Protein AF-0000000078806434 (afdb_homodimer)

Secondary structure (DSSP, 8-state):
-----------EEEEEEEEEEET----EEEEEPPTTB-HHHHHHHHHHHHS---------------------------------S---PPEEEEEEPSEE-TTT--EESS-TT--HHHHHHHHHHHHHHHHHHHTSGGGTTS-EEEEEETHHHHHHHHHHHHSTTT-SEEEEES---TT-TT-------EEEEEEETT--SS-HHHHHHHHHHHHHHS-EEEEEETT--SS--HHHHHHHHHHHHH-/-----------EEEEEEEEEEET----EEEEEPPTTB-HHHHHHHHHHHHS---------------------------------S---PPEEEEEEPSEE-TTT--EESS-TT--HHHHHHHHHHHHHHHHHHHTSGGGTTS-EEEEEETHHHHHHHHHHHHSTTT-SEEEEES---TT-TT-------EEEEEEETT--SS-HHHHHHHHHHHHHHS-EEEEEETT--SS--HHHHHHHHHHHHT-

Nearest PDB structures (foldseek):
  4fhz-assembly1_A-2  TM=7.971E-01  e=2.687E-11  Cereibacter sphaeroides
  3b5e-assembly1_A  TM=8.437E-01  e=1.821E-10  Mesorhizobium japonicum MAFF 303099
  5dwd-assembly1_A  TM=8.038E-01  e=3.375E-10  Pelagibacterium halotolerans B2
  2r8b-assembly2_B  TM=7.851E-01  e=9.822E-11  Agrobacterium fabrum str. C58
  8x6v-assembly1_B  TM=5.759E-01  e=2.711E-05  Pseudomonas

Solvent-accessible surface area (backbone atoms only — not comparable to full-atom values): 27188 Å² total; per-residue (Å²): 135,82,76,78,75,72,72,74,66,74,62,43,63,42,39,35,42,35,35,38,50,30,78,51,59,61,46,32,35,45,31,28,32,30,72,54,36,36,31,63,56,43,52,54,52,52,48,59,43,67,42,72,77,71,73,77,72,81,74,78,72,77,78,72,80,75,72,86,70,80,80,67,80,70,70,73,65,70,65,68,72,65,80,66,71,87,75,80,65,72,23,34,40,22,34,30,48,71,37,72,42,92,81,79,49,38,12,28,68,50,69,86,88,55,55,59,70,56,44,52,50,38,39,49,54,51,39,54,45,53,54,30,53,54,66,6,66,64,43,70,75,33,52,29,31,33,39,13,32,28,60,13,10,34,39,45,51,52,38,38,64,77,38,32,86,69,40,52,30,37,38,27,36,50,36,56,31,67,84,39,80,83,53,79,52,84,41,82,36,35,34,38,41,37,40,28,66,56,30,75,81,48,54,65,69,20,44,51,31,43,53,50,41,43,52,71,41,60,43,59,46,79,49,74,36,81,89,29,36,85,73,84,51,71,68,56,40,52,49,49,39,52,53,58,69,73,100,135,82,77,79,75,70,71,73,65,72,65,43,62,41,38,36,41,34,35,38,49,31,80,51,59,60,46,34,34,42,29,29,33,31,71,55,35,37,29,62,56,42,52,53,52,52,49,60,43,69,41,75,75,70,73,77,72,81,72,76,72,75,77,70,82,77,72,85,70,82,80,67,79,71,72,73,64,69,65,69,70,67,78,68,70,87,76,82,66,73,22,33,41,21,34,30,47,71,36,73,41,92,82,79,47,36,12,27,69,49,69,85,89,56,54,58,69,55,43,52,51,39,39,50,53,50,38,56,46,52,54,30,53,54,65,6,66,65,42,71,76,33,52,30,32,34,37,15,30,28,59,13,10,35,40,45,52,50,36,38,65,77,37,32,86,69,38,51,30,36,38,28,37,50,36,58,32,67,85,39,79,83,54,79,51,84,40,82,36,35,34,38,40,36,40,27,66,55,31,73,81,48,52,65,68,21,44,52,33,42,52,50,40,43,52,70,41,60,42,59,46,79,49,73,36,81,91,30,36,86,73,85,51,72,67,56,40,52,50,51,40,52,54,56,68,71,99

InterPro domains:
  IPR003140 Phospholipase/carboxylesterase/thioesterase [PF02230] (128-246)
  IPR029058 Alpha/Beta hydrolase fold [G3DSA:3.40.50.1820] (4-246)
  IPR029058 Alpha/Beta hydrolase fold [SSF53474] (19-245)
  IPR050565 Acyl-protein thioesterase 1-2/Carboxylesterase-like [PTHR10655] (30-245)

pLDDT: mean 84.59, std 24.88, range [22.86, 98.94]

Radius of gyration: 25.86 Å; Cα contacts (8 Å, |Δi|>4): 921; chains: 2; bounding box: 69×76×73 Å

Organism: NCBI:txid518634

Foldseek 3Di:
DPPPPPVPLPDFDKDKDKDAPFPDAEAEEEEAEAFQAFLVVVVVLQCLLPPDDPPPDPPPPDCDPPDDDDPPPPPVPVPPVPPPDPPDRGIYIGIAARAFDPPRTGHHQFDPPDDPVRLLVSLVSVLVVVVVVCVDPRNVNYAYEYEYAASSLVSQVSSCQVVQERHAEYEHHNYFQPPCQPPAGQHNYAYEYEFEPAAPVHDPVRSVSVVVRVVRNPRYDYYYHDPDYRDDDSVNSNVVSVVVVVD/DDPPPPVPLPDFDKDKDKDAPFPDAEAEEEEAEAFQAFLVVVVVLQCLLPPDDPPPDPPPPDPDPPPPDDPPCPPCPVCPVPPPDPPDRGIYIGIAARAFDDPRTGHHQFDPPDDPVRLLVSLVSVLVVVVVVCPDPRNVNYAYEYEYAASSLVSQVSNCQVPQERHQEYEHHNYFQPPCQPPAGQHNYAYEYEFEPAAPVHDPVRSVSVCVRNVRNPRYDYYYHDPDYRDDDSVNSNVVSVVVVVD

Structure (mmCIF, N/CA/C/O backbone):
data_AF-0000000078806434-model_v1
#
loop_
_entity.id
_entity.type
_entity.pdbx_description
1 polymer Phospholipase/carboxylesterase
#
loop_
_atom_site.group_PDB
_atom_site.id
_atom_site.type_symbol
_atom_site.label_atom_id
_atom_site.label_alt_id
_atom_site.label_comp_id
_atom_site.label_asym_id
_atom_site.label_entity_id
_atom_site.label_seq_id
_atom_site.pdbx_PDB_ins_code
_atom_site.Cartn_x
_atom_site.Cartn_y
_atom_site.Cartn_z
_atom_site.occupancy
_atom_site.B_iso_or_equiv
_atom_site.auth_seq_id
_atom_site.auth_comp_id
_atom_site.auth_asym_id
_atom_site.auth_atom_id
_atom_site.pdbx_PDB_model_num
ATOM 1 N N . MET A 1 1 ? -35.719 -10.766 24.125 1 26.52 1 MET A N 1
ATOM 2 C CA . MET A 1 1 ? -34.906 -11.406 23.094 1 26.52 1 MET A CA 1
ATOM 3 C C . MET A 1 1 ? -34.156 -10.367 22.266 1 26.52 1 MET A C 1
ATOM 5 O O . MET A 1 1 ? -34.781 -9.664 21.453 1 26.52 1 MET A O 1
ATOM 9 N N . HIS A 1 2 ? -33.156 -9.562 22.75 1 30.78 2 HIS A N 1
ATOM 10 C CA . HIS A 1 2 ? -32.438 -8.391 22.25 1 30.78 2 HIS A CA 1
ATOM 11 C C . HIS A 1 2 ? -31.672 -8.719 20.984 1 30.78 2 HIS A C 1
ATOM 13 O O . HIS A 1 2 ? -30.812 -9.586 20.984 1 30.78 2 HIS A O 1
ATOM 19 N N . VAL A 1 3 ? -32.312 -8.594 19.766 1 32.38 3 VAL A N 1
ATOM 20 C CA . VAL A 1 3 ? -31.703 -8.695 18.438 1 32.38 3 VAL A CA 1
ATOM 21 C C . VAL A 1 3 ? -30.359 -7.961 18.406 1 32.38 3 VAL A C 1
ATOM 23 O O . VAL A 1 3 ? -30.25 -6.848 18.938 1 32.38 3 VAL A O 1
ATOM 26 N N . SER A 1 4 ? -29.188 -8.648 18.469 1 33.88 4 SER A N 1
ATOM 27 C CA . SER A 1 4 ? -27.812 -8.203 18.219 1 33.88 4 SER A CA 1
ATOM 28 C C . SER A 1 4 ? -27.75 -7.234 17.047 1 33.88 4 SER A C 1
ATOM 30 O O . SER A 1 4 ? -28.203 -7.555 15.945 1 33.88 4 SER A O 1
ATOM 32 N N . SER A 1 5 ? -28.062 -5.992 17.203 1 35.06 5 SER A N 1
ATOM 33 C CA . SER A 1 5 ? -27.719 -4.953 16.234 1 35.06 5 SER A CA 1
ATOM 34 C C . SER A 1 5 ? -26.406 -5.254 15.531 1 35.06 5 SER A C 1
ATOM 36 O O . SER A 1 5 ? -25.344 -5.254 16.156 1 35.06 5 SER A O 1
ATOM 38 N N . LEU A 1 6 ? -26.328 -6.238 14.695 1 36.44 6 LEU A N 1
ATOM 39 C CA . LEU A 1 6 ? -25.219 -6.379 13.766 1 36.44 6 LEU A CA 1
ATOM 40 C C . LEU A 1 6 ? -24.703 -5.012 13.32 1 36.44 6 LEU A C 1
ATOM 42 O O . LEU A 1 6 ? -25.406 -4.285 12.609 1 36.44 6 LEU A O 1
ATOM 46 N N . SER A 1 7 ? -24.109 -4.215 14.094 1 39.81 7 SER A N 1
ATOM 47 C CA . SER A 1 7 ? -23.391 -3.016 13.672 1 39.81 7 SER A CA 1
ATOM 48 C C . SER A 1 7 ? -22.875 -3.16 12.25 1 39.81 7 SER A C 1
ATOM 50 O O . SER A 1 7 ? -22.125 -4.098 11.945 1 39.81 7 SER A O 1
ATOM 52 N N . GLU A 1 8 ? -23.641 -2.977 11.25 1 44.59 8 GLU A N 1
ATOM 53 C CA . GLU A 1 8 ? -23.234 -2.883 9.852 1 44.59 8 GLU A CA 1
ATOM 54 C C . GLU A 1 8 ? -21.828 -2.318 9.719 1 44.59 8 GLU A C 1
ATOM 56 O O . GLU A 1 8 ? -21.578 -1.151 10.031 1 44.59 8 GLU A O 1
ATOM 61 N N . VAL A 1 9 ? -20.875 -3.041 10.133 1 49.66 9 VAL A N 1
ATOM 62 C CA . VAL A 1 9 ? -19.5 -2.586 9.922 1 49.66 9 VAL A CA 1
ATOM 63 C C . VAL A 1 9 ? -19.375 -1.941 8.547 1 49.66 9 VAL A C 1
ATOM 65 O O . VAL A 1 9 ? -19.656 -2.578 7.527 1 49.66 9 VAL A O 1
ATOM 68 N N . MET A 1 10 ? -19.578 -0.663 8.438 1 62.75 10 MET A N 1
ATOM 69 C CA . MET A 1 10 ? -19.406 0.097 7.199 1 62.75 10 MET A CA 1
ATOM 70 C C . MET A 1 10 ? -18.031 -0.166 6.586 1 62.75 10 MET A C 1
ATOM 72 O O . MET A 1 10 ? -17.016 -0.056 7.266 1 62.75 10 MET A O 1
ATOM 76 N N . THR A 1 11 ? -17.969 -1.043 5.547 1 80.25 11 THR A N 1
ATOM 77 C CA . THR A 1 11 ? -16.75 -1.304 4.777 1 80.25 11 THR A CA 1
ATOM 78 C C . THR A 1 11 ? -16.328 -0.065 3.994 1 80.25 11 THR A C 1
ATOM 80 O O . THR A 1 11 ? -17.172 0.636 3.432 1 80.25 11 THR A O 1
ATOM 83 N N . MET A 1 12 ? -15.094 0.346 4.266 1 88.38 12 MET A N 1
ATOM 84 C CA . MET A 1 12 ? -14.508 1.472 3.537 1 88.38 12 MET A CA 1
ATOM 85 C C . MET A 1 12 ? -13.398 1.001 2.605 1 88.38 12 MET A C 1
ATOM 87 O O . MET A 1 12 ? -12.508 0.25 3.02 1 88.38 12 MET A O 1
ATOM 91 N N . ARG A 1 13 ? -13.516 1.393 1.396 1 90.94 13 ARG A N 1
ATOM 92 C CA . ARG A 1 13 ? -12.445 1.065 0.457 1 90.94 13 ARG A CA 1
ATOM 93 C C . ARG A 1 13 ? -11.289 2.051 0.58 1 90.94 13 ARG A C 1
ATOM 95 O O . ARG A 1 13 ? -11.477 3.256 0.398 1 90.94 13 ARG A O 1
ATOM 102 N N . LEU A 1 14 ? -10.141 1.554 0.884 1 94.62 14 LEU A N 1
ATOM 103 C CA . LEU A 1 14 ? -8.922 2.348 0.998 1 94.62 14 LEU A CA 1
ATOM 104 C C . LEU A 1 14 ? -7.973 2.051 -0.156 1 94.62 14 LEU A C 1
ATOM 106 O O . LEU A 1 14 ? -7.582 0.899 -0.361 1 94.62 14 LEU A O 1
ATOM 110 N N . GLN A 1 15 ? -7.773 3.043 -0.905 1 96.06 15 GLN A N 1
ATOM 111 C CA . GLN A 1 15 ? -6.742 2.975 -1.934 1 96.06 15 GLN A CA 1
ATOM 112 C C . GLN A 1 15 ? -5.492 3.746 -1.513 1 96.06 15 GLN A C 1
ATOM 114 O O . GLN A 1 15 ? -5.594 4.84 -0.952 1 96.06 15 GLN A O 1
ATOM 119 N N . MET A 1 16 ? -4.262 3.16 -1.803 1 98.06 16 MET A N 1
ATOM 120 C CA . MET A 1 16 ? -3.045 3.842 -1.367 1 98.06 16 MET A CA 1
ATOM 121 C C . MET A 1 16 ? -1.845 3.398 -2.197 1 98.06 16 MET A C 1
ATOM 123 O O . MET A 1 16 ? -1.879 2.344 -2.832 1 98.06 16 MET A O 1
ATOM 127 N N . THR A 1 17 ? -0.864 4.207 -2.225 1 97.88 17 THR A N 1
ATOM 128 C CA . THR A 1 17 ? 0.49 3.861 -2.643 1 97.88 17 THR A CA 1
ATOM 129 C C . THR A 1 17 ? 1.468 4.004 -1.479 1 97.88 17 THR A C 1
ATOM 131 O O . THR A 1 17 ? 1.298 4.871 -0.621 1 97.88 17 THR A O 1
ATOM 134 N N . SER A 1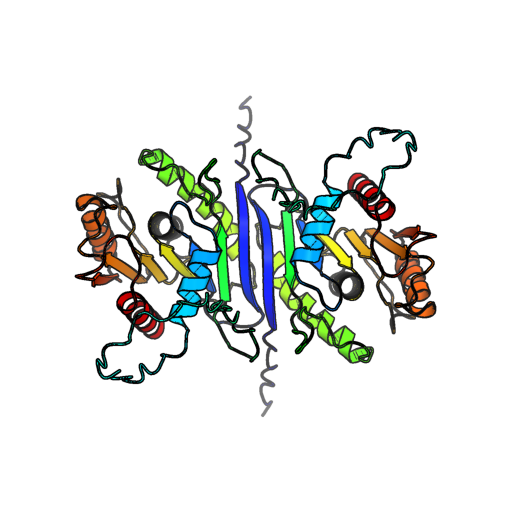 18 ? 2.441 3.096 -1.439 1 97.81 18 SER A N 1
ATOM 135 C CA . SER A 1 18 ? 3.336 3.115 -0.286 1 97.81 18 SER A CA 1
ATOM 136 C C . SER A 1 18 ? 4.758 2.738 -0.684 1 97.81 18 SER A C 1
ATOM 138 O O . SER A 1 18 ? 4.965 2.025 -1.668 1 97.81 18 SER A O 1
ATOM 140 N N . ARG A 1 19 ? 5.586 3.27 -0.007 1 96.25 19 ARG A N 1
ATOM 141 C CA . ARG A 1 19 ? 6.996 2.895 0.035 1 96.25 19 ARG A CA 1
ATOM 142 C C . ARG A 1 19 ? 7.445 2.604 1.464 1 96.25 19 ARG A C 1
ATOM 144 O O . ARG A 1 19 ? 7.289 3.445 2.352 1 96.25 19 ARG A O 1
ATOM 151 N N . ILE A 1 20 ? 7.973 1.429 1.7 1 95.94 20 ILE A N 1
ATOM 152 C CA . ILE A 1 20 ? 8.359 1.03 3.049 1 95.94 20 ILE A CA 1
ATOM 153 C C . ILE A 1 20 ? 9.797 0.514 3.037 1 95.94 20 ILE A C 1
ATOM 155 O O . ILE A 1 20 ? 10.133 -0.384 2.262 1 95.94 20 ILE A O 1
ATOM 159 N N . ASN A 1 21 ? 10.617 1.12 3.83 1 93.94 21 ASN A N 1
ATOM 160 C CA . ASN A 1 21 ? 11.93 0.546 4.098 1 93.94 21 ASN A CA 1
ATOM 161 C C . ASN A 1 21 ? 11.852 -0.583 5.121 1 93.94 21 ASN A C 1
ATOM 163 O O . ASN A 1 21 ? 12.094 -0.365 6.312 1 93.94 21 ASN A O 1
ATOM 167 N N . ALA A 1 22 ? 11.594 -1.73 4.625 1 91.62 22 ALA A N 1
ATOM 168 C CA . ALA A 1 22 ? 11.367 -2.877 5.5 1 91.62 22 ALA A CA 1
ATOM 169 C C . ALA A 1 22 ? 12.617 -3.215 6.301 1 91.62 22 ALA A C 1
ATOM 171 O O . ALA A 1 22 ? 13.727 -3.227 5.758 1 91.62 22 ALA A O 1
ATOM 172 N N . GLY A 1 23 ? 12.43 -3.51 7.523 1 88.56 23 GLY A N 1
ATOM 173 C CA . GLY A 1 23 ? 13.555 -3.814 8.398 1 88.56 23 GLY A CA 1
ATOM 174 C C . GLY A 1 23 ? 14.172 -2.58 9.023 1 88.56 23 GLY A C 1
ATOM 175 O O . GLY A 1 23 ? 15.016 -2.688 9.922 1 88.56 23 GLY A O 1
ATOM 176 N N . GLY A 1 24 ? 13.758 -1.376 8.523 1 89 24 GLY A N 1
ATOM 177 C CA . GLY A 1 24 ? 14.281 -0.129 9.055 1 89 24 GLY A CA 1
ATOM 178 C C . GLY A 1 24 ? 13.445 0.423 10.195 1 89 24 GLY A C 1
ATOM 179 O O . GLY A 1 24 ? 12.438 -0.175 10.586 1 89 24 GLY A O 1
ATOM 180 N N . ASP A 1 25 ? 14.008 1.557 10.68 1 91.31 25 ASP A N 1
ATOM 181 C CA . ASP A 1 25 ? 13.297 2.225 11.773 1 91.31 25 ASP A CA 1
ATOM 182 C C . ASP A 1 25 ? 13.078 3.701 11.453 1 91.31 25 ASP A C 1
ATOM 184 O O . ASP A 1 25 ? 12.812 4.5 12.359 1 91.31 25 ASP A O 1
ATOM 188 N N . ASP A 1 26 ? 13.172 4.031 10.18 1 93.19 26 ASP A N 1
ATOM 189 C CA . ASP A 1 26 ? 12.867 5.398 9.758 1 93.19 26 ASP A CA 1
ATOM 190 C C . ASP A 1 26 ? 11.406 5.75 10.055 1 93.19 26 ASP A C 1
ATOM 192 O O . ASP A 1 26 ? 10.57 4.859 10.203 1 93.19 26 ASP A O 1
ATOM 196 N N . PRO A 1 27 ? 11.133 7.051 10.133 1 96.06 27 PRO A N 1
ATOM 197 C CA . PRO A 1 27 ? 9.727 7.418 10.305 1 96.06 27 PRO A CA 1
ATOM 198 C C . PRO A 1 27 ? 8.859 6.992 9.125 1 96.06 27 PRO A C 1
ATOM 200 O O . PRO A 1 27 ? 9.352 6.859 8.008 1 96.06 27 PRO A O 1
ATOM 203 N N . ILE A 1 28 ? 7.652 6.703 9.414 1 97.75 28 ILE A N 1
ATOM 204 C CA . ILE A 1 28 ? 6.672 6.457 8.367 1 97.75 28 ILE A CA 1
ATOM 205 C C . ILE A 1 28 ? 5.699 7.629 8.281 1 97.75 28 ILE A C 1
ATOM 207 O O . ILE A 1 28 ? 5.133 8.047 9.289 1 97.75 28 ILE A O 1
ATOM 211 N N . PHE A 1 29 ? 5.594 8.148 7.094 1 98.69 29 PHE A N 1
ATOM 212 C CA . PHE A 1 29 ? 4.648 9.234 6.84 1 98.69 29 PHE A CA 1
ATOM 213 C C . PHE A 1 29 ? 3.293 8.68 6.418 1 98.69 29 PHE A C 1
ATOM 215 O O . PHE A 1 29 ? 3.219 7.789 5.562 1 98.69 29 PHE A O 1
ATOM 222 N N . LEU A 1 30 ? 2.254 9.062 7.07 1 98.94 30 LEU A N 1
ATOM 223 C CA . LEU A 1 30 ? 0.878 8.852 6.641 1 98.94 30 LEU A CA 1
ATOM 224 C C . LEU A 1 30 ? 0.302 10.109 6.008 1 98.94 30 LEU A C 1
ATOM 226 O O . LEU A 1 30 ? 0.205 11.148 6.66 1 98.94 30 LEU A O 1
ATOM 230 N N . MET A 1 31 ? -0.121 10 4.746 1 98.94 31 MET A N 1
ATOM 231 C CA . MET A 1 31 ? -0.261 11.227 3.967 1 98.94 31 MET A CA 1
ATOM 232 C C . MET A 1 31 ? -1.659 11.336 3.367 1 98.94 31 MET A C 1
ATOM 234 O O . MET A 1 31 ? -2.172 10.367 2.799 1 98.94 31 MET A O 1
ATOM 238 N N . PHE A 1 32 ? -2.271 12.531 3.488 1 98.94 32 PHE A N 1
ATOM 239 C CA . PHE A 1 32 ? -3.654 12.75 3.086 1 98.94 32 PHE A CA 1
ATOM 240 C C . PHE A 1 32 ? -3.773 14 2.223 1 98.94 32 PHE A C 1
ATOM 242 O O . PHE A 1 32 ? -3.475 15.109 2.678 1 98.94 32 PHE A O 1
ATOM 249 N N . HIS A 1 33 ? -4.332 13.828 1.068 1 98.81 33 HIS A N 1
ATOM 250 C CA . HIS A 1 33 ? -4.387 14.898 0.078 1 98.81 33 HIS A CA 1
ATOM 251 C C . HIS A 1 33 ? -5.566 15.828 0.332 1 98.81 33 HIS A C 1
ATOM 253 O O . HIS A 1 33 ? -6.398 15.562 1.205 1 98.81 33 HIS A O 1
ATOM 259 N N . GLY A 1 34 ? -5.57 16.953 -0.434 1 98.62 34 GLY A N 1
ATOM 260 C CA . GLY A 1 34 ? -6.664 17.906 -0.373 1 98.62 34 GLY A CA 1
ATOM 261 C C . GLY A 1 34 ? -7.809 17.562 -1.308 1 98.62 34 GLY A C 1
ATOM 262 O O . GLY A 1 34 ? -7.684 16.672 -2.15 1 98.62 34 GLY A O 1
ATOM 263 N N . TYR A 1 35 ? -8.852 18.312 -1.168 1 97.69 35 TYR A N 1
ATOM 264 C CA . TYR A 1 35 ? -10.031 18.141 -2.002 1 97.69 35 TYR A CA 1
ATOM 265 C C . TYR A 1 35 ? -9.672 18.188 -3.482 1 97.69 35 TYR A C 1
ATOM 267 O O . TYR A 1 35 ? -8.953 19.094 -3.92 1 97.69 35 TYR A O 1
ATOM 275 N N . GLY A 1 36 ? -10.164 17.203 -4.223 1 97.31 36 GLY A N 1
ATOM 276 C CA . GLY A 1 36 ? -10.055 17.234 -5.672 1 97.31 36 GLY A CA 1
ATOM 277 C C . GLY A 1 36 ? -8.75 16.641 -6.184 1 97.31 36 GLY A C 1
ATOM 278 O O . GLY A 1 36 ? -8.445 16.734 -7.375 1 97.31 36 GLY A O 1
ATOM 279 N N . ASN A 1 37 ? -7.926 16.078 -5.32 1 97.56 37 ASN A N 1
ATOM 280 C CA . ASN A 1 37 ? -6.645 15.492 -5.707 1 97.56 37 ASN A CA 1
ATOM 281 C C . ASN A 1 37 ? -6.609 13.992 -5.441 1 97.56 37 ASN A C 1
ATOM 283 O O . ASN A 1 37 ? -7.652 13.336 -5.402 1 97.56 37 ASN A O 1
ATOM 287 N N . ASP A 1 38 ? -5.422 13.391 -5.402 1 97.38 38 ASP A N 1
ATOM 288 C CA . ASP A 1 38 ? -5.23 11.961 -5.133 1 97.38 38 ASP A CA 1
ATOM 289 C C . ASP A 1 38 ? -3.938 11.719 -4.359 1 97.38 38 ASP A C 1
ATOM 291 O O . ASP A 1 38 ? -3.289 12.664 -3.91 1 97.38 38 ASP A O 1
ATOM 295 N N . GLU A 1 39 ? -3.613 10.453 -4.188 1 97.75 39 GLU A N 1
ATOM 296 C CA . GLU A 1 39 ? -2.504 10.062 -3.326 1 97.75 39 GLU A CA 1
ATOM 297 C C . GLU A 1 39 ? -1.174 10.586 -3.865 1 97.75 39 GLU A C 1
ATOM 299 O O . GLU A 1 39 ? -0.198 10.703 -3.121 1 97.75 39 GLU A O 1
ATOM 304 N N . SER A 1 40 ? -1.072 10.953 -5.125 1 96.69 40 SER A N 1
ATOM 305 C CA . SER A 1 40 ? 0.188 11.406 -5.707 1 96.69 40 SER A CA 1
ATOM 306 C C . SER A 1 40 ? 0.538 12.812 -5.25 1 96.69 40 SER A C 1
ATOM 308 O O . SER A 1 40 ? 1.702 13.219 -5.293 1 96.69 40 SER A O 1
ATOM 310 N N . GLU A 1 41 ? -0.498 13.578 -4.848 1 97.25 41 GLU A N 1
ATOM 311 C CA . GLU A 1 41 ? -0.25 14.938 -4.379 1 97.25 41 GLU A CA 1
ATOM 312 C C . GLU A 1 41 ? 0.738 14.953 -3.217 1 97.25 41 GLU A C 1
ATOM 314 O O . GLU A 1 41 ? 1.715 15.703 -3.236 1 97.25 41 GLU A O 1
ATOM 319 N N . MET A 1 42 ? 0.543 14.094 -2.318 1 97.62 42 MET A N 1
ATOM 320 C CA . MET A 1 42 ? 1.366 14.125 -1.113 1 97.62 42 MET A CA 1
ATOM 321 C C . MET A 1 42 ? 2.74 13.523 -1.376 1 97.62 42 MET A C 1
ATOM 323 O O . MET A 1 42 ? 3.719 13.883 -0.721 1 97.62 42 MET A O 1
ATOM 327 N N . VAL A 1 43 ? 2.789 12.602 -2.277 1 97 43 VAL A N 1
ATOM 328 C CA . VAL A 1 43 ? 4.082 12.055 -2.672 1 97 43 VAL A CA 1
ATOM 329 C C . VAL A 1 43 ? 4.957 13.164 -3.252 1 97 43 VAL A C 1
ATOM 331 O O . VAL A 1 43 ? 6.141 13.273 -2.916 1 97 43 VAL A O 1
ATOM 334 N N . ARG A 1 44 ? 4.359 14.016 -4.074 1 96.38 44 ARG A N 1
ATOM 335 C CA . ARG A 1 44 ? 5.094 15.133 -4.648 1 96.38 44 ARG A CA 1
ATOM 336 C C . ARG A 1 44 ? 5.578 16.094 -3.562 1 96.38 44 ARG A C 1
ATOM 338 O O . ARG A 1 44 ? 6.695 16.594 -3.633 1 96.38 44 ARG A O 1
ATOM 345 N N . ILE A 1 45 ? 4.746 16.312 -2.6 1 96.62 45 ILE A N 1
ATOM 346 C CA . ILE A 1 45 ? 5.109 17.203 -1.502 1 96.62 45 ILE A CA 1
ATOM 347 C C . ILE A 1 45 ? 6.262 16.594 -0.705 1 96.62 45 ILE A C 1
ATOM 349 O O . ILE A 1 45 ? 7.234 17.297 -0.391 1 96.62 45 ILE A O 1
ATOM 353 N N . LEU A 1 46 ? 6.18 15.328 -0.366 1 97.31 46 LEU A N 1
ATOM 354 C CA . LEU A 1 46 ? 7.242 14.672 0.391 1 97.31 46 LEU A CA 1
ATOM 355 C C . LEU A 1 46 ? 8.547 14.672 -0.395 1 97.31 46 LEU A C 1
ATOM 357 O O . LEU A 1 46 ? 9.617 14.883 0.176 1 97.31 46 LEU A O 1
ATOM 361 N N . ASP A 1 47 ? 8.445 14.438 -1.677 1 94.06 47 ASP A N 1
ATOM 362 C CA . ASP A 1 47 ? 9.633 14.469 -2.529 1 94.06 47 ASP A CA 1
ATOM 363 C C . ASP A 1 47 ? 10.297 15.844 -2.496 1 94.06 47 ASP A C 1
ATOM 365 O O . ASP A 1 47 ? 11.523 15.945 -2.467 1 94.06 47 ASP A O 1
ATOM 369 N N . ALA A 1 48 ? 9.469 16.875 -2.535 1 94.75 48 ALA A N 1
ATOM 370 C CA . ALA A 1 48 ? 10 18.234 -2.467 1 94.75 48 ALA A CA 1
ATOM 371 C C . ALA A 1 48 ? 10.695 18.484 -1.132 1 94.75 48 ALA A C 1
ATOM 373 O O . ALA A 1 48 ? 11.734 19.156 -1.082 1 94.75 48 ALA A O 1
ATOM 374 N N . VAL A 1 49 ? 10.188 17.953 -0.07 1 95.81 49 VAL A N 1
ATOM 375 C CA . VAL A 1 49 ? 10.734 18.141 1.269 1 95.81 49 VAL A CA 1
ATOM 376 C C . VAL A 1 49 ? 12.109 17.469 1.359 1 95.81 49 VAL A C 1
ATOM 378 O O . VAL A 1 49 ? 13.016 17.984 2.012 1 95.81 49 VAL A O 1
ATOM 381 N N . TYR A 1 50 ? 12.242 16.391 0.718 1 92.31 50 TYR A N 1
ATOM 382 C CA . TYR A 1 50 ? 13.469 15.617 0.849 1 92.31 50 TYR A CA 1
ATOM 383 C C . TYR A 1 50 ? 14.383 15.844 -0.346 1 92.31 50 TYR A C 1
ATOM 385 O O . TYR A 1 50 ? 15.445 15.227 -0.445 1 92.31 50 TYR A O 1
ATOM 393 N N . ALA A 1 51 ? 14 16.641 -1.276 1 87.19 51 ALA A N 1
ATOM 394 C CA . ALA A 1 51 ? 14.883 17 -2.381 1 87.19 51 ALA A CA 1
ATOM 395 C C . ALA A 1 51 ? 16.109 17.766 -1.878 1 87.19 51 ALA A C 1
ATOM 397 O O . ALA A 1 51 ? 16 18.562 -0.934 1 87.19 51 ALA A O 1
ATOM 398 N N . PRO A 1 52 ? 17.25 17.172 -2.529 1 72.69 52 PRO A N 1
ATOM 399 C CA . PRO A 1 52 ? 18.422 17.953 -2.139 1 72.69 52 PRO A CA 1
ATOM 400 C C . PRO A 1 52 ? 18.25 19.453 -2.373 1 72.69 52 PRO A C 1
ATOM 402 O O . PRO A 1 52 ? 17.516 19.859 -3.271 1 72.69 52 PRO A O 1
ATOM 405 N N . ALA A 1 53 ? 18.484 20.156 -1.438 1 57.16 53 ALA A N 1
ATOM 406 C CA . ALA A 1 53 ? 18.406 21.609 -1.566 1 57.16 53 ALA A CA 1
ATOM 407 C C . ALA A 1 53 ? 18.953 22.062 -2.914 1 57.16 53 ALA A C 1
ATOM 409 O O . ALA A 1 53 ? 20 21.609 -3.355 1 57.16 53 ALA A O 1
ATOM 410 N N . ARG A 1 54 ? 18.078 22.312 -3.9 1 47.16 54 ARG A N 1
ATOM 411 C CA . ARG A 1 54 ? 18.609 22.922 -5.109 1 47.16 54 ARG A CA 1
ATOM 412 C C . ARG A 1 54 ? 19.516 24.109 -4.766 1 47.16 54 ARG A C 1
ATOM 414 O O . ARG A 1 54 ? 19.172 24.953 -3.936 1 47.16 54 ARG A O 1
ATOM 421 N N . PHE A 1 55 ? 20.641 23.906 -4.922 1 39.66 55 PHE A N 1
ATOM 422 C CA . PHE A 1 55 ? 21.453 25.125 -4.973 1 39.66 55 PHE A CA 1
ATOM 423 C C . PHE A 1 55 ? 20.828 26.125 -5.93 1 39.66 55 PHE A C 1
ATOM 425 O O . PHE A 1 55 ? 20.609 25.828 -7.105 1 39.66 55 PHE A O 1
ATOM 432 N N . HIS A 1 56 ? 19.938 26.969 -5.594 1 36.69 56 HIS A N 1
ATOM 433 C CA . HIS A 1 56 ? 19.609 28.156 -6.375 1 36.69 56 HIS A CA 1
ATOM 434 C C . HIS A 1 56 ? 20.859 28.719 -7.055 1 36.69 56 HIS A C 1
ATOM 436 O O . HIS A 1 56 ? 21.703 29.328 -6.398 1 36.69 56 HIS A O 1
ATOM 442 N N . THR A 1 57 ? 21.422 28.156 -8.047 1 32.97 57 THR A N 1
ATOM 443 C CA . THR A 1 57 ? 22.344 28.984 -8.836 1 32.97 57 THR A CA 1
ATOM 444 C C . THR A 1 57 ? 21.641 30.266 -9.273 1 32.97 57 THR A C 1
ATOM 446 O O . THR A 1 57 ? 20.484 30.25 -9.672 1 32.97 57 THR A O 1
ATOM 449 N N . ASP A 1 58 ? 22.125 31.375 -8.844 1 32.75 58 ASP A N 1
ATOM 450 C CA . ASP A 1 58 ? 21.953 32.75 -9.289 1 32.75 58 ASP A CA 1
ATOM 451 C C . ASP A 1 58 ? 21.938 32.844 -10.812 1 32.75 58 ASP A C 1
ATOM 453 O O . ASP A 1 58 ? 23 32.906 -11.445 1 32.75 58 ASP A O 1
ATOM 457 N N . LEU A 1 59 ? 21.312 32.188 -11.602 1 31.67 59 LEU A N 1
ATOM 458 C CA . LEU A 1 59 ? 21.281 32.594 -13 1 31.67 59 LEU A CA 1
ATOM 459 C C . LEU A 1 59 ? 20.641 34 -13.141 1 31.67 59 LEU A C 1
ATOM 461 O O . LEU A 1 59 ? 19.422 34.125 -13.016 1 31.67 59 LEU A O 1
ATOM 465 N N . SER A 1 60 ? 21.375 35.062 -12.734 1 30.55 60 SER A N 1
ATOM 466 C CA . SER A 1 60 ? 21.203 36.406 -13.289 1 30.55 60 SER A CA 1
ATOM 467 C C . SER A 1 60 ? 21.062 36.344 -14.812 1 30.55 60 SER A C 1
ATOM 469 O O . SER A 1 60 ? 22.031 36.094 -15.523 1 30.55 60 SER A O 1
ATOM 471 N N . VAL A 1 61 ? 20.078 35.875 -15.367 1 30.69 61 VAL A N 1
ATOM 472 C CA . VAL A 1 61 ? 19.766 36.125 -16.766 1 30.69 61 VAL A CA 1
ATOM 473 C C . VAL A 1 61 ? 19.688 37.625 -17 1 30.69 61 VAL A C 1
ATOM 475 O O . VAL A 1 61 ? 18.906 38.344 -16.328 1 30.69 61 VAL A O 1
ATOM 478 N N . SER A 1 62 ? 20.75 38.312 -17.391 1 29.41 62 SER A N 1
ATOM 479 C CA . SER A 1 62 ? 20.672 39.594 -18.094 1 29.41 62 SER A CA 1
ATOM 480 C C . SER A 1 62 ? 19.5 39.625 -19.062 1 29.41 62 SER A C 1
ATOM 482 O O . SER A 1 62 ? 19.203 38.625 -19.719 1 29.41 62 SER A O 1
ATOM 484 N N . SER A 1 63 ? 18.656 40.656 -19.047 1 28.52 63 SER A N 1
ATOM 485 C CA . SER A 1 63 ? 17.438 41.125 -19.703 1 28.52 63 SER A CA 1
ATOM 486 C C . SER A 1 63 ? 17.594 41.125 -21.219 1 28.52 63 SER A C 1
ATOM 488 O O . SER A 1 63 ? 17.109 42.031 -21.891 1 28.52 63 SER A O 1
ATOM 490 N N . ALA A 1 64 ? 18.656 40.562 -21.891 1 31.62 64 ALA A N 1
ATOM 491 C CA . ALA A 1 64 ? 18.5 40.969 -23.281 1 31.62 64 ALA A CA 1
ATOM 492 C C . ALA A 1 64 ? 17.109 40.625 -23.812 1 31.62 64 ALA A C 1
ATOM 494 O O . ALA A 1 64 ? 16.562 39.594 -23.484 1 31.62 64 ALA A O 1
ATOM 495 N N . PRO A 1 65 ? 16.469 41.562 -24.5 1 28.81 65 PRO A N 1
ATOM 496 C CA . PRO A 1 65 ? 15.117 41.531 -25.078 1 28.81 65 PRO A CA 1
ATOM 497 C C . PRO A 1 65 ? 14.852 40.281 -25.906 1 28.81 65 PRO A C 1
ATOM 499 O O . PRO A 1 65 ? 15.586 40 -26.859 1 28.81 65 PRO A O 1
ATOM 502 N N . VAL A 1 66 ? 14.625 39.094 -25.328 1 28.41 66 VAL A N 1
ATOM 503 C CA . VAL A 1 66 ? 14.516 37.906 -26.156 1 28.41 66 VAL A CA 1
ATOM 504 C C . VAL A 1 66 ? 13.391 38.062 -27.172 1 28.41 66 VAL A C 1
ATOM 506 O O . VAL A 1 66 ? 12.258 38.375 -26.797 1 28.41 66 VAL A O 1
ATOM 509 N N . GLY A 1 67 ? 13.688 38.469 -28.375 1 28.23 67 GLY A N 1
ATOM 510 C CA . GLY A 1 67 ? 12.805 38.438 -29.531 1 28.23 67 GLY A CA 1
ATOM 511 C C . GLY A 1 67 ? 11.883 37.25 -29.562 1 28.23 67 GLY A C 1
ATOM 512 O O . GLY A 1 67 ? 12.094 36.25 -28.828 1 28.23 67 GLY A O 1
ATOM 513 N N . SER A 1 68 ? 10.719 37.25 -30.375 1 26.7 68 SER A N 1
ATOM 514 C CA . SER A 1 68 ? 9.453 36.531 -30.562 1 26.7 68 SER A CA 1
ATOM 515 C C . SER A 1 68 ? 9.688 35.031 -30.766 1 26.7 68 SER A C 1
ATOM 517 O O . SER A 1 68 ? 8.766 34.312 -31.141 1 26.7 68 SER A O 1
ATOM 519 N N . SER A 1 69 ? 10.891 34.562 -30.797 1 26.03 69 SER A N 1
ATOM 520 C CA . SER A 1 69 ? 10.922 33.312 -31.531 1 26.03 69 SER A CA 1
ATOM 521 C C . SER A 1 69 ? 9.969 32.281 -30.922 1 26.03 69 SER A C 1
ATOM 523 O O . SER A 1 69 ? 9.547 32.438 -29.766 1 26.03 69 SER A O 1
ATOM 525 N N . ASP A 1 70 ? 9.664 31.172 -31.766 1 26.92 70 ASP A N 1
ATOM 526 C CA . ASP A 1 70 ? 8.773 30.016 -31.828 1 26.92 70 ASP A CA 1
ATOM 527 C C . ASP A 1 70 ? 8.906 29.156 -30.562 1 26.92 70 ASP A C 1
ATOM 529 O O . ASP A 1 70 ? 10.016 28.781 -30.188 1 26.92 70 ASP A O 1
ATOM 533 N N . PHE A 1 71 ? 8.117 29.359 -29.562 1 22.86 71 PHE A N 1
ATOM 534 C CA . PHE A 1 71 ? 7.949 28.531 -28.375 1 22.86 71 PHE A CA 1
ATOM 535 C C . PHE A 1 71 ? 7.801 27.062 -28.75 1 22.86 71 PHE A C 1
ATOM 537 O O . PHE A 1 71 ? 6.723 26.625 -29.172 1 22.86 71 PHE A O 1
ATOM 544 N N . ALA A 1 72 ? 8.742 26.516 -29.562 1 25.52 72 ALA A N 1
ATOM 545 C CA . ALA A 1 72 ? 8.727 25.062 -29.688 1 25.52 72 ALA A CA 1
ATOM 546 C C . ALA A 1 72 ? 8.5 24.406 -28.328 1 25.52 72 ALA A C 1
ATOM 548 O O . ALA A 1 72 ? 9.078 24.828 -27.328 1 25.52 72 ALA A O 1
ATOM 549 N N . ASP A 1 73 ? 7.367 23.672 -28.078 1 25.02 73 ASP A N 1
ATOM 550 C CA . ASP A 1 73 ? 6.836 22.797 -27.031 1 25.02 73 ASP A CA 1
ATOM 551 C C . ASP A 1 73 ? 7.953 22 -26.359 1 25.02 73 ASP A C 1
ATOM 553 O O . ASP A 1 73 ? 8.484 21.062 -26.938 1 25.02 73 ASP A O 1
ATOM 557 N N . SER A 1 74 ? 8.977 22.625 -25.984 1 26.03 74 SER A N 1
ATOM 558 C CA . SER A 1 74 ? 9.945 21.812 -25.25 1 26.03 74 SER A CA 1
ATOM 559 C C . SER A 1 74 ? 9.258 20.938 -24.219 1 26.03 74 SER A C 1
ATOM 561 O O . SER A 1 74 ? 8.586 21.453 -23.312 1 26.03 74 SER A O 1
ATOM 563 N N . ASP A 1 75 ? 8.82 19.812 -24.672 1 26.73 75 ASP A N 1
ATOM 564 C CA . ASP A 1 75 ? 8.359 18.672 -23.891 1 26.73 75 ASP A CA 1
ATOM 565 C C . ASP A 1 75 ? 9.172 18.5 -22.609 1 26.73 75 ASP A C 1
ATOM 567 O O . ASP A 1 75 ? 10.375 18.234 -22.656 1 26.73 75 ASP A O 1
ATOM 571 N N . TYR A 1 76 ? 9.047 19.438 -21.75 1 25.56 76 TYR A N 1
ATOM 572 C CA . TYR A 1 76 ? 9.477 19.156 -20.375 1 25.56 76 TYR A CA 1
ATOM 573 C C . TYR A 1 76 ? 9.266 17.688 -20.031 1 25.56 76 TYR A C 1
ATOM 575 O O . TYR A 1 76 ? 8.125 17.25 -19.828 1 25.56 76 TYR A O 1
ATOM 583 N N . SER A 1 77 ? 9.883 16.828 -20.797 1 26.59 77 SER A N 1
ATOM 584 C CA . SER A 1 77 ? 10.039 15.477 -20.281 1 26.59 77 SER A CA 1
ATOM 585 C C . SER A 1 77 ? 10.359 15.484 -18.797 1 26.59 77 SER A C 1
ATOM 587 O O . SER A 1 77 ? 11.398 16.016 -18.375 1 26.59 77 SER A O 1
ATOM 589 N N . VAL A 1 78 ? 9.43 15.828 -18.016 1 27.31 78 VAL A N 1
ATOM 590 C CA . VAL A 1 78 ? 9.562 15.438 -16.609 1 27.31 78 VAL A CA 1
ATOM 591 C C . VAL A 1 78 ? 10.469 14.211 -16.5 1 27.31 78 VAL A C 1
ATOM 593 O O . VAL A 1 78 ? 10.156 13.156 -17.062 1 27.31 78 VAL A O 1
ATOM 596 N N . ASN A 1 79 ? 11.703 14.422 -16.797 1 27.16 79 ASN A N 1
ATOM 597 C CA . ASN A 1 79 ? 12.578 13.359 -16.312 1 27.16 79 ASN A CA 1
ATOM 598 C C . ASN A 1 79 ? 12.008 12.703 -15.055 1 27.16 79 ASN A C 1
ATOM 600 O O . ASN A 1 79 ? 11.977 13.32 -13.984 1 27.16 79 ASN A O 1
ATOM 604 N N . HIS A 1 80 ? 10.953 12.055 -15.18 1 30.38 80 HIS A N 1
ATOM 605 C CA . HIS A 1 80 ? 10.742 11.125 -14.07 1 30.38 80 HIS A CA 1
ATOM 606 C C . HIS A 1 80 ? 12.07 10.672 -13.469 1 30.38 80 HIS A C 1
ATOM 608 O O . HIS A 1 80 ? 12.852 9.992 -14.133 1 30.38 80 HIS A O 1
ATOM 614 N N . ALA A 1 81 ? 12.781 11.641 -12.945 1 27.86 81 ALA A N 1
ATOM 615 C CA . ALA A 1 81 ? 13.922 11.227 -12.117 1 27.86 81 ALA A CA 1
ATOM 616 C C . ALA A 1 81 ? 13.812 9.758 -11.727 1 27.86 81 ALA A C 1
ATOM 618 O O . ALA A 1 81 ? 12.875 9.367 -11.023 1 27.86 81 ALA A O 1
ATOM 619 N N . GLU A 1 82 ? 13.977 8.867 -12.586 1 32.47 82 GLU A N 1
ATOM 620 C CA . GLU A 1 82 ? 14.344 7.48 -12.297 1 32.47 82 GLU A CA 1
ATOM 621 C C . GLU A 1 82 ? 14.992 7.355 -10.922 1 32.47 82 GLU A C 1
ATOM 623 O O . GLU A 1 82 ? 15.883 8.133 -10.578 1 32.47 82 GLU A O 1
ATOM 628 N N . SER A 1 83 ? 14.258 6.828 -10.016 1 34.59 83 SER A N 1
ATOM 629 C CA . SER A 1 83 ? 14.797 6.312 -8.766 1 34.59 83 SER A CA 1
ATOM 630 C C . SER A 1 83 ? 16.188 5.727 -8.961 1 34.59 83 SER A C 1
ATOM 632 O O . SER A 1 83 ? 16.344 4.531 -9.234 1 34.59 83 SER A O 1
ATOM 634 N N . ALA A 1 84 ? 16.891 6.121 -9.953 1 30.3 84 ALA A N 1
ATOM 635 C CA . ALA A 1 84 ? 18.203 5.492 -10.023 1 30.3 84 ALA A CA 1
ATOM 636 C C . ALA A 1 84 ? 18.656 5.039 -8.641 1 30.3 84 ALA A C 1
ATOM 638 O O . ALA A 1 84 ? 19.172 3.924 -8.484 1 30.3 84 ALA A O 1
ATOM 639 N N . HIS A 1 85 ? 19.578 5.977 -8.102 1 31.94 85 HIS A N 1
ATOM 640 C CA . HIS A 1 85 ? 20.391 5.582 -6.953 1 31.94 85 HIS A CA 1
ATOM 641 C C . HIS A 1 85 ? 19.516 5.098 -5.801 1 31.94 85 HIS A C 1
ATOM 643 O O . HIS A 1 85 ? 18.312 5.344 -5.777 1 31.94 85 HIS A O 1
ATOM 649 N N . GLY A 1 86 ? 20.094 4.473 -4.742 1 38.97 86 GLY A N 1
ATOM 650 C CA . GLY A 1 86 ? 19.953 4.094 -3.346 1 38.97 86 GLY A CA 1
ATOM 651 C C . GLY A 1 86 ? 19.047 5.039 -2.564 1 38.97 86 GLY A C 1
ATOM 652 O O . GLY A 1 86 ? 19.234 5.227 -1.36 1 38.97 86 GLY A O 1
ATOM 653 N N . GLU A 1 87 ? 18.531 6.047 -3.141 1 48.16 87 GLU A N 1
ATOM 654 C CA . GLU A 1 87 ? 18.141 7.254 -2.418 1 48.16 87 GLU A CA 1
ATOM 655 C C . GLU A 1 87 ? 17.062 6.953 -1.391 1 48.16 87 GLU A C 1
ATOM 657 O O . GLU A 1 87 ? 16.078 6.281 -1.7 1 48.16 87 GLU A O 1
ATOM 662 N N . THR A 1 88 ? 17.438 6.914 -0.154 1 61.78 88 THR A N 1
ATOM 663 C CA . THR A 1 88 ? 17.062 6.73 1.246 1 61.78 88 THR A CA 1
ATOM 664 C C . THR A 1 88 ? 15.883 7.617 1.614 1 61.78 88 THR A C 1
ATOM 666 O O . THR A 1 88 ? 16.062 8.727 2.111 1 61.78 88 THR A O 1
ATOM 669 N N . GLY A 1 89 ? 14.812 7.668 0.724 1 79.19 89 GLY A N 1
ATOM 670 C CA . GLY A 1 89 ? 13.695 8.445 1.249 1 79.19 89 GLY A CA 1
ATOM 671 C C . GLY A 1 89 ? 12.953 7.738 2.367 1 79.19 89 GLY A C 1
ATOM 672 O O . GLY A 1 89 ? 13.18 6.555 2.619 1 79.19 89 GLY A O 1
ATOM 673 N N . PRO A 1 90 ? 12.156 8.602 3.01 1 90.88 90 PRO A N 1
ATOM 674 C CA . PRO A 1 90 ? 11.43 8.016 4.141 1 90.88 90 PRO A CA 1
ATOM 675 C C . PRO A 1 90 ? 10.32 7.066 3.701 1 90.88 90 PRO A C 1
ATOM 677 O O . PRO A 1 90 ? 9.938 7.059 2.527 1 90.88 90 PRO A O 1
ATOM 680 N N . SER A 1 91 ? 9.938 6.195 4.551 1 96.88 91 SER A N 1
ATOM 681 C CA . SER A 1 91 ? 8.75 5.371 4.34 1 96.88 91 SER A CA 1
ATOM 682 C C . SER A 1 91 ? 7.48 6.219 4.344 1 96.88 91 SER A C 1
ATOM 684 O O . SER A 1 91 ? 7.398 7.219 5.059 1 96.88 91 SER A O 1
ATOM 686 N N . TYR A 1 92 ? 6.527 5.809 3.5 1 98.38 92 TYR A N 1
ATOM 687 C CA . TYR A 1 92 ? 5.254 6.523 3.527 1 98.38 92 TYR A CA 1
ATOM 688 C C . TYR A 1 92 ? 4.113 5.621 3.074 1 98.38 92 TYR A C 1
ATOM 690 O O . TYR A 1 92 ? 4.34 4.613 2.4 1 98.38 92 TYR A O 1
ATOM 698 N N . ILE A 1 93 ? 2.967 5.906 3.498 1 98.75 93 ILE A N 1
ATOM 699 C CA . ILE A 1 93 ? 1.69 5.488 2.928 1 98.75 93 ILE A CA 1
ATOM 700 C C . ILE A 1 93 ? 0.886 6.719 2.508 1 98.75 93 ILE A C 1
ATOM 702 O O . ILE A 1 93 ? 0.573 7.574 3.338 1 98.75 93 ILE A O 1
ATOM 706 N N . SER A 1 94 ? 0.643 6.848 1.26 1 98.81 94 SER A N 1
ATOM 707 C CA . SER A 1 94 ? -0.173 7.941 0.745 1 98.81 94 SER A CA 1
ATOM 708 C C . SER A 1 94 ? -1.551 7.449 0.315 1 98.81 94 SER A C 1
ATOM 710 O O . SER A 1 94 ? -1.665 6.613 -0.585 1 98.81 94 SER A O 1
ATOM 712 N N . PHE A 1 95 ? -2.555 8.008 0.96 1 98.75 95 PHE A N 1
ATOM 713 C CA . PHE A 1 95 ? -3.908 7.488 0.79 1 98.75 95 PHE A CA 1
ATOM 714 C C . PHE A 1 95 ? -4.68 8.32 -0.232 1 98.75 95 PHE A C 1
ATOM 716 O O . PHE A 1 95 ? -4.512 9.539 -0.305 1 98.75 95 PHE A O 1
ATOM 723 N N . ARG A 1 96 ? -5.527 7.641 -0.932 1 98 96 ARG A N 1
ATOM 724 C CA . ARG A 1 96 ? -6.523 8.297 -1.773 1 98 96 ARG A CA 1
ATOM 725 C C . ARG A 1 96 ? -7.863 8.406 -1.052 1 98 96 ARG A C 1
ATOM 727 O O . ARG A 1 96 ? -8.344 7.434 -0.476 1 98 96 ARG A O 1
ATOM 734 N N . ALA A 1 97 ? -8.43 9.516 -1.178 1 97.75 97 ALA A N 1
ATOM 735 C CA . ALA A 1 97 ? -9.711 9.742 -0.513 1 97.75 97 ALA A CA 1
ATOM 736 C C . ALA A 1 97 ? -10.773 8.773 -1.027 1 97.75 97 ALA A C 1
ATOM 738 O O . ALA A 1 97 ? -10.664 8.266 -2.146 1 97.75 97 ALA A O 1
ATOM 739 N N . THR A 1 98 ? -11.812 8.547 -0.27 1 92.12 98 THR A N 1
ATOM 740 C CA . THR A 1 98 ? -12.766 7.457 -0.448 1 92.12 98 THR A CA 1
ATOM 741 C C . THR A 1 98 ? -13.836 7.832 -1.466 1 92.12 98 THR A C 1
ATOM 743 O O . THR A 1 98 ? -14.539 6.961 -1.982 1 92.12 98 THR A O 1
ATOM 746 N N . TYR A 1 99 ? -14.008 9.156 -1.725 1 93.69 99 TYR A N 1
ATOM 747 C CA . TYR A 1 99 ? -15.055 9.586 -2.646 1 93.69 99 TYR A CA 1
ATOM 748 C C . TYR A 1 99 ? -14.453 10.203 -3.904 1 93.69 99 TYR A C 1
ATOM 750 O O . TYR A 1 99 ? -13.633 11.125 -3.824 1 93.69 99 TYR A O 1
ATOM 758 N N . PRO A 1 100 ? -14.898 9.695 -5.074 1 93 100 PRO A N 1
ATOM 759 C CA . PRO A 1 100 ? -14.484 10.352 -6.312 1 93 100 PRO A CA 1
ATOM 760 C C . PRO A 1 100 ? -15.344 11.562 -6.66 1 93 100 PRO A C 1
ATOM 762 O O . PRO A 1 100 ? -16.547 11.562 -6.387 1 93 100 PRO A O 1
ATOM 765 N N . ARG A 1 101 ? -14.695 12.492 -7.238 1 92.81 101 ARG A N 1
ATOM 766 C CA . ARG A 1 101 ? -15.477 13.57 -7.84 1 92.81 101 ARG A CA 1
ATOM 767 C C . ARG A 1 101 ? -16.047 13.141 -9.188 1 92.81 101 ARG A C 1
ATOM 769 O O . ARG A 1 101 ? -15.297 12.711 -10.07 1 92.81 101 ARG A O 1
ATOM 776 N N . PRO A 1 102 ? -17.328 13.227 -9.477 1 85.69 102 PRO A N 1
ATOM 777 C CA . PRO A 1 102 ? -17.969 12.656 -10.656 1 85.69 102 PRO A CA 1
ATOM 778 C C . PRO A 1 102 ? -17.5 13.297 -11.961 1 85.69 102 PRO A C 1
ATOM 780 O O . PRO A 1 102 ? -17.438 12.633 -12.992 1 85.69 102 PRO A O 1
ATOM 783 N N . TYR A 1 103 ? -17.125 14.578 -12.055 1 83.31 103 TYR A N 1
ATOM 784 C CA . TYR A 1 103 ? -16.906 15.211 -13.352 1 83.31 103 TYR A CA 1
ATOM 785 C C . TYR A 1 103 ? -15.531 15.859 -13.422 1 83.31 103 TYR A C 1
ATOM 787 O O . TYR A 1 103 ? -14.898 15.867 -14.484 1 83.31 103 TYR A O 1
ATOM 795 N N . MET A 1 104 ? -15.023 16.219 -12.5 1 86.38 104 MET A N 1
ATOM 796 C CA . MET A 1 104 ? -13.836 17.062 -12.539 1 86.38 104 MET A CA 1
ATOM 797 C C . MET A 1 104 ? -12.594 16.266 -12.148 1 86.38 104 MET A C 1
ATOM 799 O O . MET A 1 104 ? -11.477 16.797 -12.164 1 86.38 104 MET A O 1
ATOM 803 N N . GLY A 1 105 ? -12.758 15.023 -11.875 1 89 105 GLY A N 1
ATOM 804 C CA . GLY A 1 105 ? -11.617 14.242 -11.438 1 89 105 GLY A CA 1
ATOM 805 C C . GLY A 1 105 ? -11.195 14.555 -10.016 1 89 105 GLY A C 1
ATOM 806 O O . GLY A 1 105 ? -11.625 15.555 -9.438 1 89 105 GLY A O 1
ATOM 807 N N . GLY A 1 106 ? -10.398 13.617 -9.406 1 95.12 106 GLY A N 1
ATOM 808 C CA . GLY A 1 106 ? -9.93 13.773 -8.039 1 95.12 106 GLY A CA 1
ATOM 809 C C . GLY A 1 106 ? -10.859 13.164 -7.012 1 95.12 106 GLY A C 1
ATOM 810 O O . GLY A 1 106 ? -11.836 12.492 -7.371 1 95.12 106 GLY A O 1
ATOM 811 N N . ASN A 1 107 ? -10.492 13.305 -5.793 1 97.56 107 ASN A N 1
ATOM 812 C CA . ASN A 1 107 ? -11.195 12.648 -4.695 1 97.56 107 ASN A CA 1
ATOM 813 C C . ASN A 1 107 ? -11.367 13.578 -3.5 1 97.56 107 ASN A C 1
ATOM 815 O O . ASN A 1 107 ? -10.742 14.633 -3.436 1 97.56 107 ASN A O 1
ATOM 819 N N . TYR A 1 108 ? -12.273 13.234 -2.631 1 97.69 108 TYR A N 1
ATOM 820 C CA . TYR A 1 108 ? -12.469 14.016 -1.417 1 97.69 108 TYR A CA 1
ATOM 821 C C . TYR A 1 108 ? -12.75 13.109 -0.224 1 97.69 108 TYR A C 1
ATOM 823 O O . TYR A 1 108 ? -13.242 11.992 -0.388 1 97.69 108 TYR A O 1
ATOM 831 N N . TRP A 1 109 ? -12.398 13.555 0.956 1 98.19 109 TRP A N 1
ATOM 832 C CA . TRP A 1 109 ? -12.516 12.781 2.186 1 98.19 109 TRP A CA 1
ATOM 833 C C . TRP A 1 109 ? -13.906 12.914 2.789 1 98.19 109 TRP A C 1
ATOM 835 O O . TRP A 1 109 ? -14.391 12 3.465 1 98.19 109 TRP A O 1
ATOM 845 N N . TYR A 1 110 ? -14.453 14 2.648 1 97.69 110 TYR A N 1
ATOM 846 C CA . TYR A 1 110 ? -15.812 14.336 3.041 1 97.69 110 TYR A CA 1
ATOM 847 C C . TYR A 1 110 ? -16.406 15.391 2.113 1 97.69 110 TYR A C 1
ATOM 849 O O . TYR A 1 110 ? -15.672 16.172 1.512 1 97.69 110 TYR A O 1
ATOM 857 N N . PRO A 1 111 ? -17.672 15.391 1.979 1 95.75 111 PRO A N 1
ATOM 858 C CA . PRO A 1 111 ? -18.281 16.312 1.018 1 95.75 111 PRO A CA 1
ATOM 859 C C . PRO A 1 111 ? -17.969 17.781 1.335 1 95.75 111 PRO A C 1
ATOM 861 O O . PRO A 1 111 ? -17.969 18.172 2.504 1 95.75 111 PRO A O 1
ATOM 864 N N . ASP A 1 112 ? -17.703 18.453 0.266 1 92.25 112 ASP A N 1
ATOM 865 C CA . ASP A 1 112 ? -17.469 19.891 0.429 1 92.25 112 ASP A CA 1
ATOM 866 C C . ASP A 1 112 ? -18.719 20.594 0.966 1 92.25 112 ASP A C 1
ATOM 868 O O . ASP A 1 112 ? -19.828 20.344 0.491 1 92.25 112 ASP A O 1
ATOM 872 N N . GLY A 1 113 ? -18.531 21.406 1.97 1 93.06 113 GLY A N 1
ATOM 873 C CA . GLY A 1 113 ? -19.641 22.172 2.52 1 93.06 113 GLY A CA 1
ATOM 874 C C . GLY A 1 113 ? -20.5 21.375 3.477 1 93.06 113 GLY A C 1
ATOM 875 O O . GLY A 1 113 ? -21.516 21.859 3.969 1 93.06 113 GLY A O 1
ATOM 876 N N . CYS A 1 114 ? -20.094 20.172 3.725 1 95.5 114 CYS A N 1
ATOM 877 C CA . CYS A 1 114 ? -20.906 19.359 4.625 1 95.5 114 CYS A CA 1
ATOM 878 C C . CYS A 1 114 ? -20.844 19.906 6.051 1 95.5 114 CYS A C 1
ATOM 880 O O . CYS A 1 114 ? -20.016 20.766 6.359 1 95.5 114 CYS A O 1
ATOM 882 N N . GLY A 1 115 ? -21.766 19.406 6.938 1 97.38 115 GLY A N 1
ATOM 883 C CA . GLY A 1 115 ? -21.812 19.844 8.328 1 97.38 115 GLY A CA 1
ATOM 884 C C . GLY A 1 115 ? -20.719 19.234 9.18 1 97.38 115 GLY A C 1
ATOM 885 O O . GLY A 1 115 ? -19.984 18.359 8.727 1 97.38 115 GLY A O 1
ATOM 886 N N . VAL A 1 116 ? -20.625 19.719 10.367 1 98 116 VAL A N 1
ATOM 887 C CA . VAL A 1 116 ? -19.578 19.328 11.32 1 98 116 VAL A CA 1
ATOM 888 C C . VAL A 1 116 ? -19.703 17.844 11.633 1 98 116 VAL A C 1
ATOM 890 O O . VAL A 1 116 ? -18.703 17.109 11.57 1 98 116 VAL A O 1
ATOM 893 N N . GLU A 1 117 ? -20.906 17.375 11.898 1 97.69 117 GLU A N 1
ATOM 894 C CA . GLU A 1 117 ? -21.109 15.984 12.266 1 97.69 117 GLU A CA 1
ATOM 895 C C . GLU A 1 117 ? -20.703 15.047 11.133 1 97.69 117 GLU A C 1
ATOM 897 O O . GLU A 1 117 ? -20.078 14.008 11.375 1 97.69 117 GLU A O 1
ATOM 902 N N . GLU A 1 118 ? -21.047 15.422 9.969 1 97.31 118 GLU A N 1
ATOM 903 C CA . GLU A 1 118 ? -20.75 14.578 8.82 1 97.31 118 GLU A CA 1
ATOM 904 C C . GLU A 1 118 ? -19.234 14.492 8.57 1 97.31 118 GLU A C 1
ATOM 906 O O . GLU A 1 118 ? -18.703 13.398 8.375 1 97.31 118 GLU A O 1
ATOM 911 N N . ARG A 1 119 ? -18.547 15.586 8.523 1 97.56 119 ARG A N 1
ATOM 912 C CA . ARG A 1 119 ? -17.109 15.539 8.266 1 97.56 119 ARG A CA 1
ATOM 913 C C . ARG A 1 119 ? -16.375 14.789 9.367 1 97.56 119 ARG A C 1
ATOM 915 O O . ARG A 1 119 ? -15.406 14.078 9.102 1 97.56 119 ARG A O 1
ATOM 922 N N . GLN A 1 120 ? -16.844 14.938 10.609 1 97.94 120 GLN A N 1
ATOM 923 C CA . GLN A 1 120 ? -16.219 14.219 11.711 1 97.94 120 GLN A CA 1
ATOM 924 C C . GLN A 1 120 ? -16.453 12.719 11.594 1 97.94 120 GLN A C 1
ATOM 926 O O . GLN A 1 120 ? -15.562 11.914 11.883 1 97.94 120 GLN A O 1
ATOM 931 N N . ARG A 1 121 ? -17.625 12.328 11.156 1 97 121 ARG A N 1
ATOM 932 C CA . ARG A 1 121 ? -17.953 10.914 10.945 1 97 121 ARG A CA 1
ATOM 933 C C . ARG A 1 121 ? -17.062 10.312 9.859 1 97 121 ARG A C 1
ATOM 935 O O . ARG A 1 121 ? -16.547 9.211 10.016 1 97 121 ARG A O 1
ATOM 942 N N . GLU A 1 122 ? -16.906 11.062 8.766 1 97 122 GLU A N 1
ATOM 943 C CA . GLU A 1 122 ? -16.062 10.586 7.664 1 97 122 GLU A CA 1
ATOM 944 C C . GLU A 1 122 ? -14.609 10.445 8.102 1 97 122 GLU A C 1
ATOM 946 O O . GLU A 1 122 ? -13.953 9.453 7.773 1 97 122 GLU A O 1
ATOM 951 N N . CYS A 1 123 ? -14.141 11.375 8.852 1 98.06 123 CYS A N 1
ATOM 952 C CA . CYS A 1 123 ? -12.766 11.312 9.352 1 98.06 123 CYS A CA 1
ATOM 953 C C . CYS A 1 123 ? -12.586 10.125 10.289 1 98.06 123 CYS A C 1
ATOM 955 O O . CYS A 1 123 ? -11.555 9.453 10.258 1 98.06 123 CYS A O 1
ATOM 957 N N . ALA A 1 124 ? -13.594 9.891 11.102 1 97.62 124 ALA A N 1
ATOM 958 C CA . ALA A 1 124 ? -13.523 8.781 12.047 1 97.62 124 ALA A CA 1
ATOM 959 C C . ALA A 1 124 ? -13.43 7.445 11.312 1 97.62 124 ALA A C 1
ATOM 961 O O . ALA A 1 124 ? -12.664 6.562 11.719 1 97.62 124 ALA A O 1
ATOM 962 N N . ALA A 1 125 ? -14.172 7.312 10.25 1 96.19 125 ALA A N 1
ATOM 963 C CA . ALA A 1 125 ? -14.148 6.082 9.469 1 96.19 125 ALA A CA 1
ATOM 964 C C . ALA A 1 125 ? -12.773 5.852 8.852 1 96.19 125 ALA A C 1
ATOM 966 O O . ALA A 1 125 ? -12.242 4.734 8.898 1 96.19 125 ALA A O 1
ATOM 967 N N . VAL A 1 126 ? -12.211 6.902 8.328 1 97.19 126 VAL A N 1
ATOM 968 C CA . VAL A 1 126 ? -10.867 6.809 7.758 1 97.19 126 VAL A CA 1
ATOM 969 C C . VAL A 1 126 ? -9.867 6.445 8.852 1 97.19 126 VAL A C 1
ATOM 971 O O . VAL A 1 126 ? -8.992 5.602 8.641 1 97.19 126 VAL A O 1
ATOM 974 N N . GLY A 1 127 ? -9.984 7.09 9.984 1 97.56 127 GLY A N 1
ATOM 975 C CA . GLY A 1 127 ? -9.086 6.824 11.094 1 97.56 127 GLY A CA 1
ATOM 976 C C . GLY A 1 127 ? -9.086 5.375 11.539 1 97.56 127 GLY A C 1
ATOM 977 O O . GLY A 1 127 ? -8.031 4.797 11.797 1 97.56 127 GLY A O 1
ATOM 978 N N . GLU A 1 128 ? -10.242 4.805 11.602 1 96 128 GLU A N 1
ATOM 979 C CA . GLU A 1 128 ? -10.367 3.402 11.984 1 96 128 GLU A CA 1
ATOM 980 C C . GLU A 1 128 ? -9.656 2.494 10.984 1 96 128 GLU A C 1
ATOM 982 O O . GLU A 1 128 ? -8.93 1.581 11.375 1 96 128 GLU A O 1
ATOM 987 N N . ALA A 1 129 ? -9.898 2.779 9.781 1 95.5 129 ALA A N 1
ATOM 988 C CA . ALA A 1 129 ? -9.289 1.977 8.727 1 95.5 129 ALA A CA 1
ATOM 989 C C . ALA A 1 129 ? -7.77 2.109 8.742 1 95.5 129 ALA A C 1
ATOM 991 O O . ALA A 1 129 ? -7.051 1.106 8.695 1 95.5 129 ALA A O 1
ATOM 992 N N . VAL A 1 130 ? -7.312 3.281 8.836 1 97.31 130 VAL A N 1
ATOM 993 C CA . VAL A 1 130 ? -5.883 3.574 8.773 1 97.31 130 VAL A CA 1
ATOM 994 C C . VAL A 1 130 ? -5.176 2.955 9.977 1 97.31 130 VAL A C 1
ATOM 996 O O . VAL A 1 130 ? -4.125 2.328 9.836 1 97.31 130 VAL A O 1
ATOM 999 N N . THR A 1 131 ? -5.727 3.078 11.156 1 96.62 131 THR A N 1
ATOM 1000 C CA . THR A 1 131 ? -5.051 2.613 12.367 1 96.62 131 THR A CA 1
ATOM 1001 C C . THR A 1 131 ? -5 1.089 12.398 1 96.62 131 THR A C 1
ATOM 1003 O O . THR A 1 131 ? -4.078 0.508 12.977 1 96.62 131 THR A O 1
ATOM 1006 N N . SER A 1 132 ? -5.938 0.4 11.727 1 95.5 132 SER A N 1
ATOM 1007 C CA . SER A 1 132 ? -5.926 -1.059 11.672 1 95.5 132 SER A CA 1
ATOM 1008 C C . SER A 1 132 ? -4.789 -1.565 10.789 1 95.5 132 SER A C 1
ATOM 1010 O O . SER A 1 132 ? -4.41 -2.736 10.867 1 95.5 132 SER A O 1
ATOM 1012 N N . LEU A 1 133 ? -4.266 -0.72 9.938 1 96.62 133 LEU A N 1
ATOM 1013 C CA . LEU A 1 133 ? -3.111 -1.059 9.117 1 96.62 133 LEU A CA 1
ATOM 1014 C C . LEU A 1 133 ? -1.811 -0.809 9.875 1 96.62 133 LEU A C 1
ATOM 1016 O O . LEU A 1 133 ? -0.815 -1.501 9.648 1 96.62 133 LEU A O 1
ATOM 1020 N N . LEU A 1 134 ? -1.811 0.099 10.812 1 97.12 134 LEU A N 1
ATOM 1021 C CA . LEU A 1 134 ? -0.591 0.64 11.406 1 97.12 134 LEU A CA 1
ATOM 1022 C C . LEU A 1 134 ? -0.105 -0.243 12.547 1 97.12 134 LEU A C 1
ATOM 1024 O O . LEU A 1 134 ? 1.024 -0.089 13.016 1 97.12 134 LEU A O 1
ATOM 1028 N N . ASP A 1 135 ? -0.87 -1.184 13 1 96.25 135 ASP A N 1
ATOM 1029 C CA . ASP A 1 135 ? -0.439 -2.014 14.125 1 96.25 135 ASP A CA 1
ATOM 1030 C C . ASP A 1 135 ? 0.365 -3.219 13.633 1 96.25 135 ASP A C 1
ATOM 1032 O O . ASP A 1 135 ? 0.656 -4.133 14.406 1 96.25 135 ASP A O 1
ATOM 1036 N N . ALA A 1 136 ? 0.691 -3.273 12.367 1 96.5 136 ALA A N 1
ATOM 1037 C CA . ALA A 1 136 ? 1.605 -4.273 11.828 1 96.5 136 ALA A CA 1
ATOM 1038 C C . ALA A 1 136 ? 2.971 -4.195 12.5 1 96.5 136 ALA A C 1
ATOM 1040 O O . ALA A 1 136 ? 3.424 -3.109 12.875 1 96.5 136 ALA A O 1
ATOM 1041 N N . SER A 1 137 ? 3.697 -5.297 12.562 1 96.06 137 SER A N 1
ATOM 1042 C CA . SER A 1 137 ? 5.031 -5.32 13.156 1 96.06 137 SER A CA 1
ATOM 1043 C C . SER A 1 137 ? 6.012 -4.477 12.344 1 96.06 137 SER A C 1
ATOM 1045 O O . SER A 1 137 ? 6.973 -3.936 12.891 1 96.06 137 SER A O 1
ATOM 1047 N N . ALA A 1 138 ? 5.695 -4.289 11.094 1 95.12 138 ALA A N 1
ATOM 1048 C CA . ALA A 1 138 ? 6.547 -3.494 10.211 1 95.12 138 ALA A CA 1
ATOM 1049 C C . ALA A 1 138 ? 6.652 -2.053 10.703 1 95.12 138 ALA A C 1
ATOM 1051 O O . ALA A 1 138 ? 7.602 -1.343 10.367 1 95.12 138 ALA A O 1
ATOM 1052 N N . PHE A 1 139 ? 5.656 -1.648 11.555 1 96.69 139 PHE A N 1
ATOM 1053 C CA . PHE A 1 139 ? 5.598 -0.239 11.922 1 96.69 139 PHE A CA 1
ATOM 1054 C C . PHE A 1 139 ? 5.797 -0.064 13.422 1 96.69 139 PHE A C 1
ATOM 1056 O O . PHE A 1 139 ? 5.75 1.057 13.93 1 96.69 139 PHE A O 1
ATOM 1063 N N . ALA A 1 140 ? 6.062 -1.102 14.195 1 93.88 140 ALA A N 1
ATOM 1064 C CA . ALA A 1 140 ? 6.059 -1.104 15.656 1 93.88 140 ALA A CA 1
ATOM 1065 C C . ALA A 1 140 ? 7.137 -0.172 16.203 1 93.88 140 ALA A C 1
ATOM 1067 O O . ALA A 1 140 ? 6.922 0.505 17.219 1 93.88 140 ALA A O 1
ATOM 1068 N N . ASN A 1 141 ? 8.234 -0.021 15.531 1 92.38 141 ASN A N 1
ATOM 1069 C CA . ASN A 1 141 ? 9.336 0.76 16.078 1 92.38 141 ASN A CA 1
ATOM 1070 C C . ASN A 1 141 ? 9.594 2.023 15.266 1 92.38 141 ASN A C 1
ATOM 1072 O O . ASN A 1 141 ? 10.688 2.582 15.305 1 92.38 141 ASN A O 1
ATOM 1076 N N . ARG A 1 142 ? 8.555 2.492 14.617 1 96.12 142 ARG A N 1
ATOM 1077 C CA . ARG A 1 142 ? 8.711 3.674 13.773 1 96.12 142 ARG A CA 1
ATOM 1078 C C . ARG A 1 142 ? 7.93 4.855 14.344 1 96.12 142 ARG A C 1
ATOM 1080 O O . ARG A 1 142 ? 6.812 4.688 14.836 1 96.12 142 ARG A O 1
ATOM 1087 N N . LYS A 1 143 ? 8.586 6.031 14.273 1 97.31 143 LYS A N 1
ATOM 1088 C CA . LYS A 1 143 ? 7.785 7.234 14.461 1 97.31 143 LYS A CA 1
ATOM 1089 C C . LYS A 1 143 ? 6.73 7.367 13.367 1 97.31 143 LYS A C 1
ATOM 1091 O O . LYS A 1 143 ? 6.996 7.078 12.203 1 97.31 143 LYS A O 1
ATOM 1096 N N . LYS A 1 144 ? 5.586 7.773 13.727 1 98.5 144 LYS A N 1
ATOM 1097 C CA . LYS A 1 144 ? 4.484 7.969 12.781 1 98.5 144 LYS A CA 1
ATOM 1098 C C . LYS A 1 144 ? 4.168 9.453 12.609 1 98.5 144 LYS A C 1
ATOM 1100 O O . LYS A 1 144 ? 3.816 10.133 13.57 1 98.5 144 LYS A O 1
ATOM 1105 N N . ILE A 1 145 ? 4.344 9.922 11.422 1 98.81 145 ILE A N 1
ATOM 1106 C CA . ILE A 1 145 ? 4.18 11.344 11.117 1 98.81 145 ILE A CA 1
ATOM 1107 C C . ILE A 1 145 ? 3.021 11.523 10.141 1 98.81 145 ILE A C 1
ATOM 1109 O O . ILE A 1 145 ? 3.012 10.93 9.062 1 98.81 145 ILE A O 1
ATOM 1113 N N . LEU A 1 146 ? 2.027 12.336 10.547 1 98.88 146 LEU A N 1
ATOM 1114 C CA . LEU A 1 146 ? 0.932 12.703 9.656 1 98.88 146 LEU A CA 1
ATOM 1115 C C . LEU A 1 146 ? 1.28 13.945 8.844 1 98.88 146 LEU A C 1
ATOM 1117 O O . LEU A 1 146 ? 1.901 14.875 9.367 1 98.88 146 LEU A O 1
ATOM 1121 N N . ILE A 1 147 ? 0.894 13.961 7.598 1 98.88 147 ILE A N 1
ATOM 1122 C CA . ILE A 1 147 ? 0.948 15.18 6.797 1 98.88 147 ILE A CA 1
ATOM 1123 C C . ILE A 1 147 ? -0.282 15.258 5.898 1 98.88 147 ILE A C 1
ATOM 1125 O O . ILE A 1 147 ? -0.658 14.273 5.258 1 98.88 147 ILE A O 1
ATOM 1129 N N . GLY A 1 148 ? -0.932 16.375 5.895 1 98.94 148 GLY A N 1
ATOM 1130 C CA . GLY A 1 148 ? -2.127 16.562 5.086 1 98.94 148 GLY A CA 1
ATOM 1131 C C . GLY A 1 148 ? -2.342 17.984 4.637 1 98.94 148 GLY A C 1
ATOM 1132 O O . GLY A 1 148 ? -1.942 18.922 5.328 1 98.94 148 GLY A O 1
ATOM 1133 N N . PHE A 1 149 ? -2.957 18.125 3.49 1 98.88 149 PHE A N 1
ATOM 1134 C CA . PHE A 1 149 ? -3.316 19.438 2.938 1 98.88 149 PHE A CA 1
ATOM 1135 C C . PHE A 1 149 ? -4.828 19.625 2.955 1 98.88 149 PHE A C 1
ATOM 1137 O O . PHE A 1 149 ? -5.578 18.766 2.502 1 98.88 149 PHE A O 1
ATOM 1144 N N . SER A 1 150 ? -5.281 20.812 3.395 1 98.69 150 SER A N 1
ATOM 1145 C CA . SER A 1 150 ? -6.688 21.188 3.332 1 98.69 150 SER A CA 1
ATOM 1146 C C . SER A 1 150 ? -7.574 20.141 3.996 1 98.69 150 SER A C 1
ATOM 1148 O O . SER A 1 150 ? -7.402 19.828 5.176 1 98.69 150 SER A O 1
ATOM 1150 N N . GLN A 1 151 ? -8.43 19.375 3.328 1 98.75 151 GLN A N 1
ATOM 1151 C CA . GLN A 1 151 ? -9.211 18.312 3.947 1 98.75 151 GLN A CA 1
ATOM 1152 C C . GLN A 1 151 ? -8.312 17.297 4.633 1 98.75 151 GLN A C 1
ATOM 1154 O O . GLN A 1 151 ? -8.633 16.797 5.711 1 98.75 151 GLN A O 1
ATOM 1159 N N . GLY A 1 152 ? -7.168 17.078 3.975 1 98.88 152 GLY A N 1
ATOM 1160 C CA . GLY A 1 152 ? -6.227 16.125 4.543 1 98.88 152 GLY A CA 1
ATOM 1161 C C . GLY A 1 152 ? -5.586 16.625 5.828 1 98.88 152 GLY A C 1
ATOM 1162 O O . GLY A 1 152 ? -5.219 15.812 6.688 1 98.88 152 GLY A O 1
ATOM 1163 N N . GLY A 1 153 ? -5.402 17.906 5.941 1 98.88 153 GLY A N 1
ATOM 1164 C CA . GLY A 1 153 ? -4.914 18.484 7.184 1 98.88 153 GLY A CA 1
ATOM 1165 C C . GLY A 1 153 ? -5.891 18.312 8.336 1 98.88 153 GLY A C 1
ATOM 1166 O O . GLY A 1 153 ? -5.5 17.938 9.445 1 98.88 153 GLY A O 1
ATOM 1167 N N . TYR A 1 154 ? -7.141 18.609 8.07 1 98.88 154 TYR A N 1
ATOM 1168 C CA . TYR A 1 154 ? -8.172 18.422 9.086 1 98.88 154 TYR A CA 1
ATOM 1169 C C . TYR A 1 154 ? -8.297 16.969 9.492 1 98.88 154 TYR A C 1
ATOM 1171 O O . TYR A 1 154 ? -8.391 16.641 10.68 1 98.88 154 TYR A O 1
ATOM 1179 N N . LEU A 1 155 ? -8.281 16.109 8.492 1 98.81 155 LEU A N 1
ATOM 1180 C CA . LEU A 1 155 ? -8.32 14.68 8.75 1 98.81 155 LEU A CA 1
ATOM 1181 C C . LEU A 1 155 ? -7.156 14.258 9.641 1 98.81 155 LEU A C 1
ATOM 1183 O O . LEU A 1 155 ? -7.336 13.484 10.578 1 98.81 155 LEU A O 1
ATOM 1187 N N . SER A 1 156 ? -6.016 14.758 9.398 1 98.88 156 SER A N 1
ATOM 1188 C CA . SER A 1 156 ? -4.832 14.453 10.195 1 98.88 156 SER A CA 1
ATOM 1189 C C . SER A 1 156 ? -5.023 14.875 11.648 1 98.88 156 SER A C 1
ATOM 1191 O O . SER A 1 156 ? -4.695 14.117 12.57 1 98.88 156 SER A O 1
ATOM 1193 N N . TYR A 1 157 ? -5.586 16.016 11.828 1 98.69 157 TYR A N 1
ATOM 1194 C CA . TYR A 1 157 ? -5.914 16.484 13.172 1 98.69 157 TYR A CA 1
ATOM 1195 C C . TYR A 1 157 ? -6.902 15.547 13.852 1 98.69 157 TYR A C 1
ATOM 1197 O O . TYR A 1 157 ? -6.711 15.172 15.008 1 98.69 157 TYR A O 1
ATOM 1205 N N . ARG A 1 158 ? -7.867 15.172 13.109 1 98.69 158 ARG A N 1
ATOM 1206 C CA . ARG A 1 158 ? -8.906 14.305 13.664 1 98.69 158 ARG A CA 1
ATOM 1207 C C . ARG A 1 158 ? -8.32 12.945 14.062 1 98.69 158 ARG A C 1
ATOM 1209 O O . ARG A 1 158 ? -8.773 12.336 15.031 1 98.69 158 ARG A O 1
ATOM 1216 N N . LEU A 1 159 ? -7.375 12.477 13.297 1 98.62 159 LEU A N 1
ATOM 1217 C CA . LEU A 1 159 ? -6.711 11.227 13.641 1 98.62 159 LEU A CA 1
ATOM 1218 C C . LEU A 1 159 ? -5.98 11.344 14.977 1 98.62 159 LEU A C 1
ATOM 1220 O O . LEU A 1 159 ? -6.082 10.453 15.828 1 98.62 159 LEU A O 1
ATOM 1224 N N . VAL A 1 160 ? -5.285 12.422 15.242 1 98.62 160 VAL A N 1
ATOM 1225 C CA . VAL A 1 160 ? -4.578 12.609 16.5 1 98.62 160 VAL A CA 1
ATOM 1226 C C . VAL A 1 160 ? -5.578 12.68 17.656 1 98.62 160 VAL A C 1
ATOM 1228 O O . VAL A 1 160 ? -5.344 12.102 18.719 1 98.62 160 VAL A O 1
ATOM 1231 N N . LYS A 1 161 ? -6.621 13.406 17.406 1 98.06 161 LYS A N 1
ATOM 1232 C CA . LYS A 1 161 ? -7.629 13.539 18.453 1 98.06 161 LYS A CA 1
ATOM 1233 C C . LYS A 1 161 ? -8.219 12.188 18.828 1 98.06 161 LYS A C 1
ATOM 1235 O O . LYS A 1 161 ? -8.422 11.898 20.016 1 98.06 161 LYS A O 1
ATOM 1240 N N . ALA A 1 162 ? -8.469 11.336 17.891 1 97.75 162 ALA A N 1
ATOM 1241 C CA . ALA A 1 162 ? -9.086 10.031 18.109 1 97.75 162 ALA A CA 1
ATOM 1242 C C . ALA A 1 162 ? -8.062 9.031 18.656 1 97.75 162 ALA A C 1
ATOM 1244 O O . ALA A 1 162 ? -8.414 8.141 19.438 1 97.75 162 ALA A O 1
ATOM 1245 N N . TYR A 1 163 ? -6.867 9.18 18.266 1 97.75 163 TYR A N 1
ATOM 1246 C CA . TYR A 1 163 ? -5.789 8.273 18.625 1 97.75 163 TYR A CA 1
ATOM 1247 C C . TYR A 1 163 ? -4.586 9.047 19.156 1 97.75 163 TYR A C 1
ATOM 1249 O O . TYR A 1 163 ? -3.518 9.047 18.547 1 97.75 163 TYR A O 1
ATOM 1257 N N . PRO A 1 164 ? -4.664 9.547 20.312 1 97.31 164 PRO A N 1
ATOM 1258 C CA . PRO A 1 164 ? -3.734 10.57 20.812 1 97.31 164 PRO A CA 1
ATOM 1259 C C . PRO A 1 164 ? -2.34 10.008 21.094 1 97.31 164 PRO A C 1
ATOM 1261 O O . PRO A 1 164 ? -1.389 10.773 21.266 1 97.31 164 PRO A O 1
ATOM 1264 N N . THR A 1 165 ? -2.135 8.656 21.141 1 97 165 THR A N 1
ATOM 1265 C CA . THR A 1 165 ? -0.838 8.086 21.484 1 97 165 THR A CA 1
ATOM 1266 C C . THR A 1 165 ? -0.191 7.418 20.281 1 97 165 THR A C 1
ATOM 1268 O O . THR A 1 165 ? 0.882 6.824 20.391 1 97 165 THR A O 1
ATOM 1271 N N . VAL A 1 166 ? -0.831 7.516 19.125 1 97.56 166 VAL A N 1
ATOM 1272 C CA . VAL A 1 166 ? -0.385 6.734 17.984 1 97.56 166 VAL A CA 1
ATOM 1273 C C . VAL A 1 166 ? 0.575 7.57 17.125 1 97.56 166 VAL A C 1
ATOM 1275 O O . VAL A 1 166 ? 1.528 7.035 16.562 1 97.56 166 VAL A O 1
ATOM 1278 N N . PHE A 1 167 ? 0.368 8.883 17.094 1 98.38 167 PHE A N 1
ATOM 1279 C CA . PHE A 1 167 ? 1.089 9.703 16.141 1 98.38 167 PHE A CA 1
ATOM 1280 C C . PHE A 1 167 ? 2.057 10.641 16.844 1 98.38 167 PHE A C 1
ATOM 1282 O O . PHE A 1 167 ? 1.673 11.344 17.797 1 98.38 167 PHE A O 1
ATOM 1289 N N . ASP A 1 168 ? 3.277 10.68 16.344 1 98.31 168 ASP A N 1
ATOM 1290 C CA . ASP A 1 168 ? 4.336 11.461 16.969 1 98.31 168 ASP A CA 1
ATOM 1291 C C . ASP A 1 168 ? 4.285 12.922 16.531 1 98.31 168 ASP A C 1
ATOM 1293 O O . ASP A 1 168 ? 4.559 13.82 17.328 1 98.31 168 ASP A O 1
ATOM 1297 N N . SER A 1 169 ? 3.963 13.141 15.32 1 98.69 169 SER A N 1
ATOM 1298 C CA . SER A 1 169 ? 3.893 14.492 14.766 1 98.69 169 SER A CA 1
ATOM 1299 C C . SER A 1 169 ? 2.818 14.594 13.688 1 98.69 169 SER A C 1
ATOM 1301 O O . SER A 1 169 ? 2.408 13.578 13.117 1 98.69 169 SER A O 1
ATOM 1303 N N . ALA A 1 170 ? 2.34 15.836 13.461 1 98.81 170 ALA A N 1
ATOM 1304 C CA . ALA A 1 170 ? 1.344 16.094 12.422 1 98.81 170 ALA A CA 1
ATOM 1305 C C . ALA A 1 170 ? 1.607 17.438 11.742 1 98.81 170 ALA A C 1
ATOM 1307 O O . ALA A 1 170 ? 1.721 18.469 12.406 1 98.81 170 ALA A O 1
ATOM 1308 N N . ILE A 1 171 ? 1.771 17.375 10.461 1 98.94 171 ILE A N 1
ATOM 1309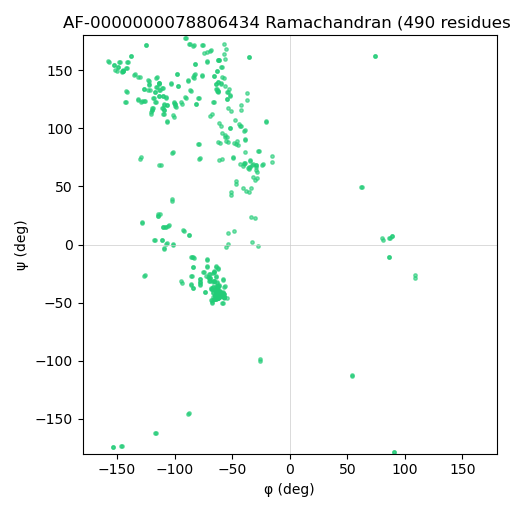 C CA . ILE A 1 171 ? 1.952 18.547 9.625 1 98.94 171 ILE A CA 1
ATOM 1310 C C . ILE A 1 171 ? 0.64 18.891 8.93 1 98.94 171 ILE A C 1
ATOM 1312 O O . ILE A 1 171 ? 0.196 18.172 8.031 1 98.94 171 ILE A O 1
ATOM 1316 N N . LEU A 1 172 ? 0.042 19.953 9.312 1 98.94 172 LEU A N 1
ATOM 1317 C CA . LEU A 1 172 ? -1.275 20.375 8.844 1 98.94 172 LEU A CA 1
ATOM 1318 C C . LEU A 1 172 ? -1.171 21.594 7.941 1 98.94 172 LEU A C 1
ATOM 1320 O O . LEU A 1 172 ? -0.894 22.703 8.422 1 98.94 172 LEU A O 1
ATOM 1324 N N . LEU A 1 173 ? -1.469 21.422 6.652 1 98.94 173 LEU A N 1
ATOM 1325 C CA . LEU A 1 173 ? -1.343 22.5 5.676 1 98.94 173 LEU A CA 1
ATOM 1326 C C . LEU A 1 173 ? -2.715 23.016 5.262 1 98.94 173 LEU A C 1
ATOM 1328 O O . LEU A 1 173 ? -3.471 22.312 4.586 1 98.94 173 LEU A O 1
ATOM 1332 N N . SER A 1 174 ? -3.074 24.188 5.73 1 98.81 174 SER A N 1
ATOM 1333 C CA . SER A 1 174 ? -4.27 24.938 5.367 1 98.81 174 SER A CA 1
ATOM 1334 C C . SER A 1 174 ? -5.535 24.172 5.723 1 98.81 174 SER A C 1
ATOM 1336 O O . SER A 1 174 ? -6.441 24.031 4.898 1 98.81 174 SER A O 1
ATOM 1338 N N . PRO A 1 175 ? -5.672 23.656 6.941 1 98.81 175 PRO A N 1
ATOM 1339 C CA . PRO A 1 175 ? -6.891 22.938 7.332 1 98.81 175 PRO A CA 1
ATOM 1340 C C . PRO A 1 175 ? -8.016 23.875 7.766 1 98.81 175 PRO A C 1
ATOM 1342 O O . PRO A 1 175 ? -7.75 25.016 8.172 1 98.81 175 PRO A O 1
ATOM 1345 N N . SER A 1 176 ? -9.219 23.422 7.66 1 98.75 176 SER A N 1
ATOM 1346 C CA . SER A 1 176 ? -10.375 24.078 8.266 1 98.75 176 SER A CA 1
ATOM 1347 C C . SER A 1 176 ? -10.789 23.391 9.562 1 98.75 176 SER A C 1
ATOM 1349 O O . SER A 1 176 ? -11.094 22.188 9.562 1 98.75 176 SER A O 1
ATOM 1351 N N . PHE A 1 177 ? -10.82 24.125 10.68 1 98.56 177 PHE A N 1
ATOM 1352 C CA . PHE A 1 177 ? -11.227 23.578 11.969 1 98.56 177 PHE A CA 1
ATOM 1353 C C . PHE A 1 177 ? -12.648 24 12.312 1 98.56 177 PHE A C 1
ATOM 1355 O O . PHE A 1 177 ? -12.961 24.281 13.469 1 98.56 177 PHE A O 1
ATOM 1362 N N . MET A 1 178 ? -13.469 24.047 11.305 1 97.88 178 MET A N 1
ATOM 1363 C CA . MET A 1 178 ? -14.883 24.312 11.547 1 97.88 178 MET A CA 1
ATOM 1364 C C . MET A 1 178 ? -15.461 23.328 12.562 1 97.88 178 MET A C 1
ATOM 1366 O O . MET A 1 178 ? -15.312 22.125 12.422 1 97.88 178 MET A O 1
ATOM 1370 N N . GLY A 1 179 ? -16.094 23.859 13.672 1 97.62 179 GLY A N 1
ATOM 1371 C CA . GLY A 1 179 ? -16.781 23.031 14.633 1 97.62 179 GLY A CA 1
ATOM 1372 C C . GLY A 1 179 ? -15.875 22.531 15.742 1 97.62 179 GLY A C 1
ATOM 1373 O O . GLY A 1 179 ? -16.297 21.734 16.594 1 97.62 179 GLY A O 1
ATOM 1374 N N . GLU A 1 180 ? -14.641 23.031 15.781 1 98.19 180 GLU A N 1
ATOM 1375 C CA . GLU A 1 180 ? -13.688 22.531 16.766 1 98.19 180 GLU A CA 1
ATOM 1376 C C . GLU A 1 180 ? -13.438 23.562 17.859 1 98.19 180 GLU A C 1
ATOM 1378 O O . GLU A 1 180 ? -12.469 23.453 18.625 1 98.19 180 GLU A O 1
ATOM 1383 N N . GLU A 1 181 ? -14.219 24.562 18 1 96.69 181 GLU A N 1
ATOM 1384 C CA . GLU A 1 181 ? -13.977 25.719 18.875 1 96.69 181 GLU A CA 1
ATOM 1385 C C . GLU A 1 181 ? -13.789 25.281 20.328 1 96.69 181 GLU A C 1
ATOM 1387 O O . GLU A 1 181 ? -13.016 25.906 21.062 1 96.69 181 GLU A O 1
ATOM 1392 N N . GLN A 1 182 ? -14.414 24.203 20.719 1 94.5 182 GLN A N 1
ATOM 1393 C CA . GLN A 1 182 ? -14.352 23.781 22.109 1 94.5 182 GLN A CA 1
ATOM 1394 C C . GLN A 1 182 ? -13.516 22.516 22.25 1 94.5 182 GLN A C 1
ATOM 1396 O O . GLN A 1 182 ? -13.547 21.859 23.297 1 94.5 182 GLN A O 1
ATOM 1401 N N . ALA A 1 183 ? -12.812 22.25 21.266 1 95 183 ALA A N 1
ATOM 1402 C CA . ALA A 1 183 ? -12.07 20.984 21.266 1 95 183 ALA A CA 1
ATOM 1403 C C . ALA A 1 183 ? -10.844 21.078 22.172 1 95 183 ALA A C 1
ATOM 1405 O O . ALA A 1 183 ? -10.242 22.156 22.297 1 95 183 ALA A O 1
ATOM 1406 N N . ALA A 1 184 ? -10.523 19.953 22.812 1 93.25 184 ALA A N 1
ATOM 1407 C CA . ALA A 1 184 ? -9.297 19.781 23.578 1 93.25 184 ALA A CA 1
ATOM 1408 C C . ALA A 1 184 ? -8.5 18.578 23.062 1 93.25 184 ALA A C 1
ATOM 1410 O O . ALA A 1 184 ? -9.078 17.562 22.672 1 93.25 184 ALA A O 1
ATOM 1411 N N . LEU A 1 185 ? -7.281 18.766 23.062 1 94.06 185 LEU A N 1
ATOM 1412 C CA . LEU A 1 185 ? -6.383 17.719 22.594 1 94.06 185 LEU A CA 1
ATOM 1413 C C . LEU A 1 185 ? -5.406 17.297 23.688 1 94.06 185 LEU A C 1
ATOM 1415 O O . LEU A 1 185 ? -4.629 18.125 24.172 1 94.06 185 LEU A O 1
ATOM 1419 N N . ASP A 1 186 ? -5.523 16.078 24.188 1 92.25 186 ASP A N 1
ATOM 1420 C CA . ASP A 1 186 ? -4.582 15.5 25.125 1 92.25 186 ASP A CA 1
ATOM 1421 C C . ASP A 1 186 ? -3.615 14.539 24.438 1 92.25 186 ASP A C 1
ATOM 1423 O O . ASP A 1 186 ? -3.832 13.328 24.422 1 92.25 186 ASP A O 1
ATOM 1427 N N . SER A 1 187 ? -2.648 15.078 23.812 1 95.88 187 SER A N 1
ATOM 1428 C CA . SER A 1 187 ? -1.679 14.32 23.031 1 95.88 187 SER A CA 1
ATOM 1429 C C . SER A 1 187 ? -0.293 14.953 23.094 1 95.88 187 SER A C 1
ATOM 1431 O O . SER A 1 187 ? -0.169 16.172 23.266 1 95.88 187 SER A O 1
ATOM 1433 N N . LEU A 1 188 ? 0.728 14.164 23.016 1 95.94 188 LEU A N 1
ATOM 1434 C CA . LEU A 1 188 ? 2.1 14.656 22.953 1 95.94 188 LEU A CA 1
ATOM 1435 C C . LEU A 1 188 ? 2.545 14.836 21.5 1 95.94 188 LEU A C 1
ATOM 1437 O O . LEU A 1 188 ? 3.729 15.062 21.234 1 95.94 188 LEU A O 1
ATOM 1441 N N . THR A 1 189 ? 1.597 14.766 20.594 1 98.12 189 THR A N 1
ATOM 1442 C CA . THR A 1 189 ? 1.899 14.969 19.188 1 98.12 189 THR A CA 1
ATOM 1443 C C . THR A 1 189 ? 2.43 16.375 18.938 1 98.12 189 THR A C 1
ATOM 1445 O O . THR A 1 189 ? 1.873 17.344 19.453 1 98.12 189 THR A O 1
ATOM 1448 N N . ARG A 1 190 ? 3.547 16.5 18.203 1 98.5 190 ARG A N 1
ATOM 1449 C CA . ARG A 1 190 ? 4.062 17.797 17.781 1 98.5 190 ARG A CA 1
ATOM 1450 C C . ARG A 1 190 ? 3.4 18.25 16.484 1 98.5 190 ARG A C 1
ATOM 1452 O O . ARG A 1 190 ? 3.336 17.5 15.516 1 98.5 190 ARG A O 1
ATOM 1459 N N . PHE A 1 191 ? 2.938 19.5 16.453 1 98.69 191 PHE A N 1
ATOM 1460 C CA . PHE A 1 191 ? 2.17 19.953 15.312 1 98.69 191 PHE A CA 1
ATOM 1461 C C . PHE A 1 191 ? 2.938 21.031 14.547 1 98.69 191 PHE A C 1
ATOM 1463 O O . PHE A 1 191 ? 3.596 21.875 15.148 1 98.69 191 PHE A O 1
ATOM 1470 N N . PHE A 1 192 ? 2.906 20.984 13.289 1 98.88 192 PHE A N 1
ATOM 1471 C CA . PHE A 1 192 ? 3.193 22.062 12.359 1 98.88 192 PHE A CA 1
ATOM 1472 C C . PHE A 1 192 ? 1.918 22.547 11.664 1 98.88 192 PHE A C 1
ATOM 1474 O O . PHE A 1 192 ? 1.198 21.75 11.062 1 98.88 192 PHE A O 1
ATOM 1481 N N . LEU A 1 193 ? 1.604 23.75 11.828 1 98.88 193 LEU A N 1
ATOM 1482 C CA . LEU A 1 193 ? 0.425 24.359 11.211 1 98.88 193 LEU A CA 1
ATOM 1483 C C . LEU A 1 193 ? 0.813 25.547 10.328 1 98.88 193 LEU A C 1
ATOM 1485 O O . LEU A 1 193 ? 1.579 26.406 10.758 1 98.88 193 LEU A O 1
ATOM 1489 N N . ALA A 1 194 ? 0.28 25.594 9.125 1 98.88 194 ALA A N 1
ATOM 1490 C CA . ALA A 1 194 ? 0.657 26.688 8.242 1 98.88 194 ALA A CA 1
ATOM 1491 C C . ALA A 1 194 ? -0.52 27.125 7.371 1 98.88 194 ALA A C 1
ATOM 1493 O O . ALA A 1 194 ? -1.366 26.312 7.012 1 98.88 194 ALA A O 1
ATOM 1494 N N . TYR A 1 195 ? -0.519 28.391 7.055 1 98.81 195 TYR A N 1
ATOM 1495 C CA . TYR A 1 195 ? -1.49 28.984 6.148 1 98.81 195 TYR A CA 1
ATOM 1496 C C . TYR A 1 195 ? -0.827 30.016 5.246 1 98.81 195 TYR A C 1
ATOM 1498 O O . TYR A 1 195 ? 0.255 30.516 5.559 1 98.81 195 TYR A O 1
ATOM 1506 N N . GLY A 1 196 ? -1.495 30.25 4.102 1 98.62 196 GLY A N 1
ATOM 1507 C CA . GLY A 1 196 ? -1.221 31.484 3.369 1 98.62 196 GLY A CA 1
ATOM 1508 C C . GLY A 1 196 ? -1.999 32.656 3.887 1 98.62 196 GLY A C 1
ATOM 1509 O O . GLY A 1 196 ? -3.18 32.562 4.219 1 98.62 196 GLY A O 1
ATOM 1510 N N . ALA A 1 197 ? -1.327 33.812 3.844 1 97.88 197 ALA A N 1
ATOM 1511 C CA . ALA A 1 197 ? -1.985 35.031 4.336 1 97.88 197 ALA A CA 1
ATOM 1512 C C . ALA A 1 197 ? -3.162 35.406 3.441 1 97.88 197 ALA A C 1
ATOM 1514 O O . ALA A 1 197 ? -4.105 36.062 3.895 1 97.88 197 ALA A O 1
ATOM 1515 N N . TYR A 1 198 ? -3.115 34.969 2.221 1 97.44 198 TYR A N 1
ATOM 1516 C CA . TYR A 1 198 ? -4.168 35.312 1.269 1 97.44 198 TYR A CA 1
ATOM 1517 C C . TYR A 1 198 ? -5.102 34.125 1.036 1 97.44 198 TYR A C 1
ATOM 1519 O O . TYR A 1 198 ? -5.789 34.062 0.016 1 97.44 198 TYR A O 1
ATOM 1527 N N . ASP A 1 199 ? -5.027 33.156 1.953 1 98.31 199 ASP A N 1
ATOM 1528 C CA . ASP A 1 199 ? -5.945 32.031 1.837 1 98.31 199 ASP A CA 1
ATOM 1529 C C . ASP A 1 199 ? -7.383 32.438 2.121 1 98.31 199 ASP A C 1
ATOM 1531 O O . ASP A 1 199 ? -7.746 32.688 3.273 1 98.31 199 ASP A O 1
ATOM 1535 N N . ARG A 1 200 ? -8.211 32.438 1.098 1 96.75 200 ARG A N 1
ATOM 1536 C CA . ARG A 1 200 ? -9.609 32.844 1.238 1 96.75 200 ARG A CA 1
ATOM 1537 C C . ARG A 1 200 ? -10.523 31.609 1.106 1 96.75 200 ARG A C 1
ATOM 1539 O O . ARG A 1 200 ? -11.742 31.719 1.266 1 96.75 200 ARG A O 1
ATOM 1546 N N . THR A 1 201 ? -9.945 30.562 0.842 1 97.81 201 THR A N 1
ATOM 1547 C CA . THR A 1 201 ? -10.703 29.328 0.757 1 97.81 201 THR A CA 1
ATOM 1548 C C . THR A 1 201 ? -11.125 28.844 2.146 1 97.81 201 THR A C 1
ATOM 1550 O O . THR A 1 201 ? -12.227 28.344 2.326 1 97.81 201 THR A O 1
ATOM 1553 N N . ILE A 1 202 ? -10.242 28.953 3.107 1 98.5 202 ILE A N 1
ATOM 1554 C CA . ILE A 1 202 ? -10.539 28.625 4.492 1 98.5 202 ILE A CA 1
ATOM 1555 C C . ILE A 1 202 ? -10.977 29.875 5.25 1 98.5 202 ILE A C 1
ATOM 1557 O O . ILE A 1 202 ? -10.211 30.844 5.352 1 98.5 202 ILE A O 1
ATOM 1561 N N . PRO A 1 203 ? -12.164 29.844 5.797 1 97.94 203 PRO A N 1
ATOM 1562 C CA . PRO A 1 203 ? -12.617 31 6.559 1 97.94 203 PRO A CA 1
ATOM 1563 C C . PRO A 1 203 ? -11.68 31.359 7.707 1 97.94 203 PRO A C 1
ATOM 1565 O O . PRO A 1 203 ? -11.164 30.469 8.391 1 97.94 203 PRO A O 1
ATOM 1568 N N . ALA A 1 204 ? -11.508 32.625 7.961 1 97.94 204 ALA A N 1
ATOM 1569 C CA . ALA A 1 204 ? -10.586 33.125 8.977 1 97.94 204 ALA A CA 1
ATOM 1570 C C . ALA A 1 204 ? -10.922 32.562 10.352 1 97.94 204 ALA A C 1
ATOM 1572 O O . ALA A 1 204 ? -10.023 32.156 11.086 1 97.94 204 ALA A O 1
ATOM 1573 N N . PRO A 1 205 ? -12.211 32.469 10.727 1 98.19 205 PRO A N 1
ATOM 1574 C CA . PRO A 1 205 ? -12.516 31.906 12.039 1 98.19 205 PRO A CA 1
ATOM 1575 C C . PRO A 1 205 ? -12.039 30.453 12.18 1 98.19 205 PRO A C 1
ATOM 1577 O O . PRO A 1 205 ? -11.625 30.031 13.258 1 98.19 205 PRO A O 1
ATOM 1580 N N . ASP A 1 206 ? -12.117 29.719 11.102 1 98.56 206 ASP A N 1
ATOM 1581 C CA . ASP A 1 206 ? -11.672 28.328 11.133 1 98.56 206 ASP A CA 1
ATOM 1582 C C . ASP A 1 206 ? -10.156 28.25 11.336 1 98.56 206 ASP A C 1
ATOM 1584 O O . ASP A 1 206 ? -9.664 27.375 12.031 1 98.56 206 ASP A O 1
ATOM 1588 N N . GLN A 1 207 ? -9.406 29.125 10.656 1 98.69 207 GLN A N 1
ATOM 1589 C CA . GLN A 1 207 ? -7.961 29.203 10.812 1 98.69 207 GLN A CA 1
ATOM 1590 C C . GLN A 1 207 ? -7.578 29.547 12.242 1 98.69 207 GLN A C 1
ATOM 1592 O O . GLN A 1 207 ? -6.68 28.938 12.828 1 98.69 207 GLN A O 1
ATOM 1597 N N . GLN A 1 208 ? -8.297 30.516 12.789 1 98.19 208 GLN A N 1
ATOM 1598 C CA . GLN A 1 208 ? -8.047 30.938 14.156 1 98.19 208 GLN A CA 1
ATOM 1599 C C . GLN A 1 208 ? -8.328 29.812 15.141 1 98.19 208 GLN A C 1
ATOM 1601 O O . GLN A 1 208 ? -7.559 29.594 16.078 1 98.19 208 GLN A O 1
ATOM 1606 N N . THR A 1 209 ? -9.398 29.109 14.922 1 98.56 209 THR A N 1
ATOM 1607 C CA . THR A 1 209 ? -9.742 27.969 15.773 1 98.56 209 THR A CA 1
ATOM 1608 C C . THR A 1 209 ? -8.641 26.922 15.734 1 98.56 209 THR A C 1
ATOM 1610 O O . THR A 1 209 ? -8.258 26.375 16.781 1 98.56 209 THR A O 1
ATOM 1613 N N . ALA A 1 210 ? -8.086 26.641 14.562 1 98.62 210 ALA A N 1
ATOM 1614 C CA . ALA A 1 210 ? -6.996 25.688 14.438 1 98.62 210 ALA A CA 1
ATOM 1615 C C . ALA A 1 210 ? -5.801 26.094 15.289 1 98.62 210 ALA A C 1
ATOM 1617 O O . ALA A 1 210 ? -5.266 25.297 16.047 1 98.62 210 ALA A O 1
ATOM 1618 N N . HIS A 1 211 ? -5.453 27.344 15.078 1 98.25 211 HIS A N 1
ATOM 1619 C CA . HIS A 1 211 ? -4.324 27.875 15.836 1 98.25 211 HIS A CA 1
ATOM 1620 C C . HIS A 1 211 ? -4.559 27.75 17.344 1 98.25 211 HIS A C 1
ATOM 1622 O O . HIS A 1 211 ? -3.693 27.25 18.062 1 98.25 211 HIS A O 1
ATOM 1628 N N . GLN A 1 212 ? -5.707 28.078 17.828 1 97.62 212 GLN A N 1
ATOM 1629 C CA . GLN A 1 212 ? -6.027 28.109 19.25 1 97.62 212 GLN A CA 1
ATOM 1630 C C . GLN A 1 212 ? -6.043 26.688 19.828 1 97.62 212 GLN A C 1
ATOM 1632 O O . GLN A 1 212 ? -5.465 26.453 20.891 1 97.62 212 GLN A O 1
ATOM 1637 N N . VAL A 1 213 ? -6.699 25.812 19.156 1 97.94 213 VAL A N 1
ATOM 1638 C CA . VAL A 1 213 ? -6.816 24.438 19.625 1 97.94 213 VAL A CA 1
ATOM 1639 C C . VAL A 1 213 ? -5.43 23.812 19.734 1 97.94 213 VAL A C 1
ATOM 1641 O O . VAL A 1 213 ? -5.109 23.172 20.75 1 97.94 213 VAL A O 1
ATOM 1644 N N . LEU A 1 214 ? -4.57 24.031 18.75 1 98.19 214 LEU A N 1
ATOM 1645 C CA . LEU A 1 214 ? -3.262 23.391 18.703 1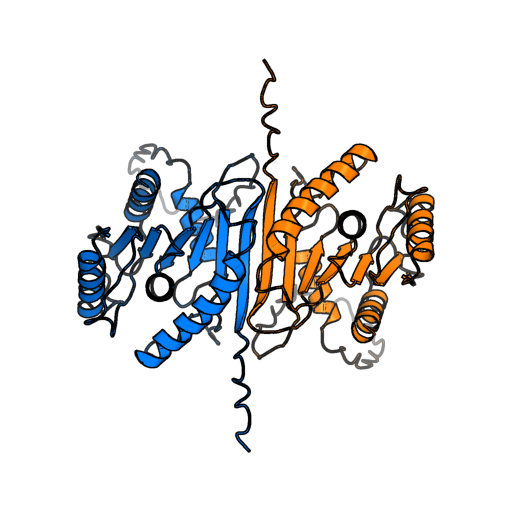 98.19 214 LEU A CA 1
ATOM 1646 C C . LEU A 1 214 ? -2.291 24.078 19.656 1 98.19 214 LEU A C 1
A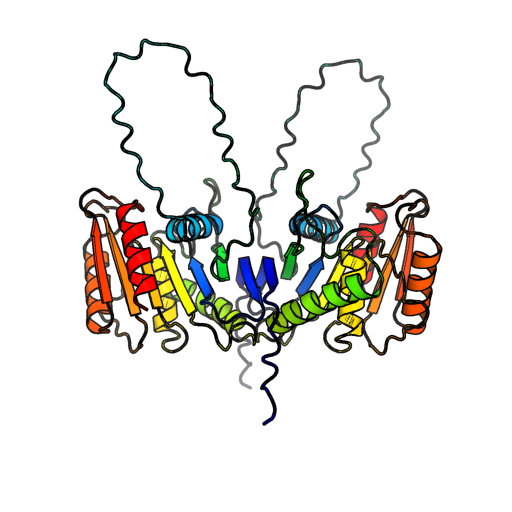TOM 1648 O O . LEU A 1 214 ? -1.41 23.438 20.234 1 98.19 214 LEU A O 1
ATOM 1652 N N . GLU A 1 215 ? -2.453 25.406 19.766 1 96.56 215 GLU A N 1
ATOM 1653 C CA . GLU A 1 215 ? -1.641 26.141 20.75 1 96.56 215 GLU A CA 1
ATOM 1654 C C . GLU A 1 215 ? -1.896 25.641 22.156 1 96.56 215 GLU A C 1
ATOM 1656 O O . GLU A 1 215 ? -0.957 25.453 22.938 1 96.56 215 GLU A O 1
ATOM 1661 N N . ARG A 1 216 ? -3.102 25.375 22.484 1 94.75 216 ARG A N 1
ATOM 1662 C CA . ARG A 1 216 ? -3.475 24.891 23.797 1 94.75 216 ARG A CA 1
ATOM 1663 C C . ARG A 1 216 ? -2.902 23.5 24.047 1 94.75 216 ARG A C 1
ATOM 1665 O O . ARG A 1 216 ? -2.58 23.141 25.188 1 94.75 216 ARG A O 1
ATOM 1672 N N . ALA A 1 217 ? -2.771 22.75 23.062 1 90.75 217 ALA A N 1
ATOM 1673 C CA . ALA A 1 217 ? -2.234 21.406 23.188 1 90.75 217 ALA A CA 1
ATOM 1674 C C . ALA A 1 217 ? -0.745 21.438 23.531 1 90.75 217 ALA A C 1
ATOM 1676 O O . ALA A 1 217 ? -0.214 20.484 24.109 1 90.75 217 ALA A O 1
ATOM 1677 N N . GLY A 1 218 ? 0 22.578 23.062 1 85.44 218 GLY A N 1
ATOM 1678 C CA . GLY A 1 218 ? 1.293 22.906 23.625 1 85.44 218 GLY A CA 1
ATOM 1679 C C . GLY A 1 218 ? 2.453 22.641 22.688 1 85.44 218 GLY A C 1
ATOM 1680 O O . GLY A 1 218 ? 3.564 23.125 22.922 1 85.44 218 GLY A O 1
ATOM 1681 N N . LEU A 1 219 ? 2.492 21.75 21.766 1 94.06 219 LEU A N 1
ATOM 1682 C CA . LEU A 1 219 ? 3.637 21.453 20.906 1 94.06 219 LEU A CA 1
ATOM 1683 C C . LEU A 1 219 ? 3.352 21.859 19.453 1 94.06 219 LEU A C 1
ATOM 1685 O O . LEU A 1 219 ? 3.275 20.984 18.578 1 94.06 219 LEU A O 1
ATOM 1689 N N . LEU A 1 220 ? 3.277 23.281 19.297 1 98.06 220 LEU A N 1
ATOM 1690 C CA . LEU A 1 220 ? 2.871 23.812 18 1 98.06 220 LEU A CA 1
ATOM 1691 C C . LEU A 1 220 ? 3.977 24.656 17.391 1 98.06 220 LEU A C 1
ATOM 1693 O O . LEU A 1 220 ? 4.543 25.531 18.062 1 98.06 220 LEU A O 1
ATOM 1697 N N . THR A 1 221 ? 4.363 24.375 16.234 1 98.56 221 THR A N 1
ATOM 1698 C CA . THR A 1 221 ? 5.047 25.281 15.32 1 98.56 221 THR A CA 1
ATOM 1699 C C . THR A 1 221 ? 4.066 25.875 14.312 1 98.56 221 THR A C 1
ATOM 1701 O O . THR A 1 221 ? 3.436 25.141 13.547 1 98.56 221 THR A O 1
ATOM 1704 N N . TYR A 1 222 ? 3.918 27.188 14.32 1 98.56 222 TYR A N 1
ATOM 1705 C CA . TYR A 1 222 ? 2.967 27.844 13.445 1 98.56 222 TYR A CA 1
ATOM 1706 C C . TYR A 1 222 ? 3.688 28.75 12.445 1 98.56 222 TYR A C 1
ATOM 1708 O O . TYR A 1 222 ? 4.633 29.453 12.805 1 98.56 222 TYR A O 1
ATOM 1716 N N . ARG A 1 223 ? 3.23 28.656 11.156 1 98.62 223 ARG A N 1
ATOM 1717 C CA . ARG A 1 223 ? 3.777 29.516 10.102 1 98.62 223 ARG A CA 1
ATOM 1718 C C . ARG A 1 223 ? 2.666 30.094 9.242 1 98.62 223 ARG A C 1
ATOM 1720 O O . ARG A 1 223 ? 1.645 29.453 9.008 1 98.62 223 ARG A O 1
ATOM 1727 N N . GLU A 1 224 ? 2.918 31.312 8.797 1 98.5 224 GLU A N 1
ATOM 1728 C CA . GLU A 1 224 ? 2.084 31.984 7.809 1 98.5 224 GLU A CA 1
ATOM 1729 C C . GLU A 1 224 ? 2.93 32.562 6.676 1 98.5 224 GLU A C 1
ATOM 1731 O O . GLU A 1 224 ? 3.996 33.125 6.918 1 98.5 224 GLU A O 1
ATOM 1736 N N . TYR A 1 225 ? 2.422 32.531 5.492 1 98.38 225 TYR A N 1
ATOM 1737 C CA . TYR A 1 225 ? 3.182 32.969 4.332 1 98.38 225 TYR A CA 1
ATOM 1738 C C . TYR A 1 225 ? 2.486 34.125 3.641 1 98.38 225 TYR A C 1
ATOM 1740 O O . TYR A 1 225 ? 1.394 33.969 3.092 1 98.38 225 TYR A O 1
ATOM 1748 N N . PRO A 1 226 ? 3.141 35.312 3.588 1 97.06 226 PRO A N 1
ATOM 1749 C CA . PRO A 1 226 ? 2.482 36.562 3.209 1 97.06 226 PRO A CA 1
ATOM 1750 C C . PRO A 1 226 ? 1.979 36.562 1.768 1 97.06 226 PRO A C 1
ATOM 1752 O O . PRO A 1 226 ? 1.006 37.25 1.444 1 97.06 226 PRO A O 1
ATOM 1755 N N . ASP A 1 227 ? 2.535 35.844 0.845 1 95.75 227 ASP A N 1
ATOM 1756 C CA . ASP A 1 227 ? 2.156 35.938 -0.562 1 95.75 227 ASP A CA 1
ATOM 1757 C C . ASP A 1 227 ? 1.526 34.625 -1.042 1 95.75 227 ASP A C 1
ATOM 1759 O O . ASP A 1 227 ? 1.499 34.344 -2.242 1 95.75 227 ASP A O 1
ATOM 1763 N N . MET A 1 228 ? 0.988 33.906 -0.087 1 96.88 228 MET A N 1
ATOM 1764 C CA . MET A 1 228 ? 0.454 32.625 -0.465 1 96.88 228 MET A CA 1
ATOM 1765 C C . MET A 1 228 ? -1.05 32.562 -0.223 1 96.88 228 MET A C 1
ATOM 1767 O O . MET A 1 228 ? -1.536 33 0.813 1 96.88 228 MET A O 1
ATOM 1771 N N . ALA A 1 229 ? -1.76 32.125 -1.2 1 97.81 229 ALA A N 1
ATOM 1772 C CA . ALA A 1 229 ? -3.184 31.828 -1.056 1 97.81 229 ALA A CA 1
ATOM 1773 C C . ALA A 1 229 ? -3.398 30.391 -0.589 1 97.81 229 ALA A C 1
ATOM 1775 O O . ALA A 1 229 ? -2.734 29.922 0.34 1 97.81 229 ALA A O 1
ATOM 1776 N N . HIS A 1 230 ? -4.441 29.703 -1.011 1 98.06 230 HIS A N 1
ATOM 1777 C CA . HIS A 1 230 ? -4.691 28.297 -0.666 1 98.06 230 HIS A CA 1
ATOM 1778 C C . HIS A 1 230 ? -3.824 27.359 -1.501 1 98.06 230 HIS A C 1
ATOM 1780 O O . HIS A 1 230 ? -4.312 26.734 -2.445 1 98.06 230 HIS A O 1
ATOM 1786 N N . ALA A 1 231 ? -2.582 27.328 -1.161 1 97.38 231 ALA A N 1
ATOM 1787 C CA . ALA A 1 231 ? -1.548 26.641 -1.929 1 97.38 231 ALA A CA 1
ATOM 1788 C C . ALA A 1 231 ? -0.384 26.219 -1.032 1 97.38 231 ALA A C 1
ATOM 1790 O O . ALA A 1 231 ? -0.514 26.203 0.194 1 97.38 231 ALA A O 1
ATOM 1791 N N . ILE A 1 232 ? 0.633 25.703 -1.641 1 97.56 232 ILE A N 1
ATOM 1792 C CA . ILE A 1 232 ? 1.907 25.375 -1.01 1 97.56 232 ILE A CA 1
ATOM 1793 C C . ILE A 1 232 ? 3.039 26.125 -1.713 1 97.56 232 ILE A C 1
ATOM 1795 O O . ILE A 1 232 ? 3.066 26.203 -2.943 1 97.56 232 ILE A O 1
ATOM 1799 N N . CYS A 1 233 ? 3.926 26.641 -0.977 1 96.75 233 CYS A N 1
ATOM 1800 C CA . CYS A 1 233 ? 5.023 27.375 -1.584 1 96.75 233 CYS A CA 1
ATOM 1801 C C . CYS A 1 233 ? 6.371 26.828 -1.138 1 96.75 233 CYS A C 1
ATOM 1803 O O . CYS A 1 233 ? 6.434 25.969 -0.248 1 96.75 233 CYS A O 1
ATOM 1805 N N . ASP A 1 234 ? 7.465 27.297 -1.761 1 95.88 234 ASP A N 1
ATOM 1806 C CA . ASP A 1 234 ? 8.812 26.812 -1.492 1 95.88 234 ASP A CA 1
ATOM 1807 C C . ASP A 1 234 ? 9.219 27.094 -0.045 1 95.88 234 ASP A C 1
ATOM 1809 O O . ASP A 1 234 ? 9.875 26.266 0.589 1 95.88 234 ASP A O 1
ATOM 1813 N N . GLU A 1 235 ? 8.82 28.234 0.423 1 97.56 235 GLU A N 1
ATOM 1814 C CA . GLU A 1 235 ? 9.164 28.578 1.802 1 97.56 235 GLU A CA 1
ATOM 1815 C C . GLU A 1 235 ? 8.523 27.594 2.783 1 97.56 235 GLU A C 1
ATOM 1817 O O . GLU A 1 235 ? 9.148 27.203 3.766 1 97.56 235 GLU A O 1
ATOM 1822 N N . GLU A 1 236 ? 7.328 27.266 2.559 1 98.31 236 GLU A N 1
ATOM 1823 C CA . GLU A 1 236 ? 6.633 26.297 3.395 1 98.31 236 GLU A CA 1
ATOM 1824 C C . GLU A 1 236 ? 7.34 24.953 3.371 1 98.31 236 GLU A C 1
ATOM 1826 O O . GLU A 1 236 ? 7.5 24.312 4.414 1 98.31 236 GLU A O 1
ATOM 1831 N N . ILE A 1 237 ? 7.777 24.469 2.207 1 97.94 237 ILE A N 1
ATOM 1832 C CA . ILE A 1 237 ? 8.508 23.219 2.055 1 97.94 237 ILE A CA 1
ATOM 1833 C C . ILE A 1 237 ? 9.789 23.266 2.885 1 97.94 237 ILE A C 1
ATOM 1835 O O . ILE A 1 237 ? 10.117 22.312 3.588 1 97.94 237 ILE A O 1
ATOM 1839 N N . ALA A 1 238 ? 10.477 24.359 2.85 1 97.12 238 ALA A N 1
ATOM 1840 C CA . ALA A 1 238 ? 11.703 24.531 3.623 1 97.12 238 ALA A CA 1
ATOM 1841 C C . ALA A 1 238 ? 11.422 24.469 5.121 1 97.12 238 ALA A C 1
ATOM 1843 O O . ALA A 1 238 ? 12.172 23.844 5.875 1 97.12 238 ALA A O 1
ATOM 1844 N N . ASP A 1 239 ? 10.367 25.078 5.508 1 98.31 239 ASP A N 1
ATOM 1845 C CA . ASP A 1 239 ? 10.016 25.094 6.926 1 98.31 239 ASP A CA 1
ATOM 1846 C C . ASP A 1 239 ? 9.609 23.703 7.406 1 98.31 239 ASP A C 1
ATOM 1848 O O . ASP A 1 239 ? 9.883 23.328 8.547 1 98.31 239 ASP A O 1
ATOM 1852 N N . ILE A 1 240 ? 8.922 22.984 6.574 1 98.38 240 ILE A N 1
ATOM 1853 C CA . ILE A 1 240 ? 8.578 21.594 6.906 1 98.38 240 ILE A CA 1
ATOM 1854 C C . ILE A 1 240 ? 9.852 20.781 7.102 1 98.38 240 ILE A C 1
ATOM 1856 O O . ILE A 1 240 ? 9.953 20 8.047 1 98.38 240 ILE A O 1
ATOM 1860 N N . ARG A 1 241 ? 10.812 20.953 6.203 1 96.88 241 ARG A N 1
ATOM 1861 C CA . ARG A 1 241 ? 12.102 20.281 6.332 1 96.88 241 ARG A CA 1
ATOM 1862 C C . ARG A 1 241 ? 12.742 20.578 7.68 1 96.88 241 ARG A C 1
ATOM 1864 O O . ARG A 1 241 ? 13.227 19.672 8.359 1 96.88 241 ARG A O 1
ATOM 1871 N N . ASP A 1 242 ? 12.711 21.844 8.016 1 97.12 242 ASP A N 1
ATOM 1872 C CA . ASP A 1 242 ? 13.297 22.266 9.289 1 97.12 242 ASP A CA 1
ATOM 1873 C C . ASP A 1 242 ? 12.547 21.641 10.469 1 97.12 242 ASP A C 1
ATOM 1875 O O . ASP A 1 242 ? 13.172 21.188 11.438 1 97.12 242 ASP A O 1
ATOM 1879 N N . PHE A 1 243 ? 11.281 21.625 10.406 1 98.31 243 PHE A N 1
ATOM 1880 C CA . PHE A 1 243 ? 10.461 21.031 11.453 1 98.31 243 PHE A CA 1
ATOM 1881 C C . PHE A 1 243 ? 10.82 19.562 11.633 1 98.31 243 PHE A C 1
ATOM 1883 O O . PHE A 1 243 ? 10.969 19.078 12.758 1 98.31 243 PHE A O 1
ATOM 1890 N N . LEU A 1 244 ? 10.984 18.828 10.539 1 97 244 LEU A N 1
ATOM 1891 C CA . LEU A 1 244 ? 11.25 17.391 10.562 1 97 244 LEU A CA 1
ATOM 1892 C C . LEU A 1 244 ? 12.648 17.109 11.102 1 97 244 LEU A C 1
ATOM 1894 O O . LEU A 1 244 ? 12.875 16.094 11.75 1 97 244 LEU A O 1
ATOM 1898 N N . ARG A 1 245 ? 13.562 17.984 10.898 1 93.94 245 ARG A N 1
ATOM 1899 C CA . ARG A 1 245 ? 14.922 17.828 11.406 1 93.94 245 ARG A CA 1
ATOM 1900 C C . ARG A 1 245 ? 14.961 18 12.922 1 93.94 245 ARG A C 1
ATOM 1902 O O . ARG A 1 245 ? 15.828 17.438 13.594 1 93.94 245 ARG A O 1
ATOM 1909 N N . ALA A 1 246 ? 14.039 18.766 13.375 1 92.69 246 ALA A N 1
ATOM 1910 C CA . ALA A 1 246 ? 14.031 19.125 14.797 1 92.69 246 ALA A CA 1
ATOM 1911 C C . ALA A 1 246 ? 13.359 18.031 15.625 1 92.69 246 ALA A C 1
ATOM 1913 O O . ALA A 1 246 ? 13.422 18.047 16.859 1 92.69 246 ALA A O 1
ATOM 1914 N N . ILE A 1 247 ? 12.734 17.125 15.031 1 85.31 247 ILE A N 1
ATOM 1915 C CA . ILE A 1 247 ? 12 16.125 15.797 1 85.31 247 ILE A CA 1
ATOM 1916 C C . ILE A 1 247 ? 12.703 14.773 15.672 1 85.31 247 ILE A C 1
ATOM 1918 O O . ILE A 1 247 ? 13.32 14.477 14.648 1 85.31 247 ILE A O 1
ATOM 1922 N N . MET B 1 1 ? 34.812 -12.273 24.859 1 26.59 1 MET B N 1
ATOM 1923 C CA . MET B 1 1 ? 34.469 -10.93 24.406 1 26.59 1 MET B CA 1
ATOM 1924 C C . MET B 1 1 ? 33.594 -11 23.141 1 26.59 1 MET B C 1
ATOM 1926 O O . MET B 1 1 ? 34.125 -11.258 22.047 1 26.59 1 MET B O 1
ATOM 1930 N N . HIS B 1 2 ? 32.438 -11.633 23.078 1 30.92 2 HIS B N 1
ATOM 1931 C CA . HIS B 1 2 ? 31.516 -12.047 22.016 1 30.92 2 HIS B CA 1
ATOM 1932 C C . HIS B 1 2 ? 31 -10.844 21.234 1 30.92 2 HIS B C 1
ATOM 1934 O O . HIS B 1 2 ? 30.375 -9.953 21.812 1 30.92 2 HIS B O 1
ATOM 1940 N N . VAL B 1 3 ? 31.719 -10.383 20.156 1 32.31 3 VAL B N 1
ATOM 1941 C CA . VAL B 1 3 ? 31.375 -9.352 19.188 1 32.31 3 VAL B CA 1
ATOM 1942 C C . VAL B 1 3 ? 29.906 -9.523 18.766 1 32.31 3 VAL B C 1
ATOM 1944 O O . VAL B 1 3 ? 29.453 -10.641 18.5 1 32.31 3 VAL B O 1
ATOM 1947 N N . SER B 1 4 ? 28.906 -8.703 19.281 1 33.81 4 SER B N 1
ATOM 1948 C CA . SER B 1 4 ? 27.531 -8.5 18.844 1 33.81 4 SER B CA 1
ATOM 1949 C C . SER B 1 4 ? 27.422 -8.453 17.328 1 33.81 4 SER B C 1
ATOM 1951 O O . SER B 1 4 ? 28 -7.582 16.688 1 33.81 4 SER B O 1
ATOM 1953 N N . SER B 1 5 ? 27.625 -9.531 16.625 1 35.34 5 SER B N 1
ATOM 1954 C CA . SER B 1 5 ? 27.266 -9.594 15.211 1 35.34 5 SER B CA 1
ATOM 1955 C C . SER B 1 5 ? 25.984 -8.797 14.938 1 35.34 5 SER B C 1
ATOM 1957 O O . SER B 1 5 ? 24.906 -9.195 15.367 1 35.34 5 SER B O 1
ATOM 1959 N N . LEU B 1 6 ? 25.969 -7.52 15.094 1 36.25 6 LEU B N 1
ATOM 1960 C CA . LEU B 1 6 ? 24.906 -6.668 14.562 1 36.25 6 LEU B CA 1
ATOM 1961 C C . LEU B 1 6 ? 24.422 -7.203 13.219 1 36.25 6 LEU B C 1
ATOM 1963 O O . LEU B 1 6 ? 25.141 -7.16 12.227 1 36.25 6 LEU B O 1
ATOM 1967 N N . SER B 1 7 ? 23.812 -8.297 13.094 1 39.69 7 SER B N 1
ATOM 1968 C CA . SER B 1 7 ? 23.125 -8.727 11.891 1 39.69 7 SER B CA 1
ATOM 1969 C C . SER B 1 7 ? 22.641 -7.527 11.078 1 39.69 7 SER B C 1
ATOM 1971 O O . SER B 1 7 ? 21.906 -6.68 11.586 1 39.69 7 SER B O 1
ATOM 1973 N N . GLU B 1 8 ? 23.438 -6.906 10.336 1 44.97 8 GLU B N 1
ATOM 1974 C CA . GLU B 1 8 ? 23.094 -5.875 9.367 1 44.97 8 GLU B CA 1
ATOM 1975 C C . GLU B 1 8 ? 21.688 -6.09 8.805 1 44.97 8 GLU B C 1
ATOM 1977 O O . GLU B 1 8 ? 21.438 -7.074 8.102 1 44.97 8 GLU B O 1
ATOM 1982 N N . VAL B 1 9 ? 20.719 -5.914 9.586 1 49.59 9 VAL B N 1
ATOM 1983 C CA . VAL B 1 9 ? 19.359 -6 9.07 1 49.59 9 VAL B CA 1
ATOM 1984 C C . VAL B 1 9 ? 19.281 -5.363 7.684 1 49.59 9 VAL B C 1
ATOM 1986 O O . VAL B 1 9 ? 19.609 -4.184 7.52 1 49.59 9 VAL B O 1
ATOM 1989 N N . MET B 1 10 ? 19.5 -6.113 6.637 1 62.84 10 MET B N 1
ATOM 1990 C CA . MET B 1 10 ? 19.391 -5.652 5.258 1 62.84 10 MET B CA 1
ATOM 1991 C C . MET B 1 10 ? 18.047 -4.98 5.02 1 62.84 10 MET B C 1
ATOM 1993 O O . MET B 1 10 ? 17 -5.555 5.324 1 62.84 10 MET B O 1
ATOM 1997 N N . THR B 1 11 ? 18 -3.613 5.023 1 80.25 11 THR B N 1
ATOM 1998 C CA . THR B 1 11 ? 16.812 -2.828 4.699 1 80.25 11 THR B CA 1
ATOM 1999 C C . THR B 1 11 ? 16.438 -2.998 3.229 1 80.25 11 THR B C 1
ATOM 2001 O O . THR B 1 11 ? 17.312 -3.031 2.359 1 80.25 11 THR B O 1
ATOM 2004 N N . MET B 1 12 ? 15.195 -3.445 3.047 1 88.38 12 MET B N 1
ATOM 2005 C CA . MET B 1 12 ? 14.656 -3.584 1.698 1 88.38 12 MET B CA 1
ATOM 2006 C C . MET B 1 12 ? 13.57 -2.547 1.439 1 88.38 12 MET B C 1
ATOM 2008 O O . MET B 1 12 ? 12.656 -2.385 2.25 1 88.38 12 MET B O 1
ATOM 2012 N N . ARG B 1 13 ? 13.742 -1.859 0.372 1 91 13 ARG B N 1
ATOM 2013 C CA . ARG B 1 13 ? 12.695 -0.91 -0.001 1 91 13 ARG B CA 1
ATOM 2014 C C . ARG B 1 13 ? 11.547 -1.611 -0.722 1 91 13 ARG B C 1
ATOM 2016 O O . ARG B 1 13 ? 11.758 -2.242 -1.761 1 91 13 ARG B O 1
ATOM 2023 N N . LEU B 1 14 ? 10.383 -1.516 -0.177 1 94.62 14 LEU B N 1
ATOM 2024 C CA . LEU B 1 14 ? 9.172 -2.09 -0.756 1 94.62 14 LEU B CA 1
ATOM 2025 C C . LEU B 1 14 ? 8.25 -0.997 -1.284 1 94.62 14 LEU B C 1
ATOM 2027 O O . LEU B 1 14 ? 7.84 -0.11 -0.533 1 94.62 14 LEU B O 1
ATOM 2031 N N . GLN B 1 15 ? 8.086 -1.034 -2.539 1 96.12 15 GLN B N 1
ATOM 2032 C CA . GLN B 1 15 ? 7.09 -0.182 -3.172 1 96.12 15 GLN B CA 1
ATOM 2033 C C . GLN B 1 15 ? 5.84 -0.978 -3.537 1 96.12 15 GLN B C 1
ATOM 2035 O O . GLN B 1 15 ? 5.934 -2.104 -4.031 1 96.12 15 GLN B O 1
ATOM 2040 N N . MET B 1 16 ? 4.605 -0.365 -3.289 1 98.06 16 MET B N 1
ATOM 2041 C CA . MET B 1 16 ? 3.389 -1.116 -3.576 1 98.06 16 MET B CA 1
ATOM 2042 C C . MET B 1 16 ? 2.209 -0.176 -3.799 1 98.06 16 MET B C 1
ATOM 2044 O O . MET B 1 16 ? 2.244 0.981 -3.377 1 98.06 16 MET B O 1
ATOM 2048 N N . THR B 1 17 ? 1.246 -0.653 -4.484 1 97.81 17 THR B N 1
ATOM 2049 C CA . THR B 1 17 ? -0.099 -0.09 -4.523 1 97.81 17 THR B CA 1
ATOM 2050 C C . THR B 1 17 ? -1.111 -1.064 -3.928 1 97.81 17 THR B C 1
ATOM 2052 O O . THR B 1 17 ? -0.955 -2.281 -4.047 1 97.81 17 THR B O 1
ATOM 2055 N N . SER B 1 18 ? -2.102 -0.498 -3.236 1 97.81 18 SER B N 1
ATOM 2056 C CA . SER B 1 18 ? -3.029 -1.39 -2.551 1 97.81 18 SER B CA 1
ATOM 2057 C C . SER B 1 18 ? -4.445 -0.825 -2.557 1 97.81 18 SER B C 1
ATOM 2059 O O . SER B 1 18 ? -4.633 0.391 -2.637 1 97.81 18 SER B O 1
ATOM 2061 N N . ARG B 1 19 ? -5.293 -1.679 -2.553 1 96.31 19 ARG B N 1
ATOM 2062 C CA . ARG B 1 19 ? -6.711 -1.452 -2.279 1 96.31 19 ARG B CA 1
ATOM 2063 C C . ARG B 1 19 ? -7.207 -2.367 -1.165 1 96.31 19 ARG B C 1
ATOM 2065 O O . ARG B 1 19 ? -7.066 -3.59 -1.25 1 96.31 19 ARG B O 1
ATOM 2072 N N . ILE B 1 20 ? -7.742 -1.794 -0.127 1 96 20 ILE B N 1
ATOM 2073 C CA . ILE B 1 20 ? -8.18 -2.578 1.023 1 96 20 ILE B CA 1
ATOM 2074 C C . ILE B 1 20 ? -9.625 -2.223 1.371 1 96 20 ILE B C 1
ATOM 2076 O O . ILE B 1 20 ? -9.953 -1.049 1.562 1 96 20 ILE B O 1
ATOM 2080 N N . ASN B 1 21 ? -10.461 -3.215 1.38 1 94 21 ASN B N 1
ATOM 2081 C CA . ASN B 1 21 ? -11.789 -3.037 1.949 1 94 21 ASN B CA 1
ATOM 2082 C C . ASN B 1 21 ? -11.766 -3.115 3.473 1 94 21 ASN B C 1
ATOM 2084 O O . ASN B 1 21 ? -12.031 -4.168 4.051 1 94 21 ASN B O 1
ATOM 2088 N N . ALA B 1 22 ? -11.508 -2.008 4.055 1 91.62 22 ALA B N 1
ATOM 2089 C CA . ALA B 1 22 ? -11.32 -1.959 5.504 1 91.62 22 ALA B CA 1
ATOM 2090 C C . ALA B 1 22 ? -12.602 -2.348 6.23 1 91.62 22 ALA B C 1
ATOM 2092 O O . ALA B 1 22 ? -13.695 -1.911 5.855 1 91.62 22 ALA B O 1
ATOM 2093 N N . GLY B 1 23 ? -12.453 -3.117 7.242 1 88.56 23 GLY B N 1
ATOM 2094 C CA . GLY B 1 23 ? -13.602 -3.588 7.996 1 88.56 23 GLY B CA 1
ATOM 2095 C C . GLY B 1 23 ? -14.227 -4.84 7.414 1 88.56 23 GLY B C 1
ATOM 2096 O O . GLY B 1 23 ? -15.094 -5.457 8.039 1 88.56 23 GLY B O 1
ATOM 2097 N N . GLY B 1 24 ? -13.789 -5.211 6.168 1 89.06 24 GLY B N 1
ATOM 2098 C CA . GLY B 1 24 ? -14.305 -6.406 5.523 1 89.06 24 GLY B CA 1
ATOM 2099 C C . GLY B 1 24 ? -13.5 -7.652 5.84 1 89.06 24 GLY B C 1
ATOM 2100 O O . GLY B 1 24 ? -12.523 -7.59 6.586 1 89.06 24 GLY B O 1
ATOM 2101 N N . ASP B 1 25 ? -14.062 -8.742 5.246 1 91.31 25 ASP B N 1
ATOM 2102 C CA . ASP B 1 25 ? -13.383 -10.023 5.441 1 91.31 25 ASP B CA 1
ATOM 2103 C C . ASP B 1 25 ? -13.125 -10.719 4.105 1 91.31 25 ASP B C 1
ATOM 2105 O O . ASP B 1 25 ? -12.883 -11.922 4.062 1 91.31 25 ASP B O 1
ATOM 2109 N N . ASP B 1 26 ? -13.18 -9.914 3.039 1 93.12 26 ASP B N 1
ATOM 2110 C CA . ASP B 1 26 ? -12.836 -10.469 1.731 1 93.12 26 ASP B CA 1
ATOM 2111 C C . ASP B 1 26 ? -11.383 -10.938 1.695 1 93.12 26 ASP B C 1
ATOM 2113 O O . ASP B 1 26 ? -10.562 -10.508 2.51 1 93.12 26 ASP B O 1
ATOM 2117 N N . PRO B 1 27 ? -11.094 -11.828 0.75 1 96.06 27 PRO B N 1
ATOM 2118 C CA . PRO B 1 27 ? -9.688 -12.219 0.623 1 96.06 27 PRO B CA 1
ATOM 2119 C C . PRO B 1 27 ? -8.789 -11.047 0.237 1 96.06 27 PRO B C 1
ATOM 2121 O O . PRO B 1 27 ? -9.242 -10.094 -0.393 1 96.06 27 PRO B O 1
ATOM 2124 N N . ILE B 1 28 ? -7.605 -11.109 0.68 1 97.75 28 ILE B N 1
ATOM 2125 C CA . ILE B 1 28 ? -6.594 -10.156 0.235 1 97.75 28 ILE B CA 1
ATOM 2126 C C . ILE B 1 28 ? -5.605 -10.852 -0.697 1 97.75 28 ILE B C 1
ATOM 2128 O O . ILE B 1 28 ? -5.066 -11.906 -0.364 1 97.75 28 ILE B O 1
ATOM 2132 N N . PHE B 1 29 ? -5.441 -10.258 -1.837 1 98.69 29 PHE B N 1
ATOM 2133 C CA . PHE B 1 29 ? -4.473 -10.758 -2.803 1 98.69 29 PHE B CA 1
ATOM 2134 C C . PHE B 1 29 ? -3.113 -10.102 -2.602 1 98.69 29 PHE B C 1
ATOM 2136 O O . PHE B 1 29 ? -3.021 -8.883 -2.457 1 98.69 29 PHE B O 1
ATOM 2143 N N . LEU B 1 30 ? -2.096 -10.875 -2.461 1 98.94 30 LEU B N 1
ATOM 2144 C CA . LEU B 1 30 ? -0.708 -10.43 -2.525 1 98.94 30 LEU B CA 1
ATOM 2145 C C . LEU B 1 30 ? -0.097 -10.75 -3.885 1 98.94 30 LEU B C 1
ATOM 2147 O O . LEU B 1 30 ? -0.009 -11.914 -4.273 1 98.94 30 LEU B O 1
ATOM 2151 N N . MET B 1 31 ? 0.371 -9.703 -4.574 1 98.94 31 MET B N 1
ATOM 2152 C CA . MET B 1 31 ? 0.553 -9.883 -6.012 1 98.94 31 MET B CA 1
ATOM 2153 C C . MET B 1 31 ? 1.97 -9.508 -6.434 1 98.94 31 MET B C 1
ATOM 2155 O O . MET B 1 31 ? 2.482 -8.461 -6.035 1 98.94 31 MET B O 1
ATOM 2159 N N . PHE B 1 32 ? 2.59 -10.367 -7.262 1 98.94 32 PHE B N 1
ATOM 2160 C CA . PHE B 1 32 ? 3.988 -10.219 -7.645 1 98.94 32 PHE B CA 1
ATOM 2161 C C . PHE B 1 32 ? 4.148 -10.352 -9.156 1 98.94 32 PHE B C 1
ATOM 2163 O O . PHE B 1 32 ? 3.85 -11.398 -9.734 1 98.94 32 PHE B O 1
ATOM 2170 N N . HIS B 1 33 ? 4.738 -9.344 -9.742 1 98.81 33 HIS B N 1
ATOM 2171 C CA . HIS B 1 33 ? 4.836 -9.258 -11.195 1 98.81 33 HIS B CA 1
ATOM 2172 C C . HIS B 1 33 ? 6.023 -10.062 -11.711 1 98.81 33 HIS B C 1
ATOM 2174 O O . HIS B 1 33 ? 6.82 -10.578 -10.93 1 98.81 33 HIS B O 1
ATOM 2180 N N . GLY B 1 34 ? 6.082 -10.18 -13.062 1 98.62 34 GLY B N 1
ATOM 2181 C CA . GLY B 1 34 ? 7.184 -10.852 -13.734 1 98.62 34 GLY B CA 1
ATOM 2182 C C . GLY B 1 34 ? 8.352 -9.93 -14.023 1 98.62 34 GLY B C 1
ATOM 2183 O O . GLY B 1 34 ? 8.234 -8.703 -13.891 1 98.62 34 GLY B O 1
ATOM 2184 N N . TYR B 1 35 ? 9.391 -10.523 -14.477 1 97.69 35 TYR B N 1
ATOM 2185 C CA . TYR B 1 35 ? 10.594 -9.789 -14.836 1 97.69 35 TYR B CA 1
ATOM 2186 C C . TYR B 1 35 ? 10.281 -8.672 -15.828 1 97.69 35 TYR B C 1
ATOM 2188 O O . TYR B 1 35 ? 9.586 -8.898 -16.828 1 97.69 35 TYR B O 1
ATOM 2196 N N . GLY B 1 36 ? 10.789 -7.484 -15.531 1 97.25 36 GLY B N 1
ATOM 2197 C CA . GLY B 1 36 ? 10.719 -6.379 -16.469 1 97.25 36 GLY B CA 1
ATOM 2198 C C . GLY B 1 36 ? 9.43 -5.594 -16.375 1 97.25 36 GLY B C 1
ATOM 2199 O O . GLY B 1 36 ? 9.156 -4.734 -17.219 1 97.25 36 GLY B O 1
ATOM 2200 N N . ASN B 1 37 ? 8.57 -5.883 -15.414 1 97.56 37 ASN B N 1
ATOM 2201 C CA . ASN B 1 37 ? 7.293 -5.199 -15.242 1 97.56 37 ASN B CA 1
ATOM 2202 C C . ASN B 1 37 ? 7.223 -4.449 -13.922 1 97.56 37 ASN B C 1
ATOM 2204 O O . ASN B 1 37 ? 8.258 -4.07 -13.367 1 97.56 37 ASN B O 1
ATOM 2208 N N . ASP B 1 38 ? 6.031 -4.086 -13.461 1 97.38 38 ASP B N 1
ATOM 2209 C CA . ASP B 1 38 ? 5.812 -3.391 -12.195 1 97.38 38 ASP B CA 1
ATOM 2210 C C . ASP B 1 38 ? 4.492 -3.812 -11.562 1 97.38 38 ASP B C 1
ATOM 2212 O O . ASP B 1 38 ? 3.844 -4.754 -12.023 1 97.38 38 ASP B O 1
ATOM 2216 N N . GLU B 1 39 ? 4.148 -3.139 -10.484 1 97.75 39 GLU B N 1
ATOM 2217 C CA . GLU B 1 39 ? 3.008 -3.539 -9.672 1 97.75 39 GLU B CA 1
ATOM 2218 C C . GLU B 1 39 ? 1.703 -3.43 -10.453 1 97.75 39 GLU B C 1
ATOM 2220 O O . GLU B 1 39 ? 0.706 -4.062 -10.102 1 97.75 39 GLU B O 1
ATOM 2225 N N . SER B 1 40 ? 1.647 -2.688 -11.547 1 96.62 40 SER B N 1
ATOM 2226 C CA . SER B 1 40 ? 0.412 -2.5 -12.297 1 96.62 40 SER B CA 1
ATOM 2227 C C . SER B 1 40 ? 0.064 -3.742 -13.109 1 96.62 40 SER B C 1
ATOM 2229 O O . SER B 1 40 ? -1.094 -3.941 -13.484 1 96.62 40 SER B O 1
ATOM 2231 N N . GLU B 1 41 ? 1.096 -4.551 -13.414 1 97.06 41 GLU B N 1
ATOM 2232 C CA . GLU B 1 41 ? 0.847 -5.77 -14.18 1 97.06 41 GLU B CA 1
ATOM 2233 C C . GLU B 1 41 ? -0.177 -6.66 -13.484 1 97.06 41 GLU B C 1
ATOM 2235 O O . GLU B 1 41 ? -1.143 -7.109 -14.102 1 97.06 41 GLU B O 1
ATOM 2240 N N . MET B 1 42 ? -0.022 -6.816 -12.25 1 97.62 42 MET B N 1
ATOM 2241 C CA . MET B 1 42 ? -0.88 -7.758 -11.539 1 97.62 42 MET B CA 1
ATOM 2242 C C . MET B 1 42 ? -2.256 -7.152 -11.281 1 97.62 42 MET B C 1
ATOM 2244 O O . MET B 1 42 ? -3.248 -7.875 -11.18 1 97.62 42 MET B O 1
ATOM 2248 N N . VAL B 1 43 ? -2.283 -5.871 -11.141 1 96.88 43 VAL B N 1
ATOM 2249 C CA . VAL B 1 43 ? -3.572 -5.199 -11.008 1 96.88 43 VAL B CA 1
ATOM 2250 C C . VAL B 1 43 ? -4.414 -5.438 -12.258 1 96.88 43 VAL B C 1
ATOM 2252 O O . VAL B 1 43 ? -5.602 -5.75 -12.164 1 96.88 43 VAL B O 1
ATOM 2255 N N . ARG B 1 44 ? -3.783 -5.355 -13.414 1 96.31 44 ARG B N 1
ATOM 2256 C CA . ARG B 1 44 ? -4.484 -5.613 -14.672 1 96.31 44 ARG B CA 1
ATOM 2257 C C . ARG B 1 44 ? -4.984 -7.051 -14.734 1 96.31 44 ARG B C 1
ATOM 2259 O O . ARG B 1 44 ? -6.094 -7.305 -15.211 1 96.31 44 ARG B O 1
ATOM 2266 N N . ILE B 1 45 ? -4.184 -7.945 -14.266 1 96.56 45 ILE B N 1
ATOM 2267 C CA . ILE B 1 45 ? -4.562 -9.352 -14.273 1 96.56 45 ILE B CA 1
ATOM 2268 C C . ILE B 1 45 ? -5.754 -9.57 -13.344 1 96.56 45 ILE B C 1
ATOM 2270 O O . ILE B 1 45 ? -6.727 -10.234 -13.711 1 96.56 45 ILE B O 1
ATOM 2274 N N . LEU B 1 46 ? -5.695 -9.023 -12.141 1 97.25 46 LEU B N 1
ATOM 2275 C CA . LEU B 1 46 ? -6.789 -9.18 -11.188 1 97.25 46 LEU B CA 1
ATOM 2276 C C . LEU B 1 46 ? -8.07 -8.555 -11.727 1 97.25 46 LEU B C 1
ATOM 2278 O O . LEU B 1 46 ? -9.156 -9.117 -11.562 1 97.25 46 LEU B O 1
ATOM 2282 N N . ASP B 1 47 ? -7.934 -7.41 -12.359 1 93.94 47 ASP B N 1
ATOM 2283 C CA . ASP B 1 47 ? -9.086 -6.75 -12.961 1 93.94 47 ASP B CA 1
ATOM 2284 C C . ASP B 1 47 ? -9.734 -7.641 -14.016 1 93.94 47 ASP B C 1
ATOM 2286 O O . ASP B 1 47 ? -10.961 -7.707 -14.109 1 93.94 47 ASP B O 1
ATOM 2290 N N . ALA B 1 48 ? -8.891 -8.281 -14.812 1 94.69 48 ALA B N 1
ATOM 2291 C CA . ALA B 1 48 ? -9.398 -9.188 -15.836 1 94.69 48 ALA B CA 1
ATOM 2292 C C . ALA B 1 48 ? -10.141 -10.367 -15.203 1 94.69 48 ALA B C 1
ATOM 2294 O O . ALA B 1 48 ? -11.164 -10.812 -15.727 1 94.69 48 ALA B O 1
ATOM 2295 N N . VAL B 1 49 ? -9.672 -10.859 -14.109 1 95.75 49 VAL B N 1
ATOM 2296 C CA . VAL B 1 49 ? -10.266 -12 -13.422 1 95.75 49 VAL B CA 1
ATOM 2297 C C . VAL B 1 49 ? -11.648 -11.625 -12.891 1 95.75 49 VAL B C 1
ATOM 2299 O O . VAL B 1 49 ? -12.57 -12.438 -12.914 1 95.75 49 VAL B O 1
ATOM 2302 N N . TYR B 1 50 ? -11.773 -10.445 -12.469 1 92.31 50 TYR B N 1
ATOM 2303 C CA . TYR B 1 50 ? -13.023 -10.039 -11.828 1 92.31 50 TYR B CA 1
ATOM 2304 C C . TYR B 1 50 ? -13.898 -9.242 -12.789 1 92.31 50 TYR B C 1
ATOM 2306 O O . TYR B 1 50 ? -14.969 -8.766 -12.414 1 92.31 50 TYR B O 1
ATOM 2314 N N . ALA B 1 51 ? -13.461 -9.031 -13.984 1 87.19 51 ALA B N 1
ATOM 2315 C CA . ALA B 1 51 ? -14.297 -8.398 -14.992 1 87.19 51 ALA B CA 1
ATOM 2316 C C . ALA B 1 51 ? -15.523 -9.25 -15.312 1 87.19 51 ALA B C 1
ATOM 2318 O O . ALA B 1 51 ? -15.445 -10.484 -15.312 1 87.19 51 ALA B O 1
ATOM 2319 N N . PRO B 1 52 ? -16.656 -8.336 -15.305 1 72.25 52 PRO B N 1
ATOM 2320 C CA . PRO B 1 52 ? -17.844 -9.109 -15.688 1 72.25 52 PRO B CA 1
ATOM 2321 C C . PRO B 1 52 ? -17.641 -9.891 -16.984 1 72.25 52 PRO B C 1
ATOM 2323 O O . PRO B 1 52 ? -16.859 -9.469 -17.844 1 72.25 52 PRO B O 1
ATOM 2326 N N . ALA B 1 53 ? -17.922 -11.055 -16.922 1 57.5 53 ALA B N 1
ATOM 2327 C CA . ALA B 1 53 ? -17.812 -11.891 -18.109 1 57.5 53 ALA B CA 1
ATOM 2328 C C . ALA B 1 53 ? -18.297 -11.148 -19.359 1 57.5 53 ALA B C 1
ATOM 2330 O O . ALA B 1 53 ? -19.328 -10.477 -19.328 1 57.5 53 ALA B O 1
ATOM 2331 N N . ARG B 1 54 ? -17.406 -10.562 -20.141 1 47.34 54 ARG B N 1
ATOM 2332 C CA . ARG B 1 54 ? -17.891 -10.039 -21.422 1 47.34 54 ARG B CA 1
ATOM 2333 C C . ARG B 1 54 ? -18.812 -11.031 -22.109 1 47.34 54 ARG B C 1
ATOM 2335 O O . ARG B 1 54 ? -18.5 -12.219 -22.203 1 47.34 54 ARG B O 1
ATOM 2342 N N . PHE B 1 55 ? -19.953 -10.781 -22.047 1 39.16 55 PHE B N 1
ATOM 2343 C CA . PHE B 1 55 ? -20.766 -11.508 -23.016 1 39.16 55 PHE B CA 1
ATOM 2344 C C . PHE B 1 55 ? -20.125 -11.445 -24.406 1 39.16 55 PHE B C 1
ATOM 2346 O O . PHE B 1 55 ? -19.875 -10.359 -24.922 1 39.16 55 PHE B O 1
ATOM 2353 N N . HIS B 1 56 ? -19.25 -12.258 -24.797 1 36.75 56 HIS B N 1
ATOM 2354 C CA . HIS B 1 56 ? -18.922 -12.438 -26.203 1 36.75 56 HIS B CA 1
ATOM 2355 C C . HIS B 1 56 ? -20.172 -12.273 -27.078 1 36.75 56 HIS B C 1
ATOM 2357 O O . HIS B 1 56 ? -21.031 -13.156 -27.125 1 36.75 56 HIS B O 1
ATOM 2363 N N . THR B 1 57 ? -20.734 -11.156 -27.281 1 32.62 57 THR B N 1
ATOM 2364 C CA . THR B 1 57 ? -21.641 -11.07 -28.422 1 32.62 57 THR B CA 1
ATOM 2365 C C . THR B 1 57 ? -20.953 -11.586 -29.688 1 32.62 57 THR B C 1
ATOM 2367 O O . THR B 1 57 ? -19.766 -11.297 -29.922 1 32.62 57 THR B O 1
ATOM 2370 N N . ASP B 1 58 ? -21.453 -12.648 -30.203 1 32.59 58 ASP B N 1
ATOM 2371 C CA . ASP B 1 58 ? -21.297 -13.188 -31.547 1 32.59 58 ASP B CA 1
ATOM 2372 C C . ASP B 1 58 ? -21.281 -12.07 -32.594 1 32.59 58 ASP B C 1
ATOM 2374 O O . ASP B 1 58 ? -22.344 -11.617 -33.031 1 32.59 58 ASP B O 1
ATOM 2378 N N . LEU B 1 59 ? -20.672 -11.023 -32.594 1 31.88 59 LEU B N 1
ATOM 2379 C CA . LEU B 1 59 ? -20.609 -10.219 -33.812 1 31.88 59 LEU B CA 1
ATOM 2380 C C . LEU B 1 59 ? -19.984 -11.008 -34.938 1 31.88 59 LEU B C 1
ATOM 2382 O O . LEU B 1 59 ? -18.781 -11.273 -34.938 1 31.88 59 LEU B O 1
ATOM 2386 N N . SER B 1 60 ? -20.734 -11.977 -35.5 1 30.45 60 SER B N 1
ATOM 2387 C CA . SER B 1 60 ? -20.562 -12.414 -36.875 1 30.45 60 SER B CA 1
ATOM 2388 C C . SER B 1 60 ? -20.297 -11.242 -37.812 1 30.45 60 SER B C 1
ATOM 2390 O O . SER B 1 60 ? -21.188 -10.422 -38.062 1 30.45 60 SER B O 1
ATOM 2392 N N . VAL B 1 61 ? -19.25 -10.617 -37.781 1 30.28 61 VAL B N 1
ATOM 2393 C CA . VAL B 1 61 ? -18.797 -9.75 -38.844 1 30.28 61 VAL B CA 1
ATOM 2394 C C . VAL B 1 61 ? -18.797 -10.523 -40.156 1 30.28 61 VAL B C 1
ATOM 2396 O O . VAL B 1 61 ? -18.125 -11.555 -40.281 1 30.28 61 VAL B O 1
ATOM 2399 N N . SER B 1 62 ? -19.891 -10.562 -40.906 1 29.55 62 SER B N 1
ATOM 2400 C CA . SER B 1 62 ? -19.797 -10.805 -42.344 1 29.55 62 SER B CA 1
ATOM 2401 C C . SER B 1 62 ? -18.578 -10.133 -42.969 1 29.55 62 SER B C 1
ATOM 2403 O O . SER B 1 62 ? -18.219 -9.016 -42.562 1 29.55 62 SER B O 1
ATOM 2405 N N . SER B 1 63 ? -17.703 -10.852 -43.656 1 28.56 63 SER B N 1
ATOM 2406 C CA . SER B 1 63 ? -16.469 -10.68 -44.406 1 28.56 63 SER B CA 1
ATOM 2407 C C . SER B 1 63 ? -16.562 -9.523 -45.406 1 28.56 63 SER B C 1
ATOM 2409 O O . SER B 1 63 ? -16.125 -9.641 -46.531 1 28.56 63 SER B O 1
ATOM 2411 N N . ALA B 1 64 ? -17.578 -8.602 -45.406 1 31.61 64 ALA B N 1
ATOM 2412 C CA . ALA B 1 64 ? -17.328 -7.801 -46.625 1 31.61 64 ALA B CA 1
ATOM 2413 C C . ALA B 1 64 ? -15.922 -7.223 -46.594 1 31.61 64 ALA B C 1
ATOM 2415 O O . ALA B 1 64 ? -15.398 -6.852 -45.562 1 31.61 64 ALA B O 1
ATOM 2416 N N . PRO B 1 65 ? -15.203 -7.273 -47.719 1 28.11 65 PRO B N 1
ATOM 2417 C CA . PRO B 1 65 ? -13.82 -6.863 -48 1 28.11 65 PRO B CA 1
ATOM 2418 C C . PRO B 1 65 ? -13.523 -5.445 -47.5 1 28.11 65 PRO B C 1
ATOM 2420 O O . PRO B 1 65 ? -14.227 -4.5 -47.875 1 28.11 65 PRO B O 1
ATOM 2423 N N . VAL B 1 66 ? -13.359 -5.199 -46.219 1 28.58 66 VAL B N 1
ATOM 2424 C CA . VAL B 1 66 ? -13.188 -3.818 -45.781 1 28.58 66 VAL B CA 1
ATOM 2425 C C . VAL B 1 66 ? -12.008 -3.184 -46.5 1 28.58 66 VAL B C 1
ATOM 2427 O O . VAL B 1 66 ? -10.898 -3.719 -46.469 1 28.58 66 VAL B O 1
ATOM 2430 N N . GLY B 1 67 ? -12.227 -2.498 -47.594 1 27.69 67 GLY B N 1
ATOM 2431 C CA . GLY B 1 67 ? -11.281 -1.613 -48.25 1 27.69 67 GLY B CA 1
ATOM 2432 C C . GLY B 1 67 ? -10.383 -0.861 -47.281 1 27.69 67 GLY B C 1
ATOM 2433 O O . GLY B 1 67 ? -10.664 -0.812 -46.094 1 27.69 67 GLY B O 1
ATOM 2434 N N . SER B 1 68 ? -9.18 -0.277 -47.75 1 26.78 68 SER B N 1
ATOM 2435 C CA . SER B 1 68 ? -7.934 0.307 -47.25 1 26.78 68 SER B CA 1
ATOM 2436 C C . SER B 1 68 ? -8.195 1.417 -46.25 1 26.78 68 SER B C 1
ATOM 2438 O O . SER B 1 68 ? -7.285 2.172 -45.906 1 26.78 68 SER B O 1
ATOM 2440 N N . SER B 1 69 ? -9.414 1.718 -45.938 1 26.09 69 SER B N 1
ATOM 2441 C CA . SER B 1 69 ? -9.453 3.084 -45.406 1 26.09 69 SER B CA 1
ATOM 2442 C C . SER B 1 69 ? -8.508 3.26 -44.219 1 26.09 69 SER B C 1
ATOM 2444 O O . SER B 1 69 ? -8.102 2.277 -43.594 1 26.09 69 SER B O 1
ATOM 2446 N N . ASP B 1 70 ? -8.148 4.609 -43.938 1 26.48 70 ASP B N 1
ATOM 2447 C CA . ASP B 1 70 ? -7.254 5.383 -43.094 1 26.48 70 ASP B CA 1
ATOM 2448 C C . ASP B 1 70 ? -7.457 5.023 -41.625 1 26.48 70 ASP B C 1
ATOM 2450 O O . ASP B 1 70 ? -8.578 5.086 -41.125 1 26.48 70 ASP B O 1
ATOM 2454 N N . PHE B 1 71 ? -6.789 4.074 -41.094 1 23.59 71 PHE B N 1
ATOM 2455 C CA . PHE B 1 71 ? -6.703 3.719 -39.688 1 23.59 71 PHE B CA 1
ATOM 2456 C C . PHE B 1 71 ? -6.453 4.953 -38.844 1 23.59 71 PHE B C 1
ATOM 2458 O O . PHE B 1 71 ? -5.32 5.438 -38.75 1 23.59 71 PHE B O 1
ATOM 2465 N N . ALA B 1 72 ? -7.328 6.008 -38.969 1 25.08 72 ALA B N 1
ATOM 2466 C CA . ALA B 1 72 ? -7.238 7.066 -37.969 1 25.08 72 ALA B CA 1
ATOM 2467 C C . ALA B 1 72 ? -7.055 6.488 -36.562 1 25.08 72 ALA B C 1
ATOM 2469 O O . ALA B 1 72 ? -7.66 5.469 -36.219 1 25.08 72 ALA B O 1
ATOM 2470 N N . ASP B 1 73 ? -5.961 6.789 -35.812 1 25 73 ASP B N 1
ATOM 2471 C CA . ASP B 1 73 ? -5.469 6.582 -34.469 1 25 73 ASP B CA 1
ATOM 2472 C C . ASP B 1 73 ? -6.613 6.621 -33.438 1 25 73 ASP B C 1
ATOM 2474 O O . ASP B 1 73 ? -7.148 7.691 -33.156 1 25 73 ASP B O 1
ATOM 2478 N N . SER B 1 74 ? -7.664 5.973 -33.719 1 25.56 74 SER B N 1
ATOM 2479 C CA . SER B 1 74 ? -8.648 6.008 -32.656 1 25.56 74 SER B CA 1
ATOM 2480 C C . SER B 1 74 ? -8 5.75 -31.297 1 25.56 74 SER B C 1
ATOM 2482 O O . SER B 1 74 ? -7.336 4.73 -31.109 1 25.56 74 SER B O 1
ATOM 2484 N N . ASP B 1 75 ? -7.57 6.82 -30.703 1 26.66 75 ASP B N 1
ATOM 2485 C CA . ASP B 1 75 ? -7.137 6.961 -29.312 1 26.66 75 ASP B CA 1
ATOM 2486 C C . ASP B 1 75 ? -7.953 6.062 -28.391 1 26.66 75 ASP B C 1
ATOM 2488 O O . ASP B 1 75 ? -9.164 6.254 -28.25 1 26.66 75 ASP B O 1
ATOM 2492 N N . TYR B 1 76 ? -7.816 4.82 -28.516 1 24.72 76 TYR B N 1
ATOM 2493 C CA . TYR B 1 76 ? -8.258 3.945 -27.438 1 24.72 76 TYR B CA 1
ATOM 2494 C C . TYR B 1 76 ? -8.133 4.637 -26.078 1 24.72 76 TYR B C 1
ATOM 2496 O O . TYR B 1 76 ? -7.027 4.781 -25.562 1 24.72 76 TYR B O 1
ATOM 2504 N N . SER B 1 77 ? -8.758 5.762 -25.984 1 26.12 77 SER B N 1
ATOM 2505 C CA . SER B 1 77 ? -8.984 6.242 -24.625 1 26.12 77 SER B CA 1
ATOM 2506 C C . SER B 1 77 ? -9.383 5.102 -23.703 1 26.12 77 SER B C 1
ATOM 2508 O O . SER B 1 77 ? -10.43 4.484 -23.875 1 26.12 77 SER B O 1
ATOM 2510 N N . VAL B 1 78 ? -8.469 4.23 -23.469 1 27.38 78 VAL B N 1
ATOM 2511 C CA . VAL B 1 78 ? -8.703 3.408 -22.281 1 27.38 78 VAL B CA 1
ATOM 2512 C C . VAL B 1 78 ? -9.633 4.137 -21.312 1 27.38 78 VAL B C 1
ATOM 2514 O O . VAL B 1 78 ? -9.312 5.227 -20.844 1 27.38 78 VAL B O 1
ATOM 2517 N N . ASN B 1 79 ? -10.836 4.254 -21.719 1 26.73 79 ASN B N 1
ATOM 2518 C CA . ASN B 1 79 ? -11.758 4.578 -20.641 1 26.73 79 ASN B CA 1
ATOM 2519 C C . ASN B 1 79 ? -11.273 4.004 -19.297 1 26.73 79 ASN B C 1
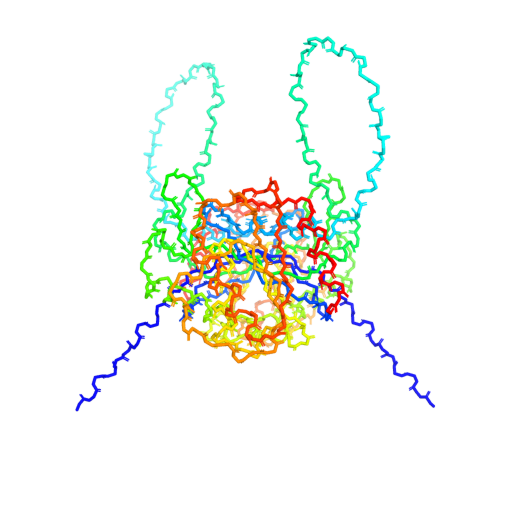ATOM 2521 O O . ASN B 1 79 ? -11.305 2.791 -19.094 1 26.73 79 ASN B O 1
ATOM 2525 N N . HIS B 1 80 ? -10.188 4.457 -18.859 1 30.44 80 HIS B N 1
ATOM 2526 C CA . HIS B 1 80 ? -10.078 4.203 -17.422 1 30.44 80 HIS B CA 1
ATOM 2527 C C . HIS B 1 80 ? -11.461 4.141 -16.766 1 30.44 80 HIS B C 1
ATOM 2529 O O . HIS B 1 80 ? -12.141 5.16 -16.641 1 30.44 80 HIS B O 1
ATOM 2535 N N . ALA B 1 81 ? -12.258 3.236 -17.297 1 27.81 81 ALA B N 1
ATOM 2536 C CA . ALA B 1 81 ? -13.469 2.967 -16.516 1 27.81 81 ALA B CA 1
ATOM 2537 C C . ALA B 1 81 ? -13.352 3.514 -15.102 1 27.81 81 ALA B C 1
ATOM 2539 O O . ALA B 1 81 ? -12.477 3.098 -14.344 1 27.81 81 ALA B O 1
ATOM 2540 N N . GLU B 1 82 ? -13.477 4.75 -14.906 1 32.19 82 GLU B N 1
ATOM 2541 C CA . GLU B 1 82 ? -13.852 5.383 -13.641 1 32.19 82 GLU B CA 1
ATOM 2542 C C . GLU B 1 82 ? -14.555 4.395 -12.719 1 32.19 82 GLU B C 1
ATOM 2544 O O . GLU B 1 82 ? -15.438 3.652 -13.148 1 32.19 82 GLU B O 1
ATOM 2549 N N . SER B 1 83 ? -13.875 3.967 -11.734 1 34.44 83 SER B N 1
ATOM 2550 C CA . SER B 1 83 ? -14.461 3.355 -10.547 1 34.44 83 SER B CA 1
ATOM 2551 C C . SER B 1 83 ? -15.852 3.922 -10.266 1 34.44 83 SER B C 1
ATOM 2553 O O . SER B 1 83 ? -15.992 4.918 -9.555 1 34.44 83 SER B O 1
ATOM 2555 N N . ALA B 1 84 ? -16.531 4.457 -11.188 1 31.14 84 ALA B N 1
ATOM 2556 C CA . ALA B 1 84 ? -17.844 4.93 -10.766 1 31.14 84 ALA B CA 1
ATOM 2557 C C . ALA B 1 84 ? -18.344 4.152 -9.547 1 31.14 84 ALA B C 1
ATOM 2559 O O . ALA B 1 84 ? -18.812 4.75 -8.578 1 31.14 84 ALA B O 1
ATOM 2560 N N . HIS B 1 85 ? -19.25 3.129 -9.961 1 32.28 85 HIS B N 1
ATOM 2561 C CA . HIS B 1 85 ? -20.078 2.479 -8.953 1 32.28 85 HIS B CA 1
ATOM 2562 C C . HIS B 1 85 ? -19.219 1.855 -7.855 1 32.28 85 HIS B C 1
ATOM 2564 O O . HIS B 1 85 ? -18.016 1.678 -8.031 1 32.28 85 HIS B O 1
ATOM 2570 N N . GLY B 1 86 ? -19.844 1.345 -6.75 1 39 86 GLY B N 1
ATOM 2571 C CA . GLY B 1 86 ? -19.672 0.489 -5.586 1 39 86 GLY B CA 1
ATOM 2572 C C . GLY B 1 86 ? -18.719 -0.672 -5.828 1 39 86 GLY B C 1
ATOM 2573 O O . GLY B 1 86 ? -18.906 -1.752 -5.262 1 39 86 GLY B O 1
ATOM 2574 N N . GLU B 1 87 ? -18.125 -0.805 -6.965 1 48.12 87 GLU B N 1
ATOM 2575 C CA . GLU B 1 87 ? -17.656 -2.086 -7.5 1 48.12 87 GLU B CA 1
ATOM 2576 C C . GLU B 1 87 ? -16.641 -2.738 -6.566 1 48.12 87 GLU B C 1
ATOM 2578 O O . GLU B 1 87 ? -15.68 -2.096 -6.141 1 48.12 87 GLU B O 1
ATOM 2583 N N . THR B 1 88 ? -17.078 -3.705 -5.832 1 61.66 88 THR B N 1
ATOM 2584 C CA . THR B 1 88 ? -16.797 -4.727 -4.832 1 61.66 88 THR B CA 1
ATOM 2585 C C . THR B 1 88 ? -15.586 -5.566 -5.242 1 61.66 88 THR B C 1
ATOM 2587 O O . THR B 1 88 ? -15.734 -6.582 -5.926 1 61.66 88 THR B O 1
ATOM 2590 N N . GLY B 1 89 ? -14.484 -4.906 -5.762 1 79 89 GLY B N 1
ATOM 2591 C CA . GLY B 1 89 ? -13.367 -5.801 -6.004 1 79 89 GLY B CA 1
ATOM 2592 C C . GLY B 1 89 ? -12.664 -6.234 -4.73 1 79 89 GLY B C 1
ATOM 2593 O O . GLY B 1 89 ? -12.906 -5.676 -3.658 1 79 89 GLY B O 1
ATOM 2594 N N . PRO B 1 90 ? -11.867 -7.297 -4.957 1 90.81 90 PRO B N 1
ATOM 2595 C CA . PRO B 1 90 ? -11.18 -7.812 -3.771 1 90.81 90 PRO B CA 1
ATOM 2596 C C . PRO B 1 90 ? -10.07 -6.883 -3.281 1 90.81 90 PRO B C 1
ATOM 2598 O O . PRO B 1 90 ? -9.656 -5.977 -4.004 1 90.81 90 PRO B O 1
ATOM 2601 N N . SER B 1 91 ? -9.727 -6.988 -2.068 1 96.81 91 SER B N 1
ATOM 2602 C CA . SER B 1 91 ? -8.539 -6.324 -1.529 1 96.81 91 SER B CA 1
ATOM 2603 C C . SER B 1 91 ? -7.262 -6.879 -2.145 1 96.81 91 SER B C 1
ATOM 2605 O O . SER B 1 91 ? -7.191 -8.07 -2.465 1 96.81 91 SER B O 1
ATOM 2607 N N . TYR B 1 92 ? -6.293 -5.984 -2.33 1 98.31 92 TYR B N 1
ATOM 2608 C CA . TYR B 1 92 ? -5.012 -6.477 -2.824 1 98.31 92 TYR B CA 1
ATOM 2609 C C . TYR B 1 92 ? -3.871 -5.57 -2.377 1 98.31 92 TYR B C 1
ATOM 2611 O O . TYR B 1 92 ? -4.09 -4.406 -2.029 1 98.31 92 TYR B O 1
ATOM 2619 N N . ILE B 1 93 ? -2.742 -6.09 -2.297 1 98.75 93 ILE B N 1
ATOM 2620 C CA . ILE B 1 93 ? -1.454 -5.406 -2.295 1 98.75 93 ILE B CA 1
ATOM 2621 C C . ILE B 1 93 ? -0.619 -5.871 -3.484 1 98.75 93 ILE B C 1
ATOM 2623 O O . ILE B 1 93 ? -0.321 -7.062 -3.613 1 98.75 93 ILE B O 1
ATOM 2627 N N . SER B 1 94 ? -0.329 -4.992 -4.363 1 98.81 94 SER B N 1
ATOM 2628 C CA . SER B 1 94 ? 0.519 -5.301 -5.512 1 98.81 94 SER B CA 1
ATOM 2629 C C . SER B 1 94 ? 1.901 -4.676 -5.363 1 98.81 94 SER B C 1
ATOM 2631 O O . SER B 1 94 ? 2.029 -3.451 -5.285 1 98.81 94 SER B O 1
ATOM 2633 N N . PHE B 1 95 ? 2.893 -5.543 -5.359 1 98.75 95 PHE B N 1
ATOM 2634 C CA . PHE B 1 95 ? 4.242 -5.102 -5.027 1 98.75 95 PHE B CA 1
ATOM 2635 C C . PHE B 1 95 ? 5.059 -4.852 -6.289 1 98.75 95 PHE B C 1
ATOM 2637 O O . PHE B 1 95 ? 4.91 -5.57 -7.281 1 98.75 95 PHE B O 1
ATOM 2644 N N . ARG B 1 96 ? 5.918 -3.896 -6.184 1 98 96 ARG B N 1
ATOM 2645 C CA . ARG B 1 96 ? 6.949 -3.68 -7.195 1 98 96 ARG B CA 1
ATOM 2646 C C . ARG B 1 96 ? 8.266 -4.324 -6.781 1 98 96 ARG B C 1
ATOM 2648 O O . ARG B 1 96 ? 8.719 -4.152 -5.648 1 98 96 ARG B O 1
ATOM 2655 N N . ALA B 1 97 ? 8.852 -4.941 -7.711 1 97.75 97 ALA B N 1
ATOM 2656 C CA . ALA B 1 97 ? 10.109 -5.617 -7.422 1 97.75 97 ALA B CA 1
ATOM 2657 C C . ALA B 1 97 ? 11.172 -4.621 -6.969 1 97.75 97 ALA B C 1
ATOM 2659 O O . ALA B 1 97 ? 11.102 -3.434 -7.301 1 97.75 97 ALA B O 1
ATOM 2660 N N . THR B 1 98 ? 12.18 -5.082 -6.285 1 92.06 98 THR B N 1
ATOM 2661 C CA . THR B 1 98 ? 13.117 -4.266 -5.523 1 92.06 98 THR B CA 1
ATOM 2662 C C . THR B 1 98 ? 14.227 -3.734 -6.426 1 92.06 98 THR B C 1
ATOM 2664 O O . THR B 1 98 ? 14.93 -2.793 -6.059 1 92.06 98 THR B O 1
ATOM 2667 N N . TYR B 1 99 ? 14.422 -4.379 -7.605 1 93.69 99 TYR B N 1
ATOM 2668 C CA . TYR B 1 99 ? 15.5 -3.959 -8.484 1 93.69 99 TYR B CA 1
ATOM 2669 C C . TYR B 1 99 ? 14.953 -3.369 -9.781 1 93.69 99 TYR B C 1
ATOM 2671 O O . TYR B 1 99 ? 14.148 -4.004 -10.469 1 93.69 99 TYR B O 1
ATOM 2679 N N . PRO B 1 100 ? 15.422 -2.15 -10.109 1 93.06 100 PRO B N 1
ATOM 2680 C CA . PRO B 1 100 ? 15.062 -1.602 -11.414 1 93.06 100 PRO B CA 1
ATOM 2681 C C . PRO B 1 100 ? 15.953 -2.117 -12.539 1 93.06 100 PRO B C 1
ATOM 2683 O O . PRO B 1 100 ? 17.141 -2.369 -12.328 1 93.06 100 PRO B O 1
ATOM 2686 N N . ARG B 1 101 ? 15.328 -2.242 -13.656 1 92.94 101 ARG B N 1
ATOM 2687 C CA . ARG B 1 101 ? 16.141 -2.473 -14.844 1 92.94 101 ARG B CA 1
ATOM 2688 C C . ARG B 1 101 ? 16.75 -1.168 -15.352 1 92.94 101 ARG B C 1
ATOM 2690 O O . ARG B 1 101 ? 16.016 -0.206 -15.617 1 92.94 101 ARG B O 1
ATOM 2697 N N . PRO B 1 102 ? 18.031 -1.044 -15.555 1 85.69 102 PRO B N 1
ATOM 2698 C CA . PRO B 1 102 ? 18.703 0.224 -15.828 1 85.69 102 PRO B CA 1
ATOM 2699 C C . PRO B 1 102 ? 18.297 0.836 -17.172 1 85.69 102 PRO B C 1
ATOM 2701 O O . PRO B 1 102 ? 18.234 2.061 -17.297 1 85.69 102 PRO B O 1
ATOM 2704 N N . TYR B 1 103 ? 17.969 0.117 -18.234 1 83.81 103 TYR B N 1
ATOM 2705 C CA . TYR B 1 103 ? 17.812 0.723 -19.547 1 83.81 103 TYR B CA 1
ATOM 2706 C C . TYR B 1 103 ? 16.453 0.391 -20.141 1 83.81 103 TYR B C 1
ATOM 2708 O O . TYR B 1 103 ? 15.859 1.207 -20.859 1 83.81 103 TYR B O 1
ATOM 2716 N N . MET B 1 104 ? 15.891 -0.545 -19.844 1 86.62 104 MET B N 1
ATOM 2717 C CA . MET B 1 104 ? 14.719 -1.041 -20.562 1 86.62 104 MET B CA 1
ATOM 2718 C C . MET B 1 104 ? 13.453 -0.811 -19.75 1 86.62 104 MET B C 1
ATOM 2720 O O . MET B 1 104 ? 12.352 -1.109 -20.219 1 86.62 104 MET B O 1
ATOM 2724 N N . GLY B 1 105 ? 13.578 -0.231 -18.609 1 89.19 105 GLY B N 1
ATOM 2725 C CA . GLY B 1 105 ? 12.406 -0.055 -17.766 1 89.19 105 GLY B CA 1
ATOM 2726 C C . GLY B 1 105 ? 11.945 -1.342 -17.109 1 89.19 105 GLY B C 1
ATOM 2727 O O . GLY B 1 105 ? 12.367 -2.432 -17.5 1 89.19 105 GLY B O 1
ATOM 2728 N N . GLY B 1 106 ? 11.117 -1.204 -16.031 1 95.19 106 GLY B N 1
ATOM 2729 C CA . GLY B 1 106 ? 10.609 -2.354 -15.305 1 95.19 106 GLY B CA 1
ATOM 2730 C C . GLY B 1 106 ? 11.508 -2.771 -14.156 1 95.19 106 GLY B C 1
ATOM 2731 O O . GLY B 1 106 ? 12.484 -2.088 -13.836 1 95.19 106 GLY B O 1
ATOM 2732 N N . ASN B 1 107 ? 11.102 -3.805 -13.508 1 97.56 107 ASN B N 1
ATOM 2733 C CA . ASN B 1 107 ? 11.75 -4.246 -12.281 1 97.56 107 ASN B CA 1
ATOM 2734 C C . ASN B 1 107 ? 11.898 -5.762 -12.234 1 97.56 107 ASN B C 1
ATOM 2736 O O . ASN B 1 107 ? 11.297 -6.473 -13.039 1 97.56 107 ASN B O 1
ATOM 2740 N N . TYR B 1 108 ? 12.773 -6.23 -11.375 1 97.69 108 TYR B N 1
ATOM 2741 C CA . TYR B 1 108 ? 12.945 -7.668 -11.211 1 97.69 108 TYR B CA 1
ATOM 2742 C C . TYR B 1 108 ? 13.18 -8.023 -9.742 1 97.69 108 TYR B C 1
ATOM 2744 O O . TYR B 1 108 ? 13.648 -7.188 -8.969 1 97.69 108 TYR B O 1
ATOM 2752 N N . TRP B 1 109 ? 12.805 -9.211 -9.367 1 98.19 109 TRP B N 1
ATOM 2753 C CA . TRP B 1 109 ? 12.867 -9.672 -7.98 1 98.19 109 TRP B CA 1
ATOM 2754 C C . TRP B 1 109 ? 14.242 -10.242 -7.66 1 98.19 109 TRP B C 1
ATOM 2756 O O . TRP B 1 109 ? 14.695 -10.188 -6.512 1 98.19 109 TRP B O 1
ATOM 2766 N N . TYR B 1 110 ? 14.805 -10.828 -8.555 1 97.62 110 TYR B N 1
ATOM 2767 C CA . TYR B 1 110 ? 16.156 -11.367 -8.523 1 97.62 110 TYR B CA 1
ATOM 2768 C C . TYR B 1 110 ? 16.797 -11.336 -9.906 1 97.62 110 TYR B C 1
ATOM 2770 O O . TYR B 1 110 ? 16.094 -11.352 -10.914 1 97.62 110 TYR B O 1
ATOM 2778 N N . PRO B 1 111 ? 18.062 -11.258 -9.961 1 95.75 111 PRO B N 1
ATOM 2779 C CA . PRO B 1 111 ? 18.703 -11.117 -11.266 1 95.75 111 PRO B CA 1
ATOM 2780 C C . PRO B 1 111 ? 18.406 -12.281 -12.203 1 95.75 111 PRO B C 1
ATOM 2782 O O . PRO B 1 111 ? 18.375 -13.438 -11.773 1 95.75 111 PRO B O 1
ATOM 2785 N N . ASP B 1 112 ? 18.172 -11.875 -13.406 1 92.25 112 ASP B N 1
ATOM 2786 C CA . ASP B 1 112 ? 17.953 -12.906 -14.422 1 92.25 112 ASP B CA 1
ATOM 2787 C C . ASP B 1 112 ? 19.203 -13.789 -14.586 1 92.25 112 ASP B C 1
ATOM 2789 O O . ASP B 1 112 ? 20.312 -13.281 -14.672 1 92.25 112 ASP B O 1
ATOM 2793 N N . GLY B 1 113 ? 19 -15.07 -14.586 1 93.12 113 GLY B N 1
ATOM 2794 C CA . GLY B 1 113 ? 20.094 -16 -14.789 1 93.12 113 GLY B CA 1
ATOM 2795 C C . GLY B 1 113 ? 20.922 -16.234 -13.539 1 93.12 113 GLY B C 1
ATOM 2796 O O . GLY B 1 113 ? 21.922 -16.953 -13.578 1 93.12 113 GLY B O 1
ATOM 2797 N N . CYS B 1 114 ? 20.484 -15.68 -12.477 1 95.44 114 CYS B N 1
ATOM 2798 C CA . CYS B 1 114 ? 21.25 -15.867 -11.25 1 95.44 114 CYS B CA 1
ATOM 2799 C C . CYS B 1 114 ? 21.156 -17.312 -10.766 1 95.44 114 CYS B C 1
ATOM 2801 O O . CYS B 1 114 ? 20.328 -18.078 -11.258 1 95.44 114 CYS B O 1
ATOM 2803 N N . GLY B 1 115 ? 22.047 -17.688 -9.805 1 97.38 115 GLY B N 1
ATOM 2804 C CA . GLY B 1 115 ? 22.062 -19.031 -9.25 1 97.38 115 GLY B CA 1
ATOM 2805 C C . GLY B 1 115 ? 20.922 -19.297 -8.273 1 97.38 115 GLY B C 1
ATOM 2806 O O . GLY B 1 115 ? 20.188 -18.375 -7.914 1 97.38 115 GLY B O 1
ATOM 2807 N N . VAL B 1 116 ? 20.812 -20.516 -7.891 1 98 116 VAL B N 1
ATOM 2808 C CA . VAL B 1 116 ? 19.734 -21 -7.02 1 98 116 VAL B CA 1
ATOM 2809 C C . VAL B 1 116 ? 19.828 -20.297 -5.668 1 98 116 VAL B C 1
ATOM 2811 O O . VAL B 1 116 ? 18.828 -19.766 -5.168 1 98 116 VAL B O 1
ATOM 2814 N N . GLU B 1 117 ? 21 -20.219 -5.102 1 97.75 117 GLU B N 1
ATOM 2815 C CA . GLU B 1 117 ? 21.188 -19.625 -3.785 1 97.75 117 GLU B CA 1
ATOM 2816 C C . GLU B 1 117 ? 20.797 -18.141 -3.791 1 97.75 117 GLU B C 1
ATOM 2818 O O . GLU B 1 117 ? 20.141 -17.672 -2.861 1 97.75 117 GLU B O 1
ATOM 2823 N N . GLU B 1 118 ? 21.172 -17.5 -4.809 1 97.31 118 GLU B N 1
ATOM 2824 C CA . GLU B 1 118 ? 20.906 -16.062 -4.898 1 97.31 118 GLU B CA 1
ATOM 2825 C C . GLU B 1 118 ? 19.406 -15.797 -5.035 1 97.31 118 GLU B C 1
ATOM 2827 O O . GLU B 1 118 ? 18.859 -14.945 -4.332 1 97.31 118 GLU B O 1
ATOM 2832 N N . ARG B 1 119 ? 18.734 -16.438 -5.934 1 97.56 119 ARG B N 1
ATOM 2833 C CA . ARG B 1 119 ? 17.297 -16.188 -6.109 1 97.56 119 ARG B CA 1
ATOM 2834 C C . ARG B 1 119 ? 16.531 -16.547 -4.852 1 97.56 119 ARG B C 1
ATOM 2836 O O . ARG B 1 119 ? 15.555 -15.875 -4.5 1 97.56 119 ARG B O 1
ATOM 2843 N N . GLN B 1 120 ? 16.969 -17.625 -4.172 1 97.94 120 GLN B N 1
ATOM 2844 C CA . GLN B 1 120 ? 16.281 -18.016 -2.938 1 97.94 120 GLN B CA 1
ATOM 2845 C C . GLN B 1 120 ? 16.5 -16.969 -1.841 1 97.94 120 GLN B C 1
ATOM 2847 O O . GLN B 1 120 ? 15.594 -16.672 -1.068 1 97.94 120 GLN B O 1
ATOM 2852 N N . ARG B 1 121 ? 17.688 -16.406 -1.765 1 97 121 ARG B N 1
ATOM 2853 C CA . ARG B 1 121 ? 17.984 -15.344 -0.801 1 97 121 ARG B CA 1
ATOM 2854 C C . ARG B 1 121 ? 17.125 -14.109 -1.056 1 97 121 ARG B C 1
ATOM 2856 O O . ARG B 1 121 ? 16.594 -13.523 -0.118 1 97 121 ARG B O 1
ATOM 2863 N N . GLU B 1 122 ? 17.031 -13.742 -2.326 1 96.94 122 GLU B N 1
ATOM 2864 C CA . GLU B 1 122 ? 16.219 -12.578 -2.684 1 96.94 122 GLU B CA 1
ATOM 2865 C C . GLU B 1 122 ? 14.75 -12.797 -2.346 1 96.94 122 GLU B C 1
ATOM 2867 O O . GLU B 1 122 ? 14.086 -11.906 -1.81 1 96.94 122 GLU B O 1
ATOM 2872 N N . CYS B 1 123 ? 14.266 -13.961 -2.607 1 98.06 123 CYS B N 1
ATOM 2873 C CA . CYS B 1 123 ? 12.875 -14.281 -2.285 1 98.06 123 CYS B CA 1
ATOM 2874 C C . CYS B 1 123 ? 12.648 -14.258 -0.778 1 98.06 123 CYS B C 1
ATOM 2876 O O . CYS B 1 123 ? 11.609 -13.797 -0.312 1 98.06 123 CYS B O 1
ATOM 2878 N N . ALA B 1 124 ? 13.625 -14.758 -0.059 1 97.69 124 ALA B N 1
ATOM 2879 C CA . ALA B 1 124 ? 13.508 -14.781 1.396 1 97.69 124 ALA B CA 1
ATOM 2880 C C . ALA B 1 124 ? 13.414 -13.367 1.964 1 97.69 124 ALA B C 1
ATOM 2882 O O . ALA B 1 124 ? 12.625 -13.109 2.877 1 97.69 124 ALA B O 1
ATOM 2883 N N . ALA B 1 125 ? 14.195 -12.469 1.421 1 96.19 125 ALA B N 1
ATOM 2884 C CA . ALA B 1 125 ? 14.172 -11.078 1.875 1 96.19 125 ALA B CA 1
ATOM 2885 C C . ALA B 1 125 ? 12.812 -10.438 1.624 1 96.19 125 ALA B C 1
ATOM 2887 O O . ALA B 1 125 ? 12.273 -9.758 2.496 1 96.19 125 ALA B O 1
ATOM 2888 N N . VAL B 1 126 ? 12.273 -10.703 0.46 1 97.19 126 VAL B N 1
ATOM 2889 C CA . VAL B 1 126 ? 10.945 -10.18 0.132 1 97.19 126 VAL B CA 1
ATOM 2890 C C . VAL B 1 126 ? 9.914 -10.781 1.078 1 97.19 126 VAL B C 1
ATOM 2892 O O . VAL B 1 126 ? 9.031 -10.07 1.572 1 97.19 126 VAL B O 1
ATOM 2895 N N . GLY B 1 127 ? 10.016 -12.07 1.305 1 97.62 127 GLY B N 1
ATOM 2896 C CA . GLY B 1 127 ? 9.07 -12.742 2.184 1 97.62 127 GLY B CA 1
ATOM 2897 C C . GLY B 1 127 ? 9.047 -12.164 3.586 1 97.62 127 GLY B C 1
ATOM 2898 O O . GLY B 1 127 ? 7.973 -11.984 4.164 1 97.62 127 GLY B O 1
ATOM 2899 N N . GLU B 1 128 ? 10.188 -11.875 4.102 1 96 128 GLU B N 1
ATOM 2900 C CA . GLU B 1 128 ? 10.281 -11.281 5.434 1 96 128 GLU B CA 1
ATOM 2901 C C . GLU B 1 128 ? 9.586 -9.922 5.48 1 96 128 GLU B C 1
ATOM 2903 O O . GLU B 1 128 ? 8.836 -9.633 6.41 1 96 128 GLU B O 1
ATOM 2908 N N . ALA B 1 129 ? 9.875 -9.172 4.5 1 95.5 129 ALA B N 1
ATOM 2909 C CA . ALA B 1 129 ? 9.281 -7.84 4.434 1 95.5 129 ALA B CA 1
ATOM 2910 C C . ALA B 1 129 ? 7.766 -7.914 4.297 1 95.5 129 ALA B C 1
ATOM 2912 O O . ALA B 1 129 ? 7.039 -7.23 5.02 1 95.5 129 ALA B O 1
ATOM 2913 N N . VAL B 1 130 ? 7.324 -8.719 3.438 1 97.38 130 VAL B N 1
ATOM 2914 C CA . VAL B 1 130 ? 5.902 -8.836 3.127 1 97.38 130 VAL B CA 1
ATOM 2915 C C . VAL B 1 130 ? 5.148 -9.367 4.348 1 97.38 130 VAL B C 1
ATOM 2917 O O . VAL B 1 130 ? 4.094 -8.836 4.707 1 97.38 130 VAL B O 1
ATOM 2920 N N . THR B 1 131 ? 5.668 -10.367 5.004 1 96.69 131 THR B N 1
ATOM 2921 C CA . THR B 1 131 ? 4.949 -11 6.109 1 96.69 131 THR B CA 1
ATOM 2922 C C . THR B 1 131 ? 4.875 -10.055 7.309 1 96.69 131 THR B C 1
ATOM 2924 O O . THR B 1 131 ? 3.928 -10.117 8.094 1 96.69 131 THR B O 1
ATOM 2927 N N . SER B 1 132 ? 5.824 -9.109 7.449 1 95.44 132 SER B N 1
ATOM 2928 C CA . SER B 1 132 ? 5.793 -8.133 8.539 1 95.44 132 SER B CA 1
ATOM 2929 C C . SER B 1 132 ? 4.68 -7.113 8.336 1 95.44 132 SER B C 1
ATOM 2931 O O . SER B 1 132 ? 4.281 -6.422 9.281 1 95.44 132 SER B O 1
ATOM 2933 N N . LEU B 1 133 ? 4.191 -6.992 7.129 1 96.62 133 LEU B N 1
ATOM 2934 C CA . LEU B 1 133 ? 3.059 -6.125 6.832 1 96.62 133 LEU B CA 1
ATOM 2935 C C . LEU B 1 133 ? 1.738 -6.848 7.078 1 96.62 133 LEU B C 1
ATOM 2937 O O . LEU B 1 133 ? 0.741 -6.223 7.445 1 96.62 133 LEU B O 1
ATOM 2941 N N . LEU B 1 134 ? 1.728 -8.141 6.961 1 97.19 134 LEU B N 1
ATOM 2942 C CA . LEU B 1 134 ? 0.499 -8.922 6.879 1 97.19 134 LEU B CA 1
ATOM 2943 C C . LEU B 1 134 ? -0.034 -9.242 8.273 1 97.19 134 LEU B C 1
ATOM 2945 O O . LEU B 1 134 ? -1.175 -9.688 8.422 1 97.19 134 LEU B O 1
ATOM 2949 N N . ASP B 1 135 ? 0.71 -9.008 9.305 1 96.25 135 ASP B N 1
ATOM 2950 C CA . ASP B 1 135 ? 0.234 -9.336 10.641 1 96.25 135 ASP B CA 1
ATOM 2951 C C . ASP B 1 135 ? -0.569 -8.188 11.242 1 96.25 135 ASP B C 1
ATOM 2953 O O . ASP B 1 135 ? -0.893 -8.203 12.43 1 96.25 135 ASP B O 1
ATOM 2957 N N . ALA B 1 136 ? -0.871 -7.176 10.477 1 96.56 136 ALA B N 1
ATOM 2958 C CA . ALA B 1 136 ? -1.782 -6.109 10.883 1 96.56 136 ALA B CA 1
ATOM 2959 C C . ALA B 1 136 ? -3.166 -6.664 11.211 1 96.56 136 ALA B C 1
ATOM 2961 O O . ALA B 1 136 ? -3.617 -7.629 10.586 1 96.56 136 ALA B O 1
ATOM 2962 N N . SER B 1 137 ? -3.912 -6 12.086 1 96 137 SER B N 1
ATOM 2963 C CA . SER B 1 137 ? -5.262 -6.422 12.438 1 96 137 SER B CA 1
ATOM 2964 C C . SER B 1 137 ? -6.207 -6.316 11.25 1 96 137 SER B C 1
ATOM 2966 O O . SER B 1 137 ? -7.172 -7.074 11.148 1 96 137 SER B O 1
ATOM 2968 N N . ALA B 1 138 ? -5.855 -5.48 10.32 1 95.19 138 ALA B N 1
ATOM 2969 C CA . ALA B 1 138 ? -6.672 -5.289 9.117 1 95.19 138 ALA B CA 1
ATOM 2970 C C . ALA B 1 138 ? -6.77 -6.578 8.312 1 95.19 138 ALA B C 1
ATOM 2972 O O . ALA B 1 138 ? -7.695 -6.754 7.52 1 95.19 138 ALA B O 1
ATOM 2973 N N . PHE B 1 139 ? -5.785 -7.5 8.555 1 96.69 139 PHE B N 1
ATOM 2974 C CA . PHE B 1 139 ? -5.719 -8.68 7.703 1 96.69 139 PHE B CA 1
ATOM 2975 C C . PHE B 1 139 ? -5.961 -9.945 8.508 1 96.69 139 PHE B C 1
ATOM 2977 O O . PHE B 1 139 ? -5.914 -11.055 7.969 1 96.69 139 PHE B O 1
ATOM 2984 N N . ALA B 1 140 ? -6.266 -9.891 9.797 1 93.88 140 ALA B N 1
ATOM 2985 C CA . ALA B 1 140 ? -6.309 -11.023 10.719 1 93.88 140 ALA B CA 1
ATOM 2986 C C . ALA B 1 140 ? -7.391 -12.016 10.305 1 93.88 140 ALA B C 1
ATOM 2988 O O . ALA B 1 140 ? -7.199 -13.234 10.422 1 93.88 140 ALA B O 1
ATOM 2989 N N . ASN B 1 141 ? -8.469 -11.57 9.742 1 92.19 141 ASN B N 1
ATOM 2990 C CA . ASN B 1 141 ? -9.578 -12.469 9.445 1 92.19 141 ASN B CA 1
ATOM 2991 C C . ASN B 1 141 ? -9.789 -12.641 7.945 1 92.19 141 ASN B C 1
ATOM 2993 O O . ASN B 1 141 ? -10.875 -13.016 7.504 1 92.19 141 ASN B O 1
ATOM 2997 N N . ARG B 1 142 ? -8.727 -12.453 7.199 1 96.06 142 ARG B N 1
ATOM 2998 C CA . ARG B 1 142 ? -8.836 -12.547 5.75 1 96.06 142 ARG B CA 1
ATOM 2999 C C . ARG B 1 142 ? -8.055 -13.742 5.219 1 96.06 142 ARG B C 1
ATOM 3001 O O . ARG B 1 142 ? -6.961 -14.039 5.699 1 96.06 142 ARG B O 1
ATOM 3008 N N . LYS B 1 143 ? -8.695 -14.422 4.25 1 97.25 143 LYS B N 1
ATOM 3009 C CA . LYS B 1 143 ? -7.879 -15.344 3.463 1 97.25 143 LYS B CA 1
ATOM 3010 C C . LYS B 1 143 ? -6.785 -14.602 2.703 1 97.25 143 LYS B C 1
ATOM 3012 O O . LYS B 1 143 ? -7.016 -13.508 2.18 1 97.25 143 LYS B O 1
ATOM 3017 N N . LYS B 1 144 ? -5.66 -15.148 2.646 1 98.5 144 LYS B N 1
ATOM 3018 C CA . LYS B 1 144 ? -4.527 -14.562 1.935 1 98.5 144 LYS B CA 1
ATOM 3019 C C . LYS B 1 144 ? -4.184 -15.375 0.689 1 98.5 144 LYS B C 1
ATOM 3021 O O . LYS B 1 144 ? -3.852 -16.562 0.786 1 98.5 144 LYS B O 1
ATOM 3026 N N . ILE B 1 145 ? -4.305 -14.75 -0.429 1 98.75 145 ILE B N 1
ATOM 3027 C CA . ILE B 1 145 ? -4.113 -15.414 -1.712 1 98.75 145 ILE B CA 1
ATOM 3028 C C . ILE B 1 145 ? -2.922 -14.797 -2.439 1 98.75 145 ILE B C 1
ATOM 3030 O O . ILE B 1 145 ? -2.885 -13.578 -2.66 1 98.75 145 ILE B O 1
ATOM 3034 N N . LEU B 1 146 ? -1.938 -15.633 -2.777 1 98.88 146 LEU B N 1
ATOM 3035 C CA . LEU B 1 146 ? -0.809 -15.195 -3.59 1 98.88 146 LEU B CA 1
ATOM 3036 C C . LEU B 1 146 ? -1.112 -15.352 -5.074 1 98.88 146 LEU B C 1
ATOM 3038 O O . LEU B 1 146 ? -1.735 -16.344 -5.48 1 98.88 146 LEU B O 1
ATOM 3042 N N . ILE B 1 147 ? -0.672 -14.406 -5.863 1 98.88 147 ILE B N 1
ATOM 3043 C CA . ILE B 1 147 ? -0.682 -14.562 -7.316 1 98.88 147 ILE B CA 1
ATOM 3044 C C . ILE B 1 147 ? 0.578 -13.938 -7.91 1 98.88 147 ILE B C 1
ATOM 3046 O O . ILE B 1 147 ? 0.963 -12.828 -7.535 1 98.88 147 ILE B O 1
ATOM 3050 N N . GLY B 1 148 ? 1.231 -14.648 -8.766 1 98.94 148 GLY B N 1
ATOM 3051 C CA . GLY B 1 148 ? 2.453 -14.141 -9.375 1 98.94 148 GLY B CA 1
ATOM 3052 C C . GLY B 1 148 ? 2.705 -14.711 -10.758 1 98.94 148 GLY B C 1
ATOM 3053 O O . GLY B 1 148 ? 2.287 -15.828 -11.07 1 98.94 148 GLY B O 1
ATOM 3054 N N . PHE B 1 149 ? 3.357 -13.914 -11.57 1 98.88 149 PHE B N 1
ATOM 3055 C CA . PHE B 1 149 ? 3.754 -14.32 -12.914 1 98.88 149 PHE B CA 1
ATOM 3056 C C . PHE B 1 149 ? 5.266 -14.484 -13.008 1 98.88 149 PHE B C 1
ATOM 3058 O O . PHE B 1 149 ? 6.016 -13.602 -12.594 1 98.88 149 PHE B O 1
ATOM 3065 N N . SER B 1 150 ? 5.719 -15.578 -13.625 1 98.69 150 SER B N 1
ATOM 3066 C CA . SER B 1 150 ? 7.133 -15.797 -13.914 1 98.69 150 SER B CA 1
ATOM 3067 C C . SER B 1 150 ? 7.977 -15.656 -12.648 1 98.69 150 SER B C 1
ATOM 3069 O O . SER B 1 150 ? 7.762 -16.375 -11.672 1 98.69 150 SER B O 1
ATOM 3071 N N . GLN B 1 151 ? 8.852 -14.672 -12.469 1 98.75 151 GLN B N 1
ATOM 3072 C CA . GLN B 1 151 ? 9.594 -14.492 -11.227 1 98.75 151 GLN B CA 1
ATOM 3073 C C . GLN B 1 151 ? 8.656 -14.359 -10.039 1 98.75 151 GLN B C 1
ATOM 3075 O O . GLN B 1 151 ? 8.938 -14.883 -8.953 1 98.75 151 GLN B O 1
ATOM 3080 N N . GLY B 1 152 ? 7.527 -13.703 -10.328 1 98.88 152 GLY B N 1
ATOM 3081 C CA . GLY B 1 152 ? 6.559 -13.523 -9.258 1 98.88 152 GLY B CA 1
ATOM 3082 C C . GLY B 1 152 ? 5.883 -14.812 -8.844 1 98.88 152 GLY B C 1
ATOM 3083 O O . GLY B 1 152 ? 5.477 -14.969 -7.691 1 98.88 152 GLY B O 1
ATOM 3084 N N . GLY B 1 153 ? 5.723 -15.711 -9.766 1 98.88 153 GLY B N 1
ATOM 3085 C CA . GLY B 1 153 ? 5.203 -17.031 -9.438 1 98.88 153 GLY B CA 1
ATOM 3086 C C . GLY B 1 153 ? 6.141 -17.844 -8.562 1 98.88 153 GLY B C 1
ATOM 3087 O O . GLY B 1 153 ? 5.707 -18.453 -7.578 1 98.88 153 GLY B O 1
ATOM 3088 N N . TYR B 1 154 ? 7.402 -17.828 -8.914 1 98.88 154 TYR B N 1
ATOM 3089 C CA . TYR B 1 154 ? 8.391 -18.531 -8.102 1 98.88 154 TYR B CA 1
ATOM 3090 C C . TYR B 1 154 ? 8.484 -17.906 -6.707 1 98.88 154 TYR B C 1
ATOM 3092 O O . TYR B 1 154 ? 8.531 -18.625 -5.707 1 98.88 154 TYR B O 1
ATOM 3100 N N . LEU B 1 155 ? 8.484 -16.609 -6.684 1 98.88 155 LEU B N 1
ATOM 3101 C CA . LEU B 1 155 ? 8.492 -15.898 -5.406 1 98.88 155 LEU B CA 1
ATOM 3102 C C . LEU B 1 155 ? 7.297 -16.297 -4.555 1 98.88 155 LEU B C 1
ATOM 3104 O O . LEU B 1 155 ? 7.434 -16.531 -3.352 1 98.88 155 LEU B O 1
ATOM 3108 N N . SER B 1 156 ? 6.172 -16.406 -5.133 1 98.88 156 SER B N 1
ATOM 3109 C CA . SER B 1 156 ? 4.961 -16.812 -4.426 1 98.88 156 SER B CA 1
ATOM 3110 C C . SER B 1 156 ? 5.109 -18.203 -3.824 1 98.88 156 SER B C 1
ATOM 3112 O O . SER B 1 156 ? 4.742 -18.422 -2.668 1 98.88 156 SER B O 1
ATOM 3114 N N . TYR B 1 157 ? 5.691 -19.078 -4.566 1 98.75 157 TYR B N 1
ATOM 3115 C CA . TYR B 1 157 ? 5.98 -20.422 -4.066 1 98.75 157 TYR B CA 1
ATOM 3116 C C . TYR B 1 157 ? 6.934 -20.359 -2.879 1 98.75 157 TYR B C 1
ATOM 3118 O O . TYR B 1 157 ? 6.703 -21.016 -1.859 1 98.75 157 TYR B O 1
ATOM 3126 N N . ARG B 1 158 ? 7.918 -19.578 -3.047 1 98.69 158 ARG B N 1
ATOM 3127 C CA . ARG B 1 158 ? 8.922 -19.469 -1.994 1 98.69 158 ARG B CA 1
ATOM 3128 C C . ARG B 1 158 ? 8.312 -18.906 -0.713 1 98.69 158 ARG B C 1
ATOM 3130 O O . ARG B 1 158 ? 8.719 -19.281 0.389 1 98.69 158 ARG B O 1
ATOM 3137 N N . LEU B 1 159 ? 7.379 -18 -0.856 1 98.62 159 LEU B N 1
ATOM 3138 C CA . LEU B 1 159 ? 6.691 -17.469 0.311 1 98.62 159 LEU B CA 1
ATOM 3139 C C . LEU B 1 159 ? 5.922 -18.562 1.042 1 98.62 159 LEU B C 1
ATOM 3141 O O . LEU B 1 159 ? 5.98 -18.656 2.27 1 98.62 159 LEU B O 1
ATOM 3145 N N . VAL B 1 160 ? 5.238 -19.438 0.357 1 98.62 160 VAL B N 1
ATOM 3146 C CA . VAL B 1 160 ? 4.488 -20.516 0.985 1 98.62 160 VAL B CA 1
ATOM 3147 C C . VAL B 1 160 ? 5.453 -21.469 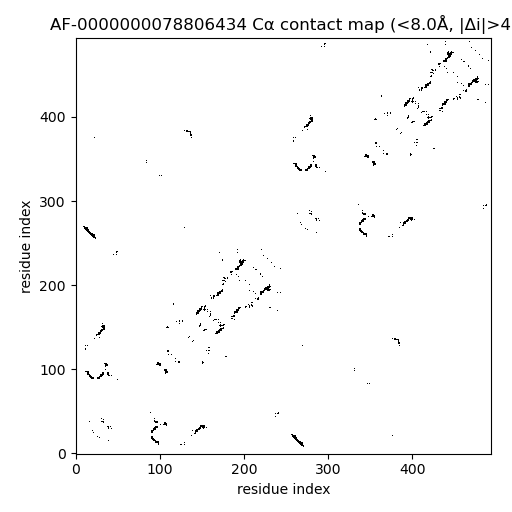1.691 1 98.62 160 VAL B C 1
ATOM 3149 O O . VAL B 1 160 ? 5.18 -21.938 2.803 1 98.62 160 VAL B O 1
ATOM 3152 N N . LYS B 1 161 ? 6.516 -21.75 1.004 1 98.06 161 LYS B N 1
ATOM 3153 C CA . LYS B 1 161 ? 7.492 -22.672 1.59 1 98.06 161 LYS B CA 1
ATOM 3154 C C . LYS B 1 161 ? 8.047 -22.109 2.898 1 98.06 161 LYS B C 1
ATOM 3156 O O . LYS B 1 161 ? 8.211 -22.859 3.871 1 98.06 161 LYS B O 1
ATOM 3161 N N . ALA B 1 162 ? 8.32 -20.844 2.965 1 97.75 162 ALA B N 1
ATOM 3162 C CA . ALA B 1 162 ? 8.914 -20.203 4.137 1 97.75 162 ALA B CA 1
ATOM 3163 C C . ALA B 1 162 ? 7.867 -19.984 5.223 1 97.75 162 ALA B C 1
ATOM 3165 O O . ALA B 1 162 ? 8.18 -20.016 6.414 1 97.75 162 ALA B O 1
ATOM 3166 N N . TYR B 1 163 ? 6.676 -19.75 4.812 1 97.75 163 TYR B N 1
ATOM 3167 C CA . TYR B 1 163 ? 5.57 -19.453 5.719 1 97.75 163 TYR B CA 1
ATOM 3168 C C . TYR B 1 163 ? 4.363 -20.328 5.422 1 97.75 163 TYR B C 1
ATOM 3170 O O . TYR B 1 163 ? 3.314 -19.828 5.004 1 97.75 163 TYR B O 1
ATOM 3178 N N . PRO B 1 164 ? 4.406 -21.531 5.781 1 97.31 164 PRO B N 1
ATOM 3179 C CA . PRO B 1 164 ? 3.479 -22.547 5.281 1 97.31 164 PRO B CA 1
ATOM 3180 C C . PRO B 1 164 ? 2.066 -22.391 5.844 1 97.31 164 PRO B C 1
ATOM 3182 O O . PRO B 1 164 ? 1.123 -23 5.332 1 97.31 164 PRO B O 1
ATOM 3185 N N . THR B 1 165 ? 1.836 -21.562 6.902 1 97 165 THR B N 1
ATOM 3186 C CA . THR B 1 165 ? 0.518 -21.453 7.52 1 97 165 THR B CA 1
ATOM 3187 C C . THR B 1 165 ? -0.098 -20.094 7.254 1 97 165 THR B C 1
ATOM 3189 O O . THR B 1 165 ? -1.181 -19.781 7.754 1 97 165 THR B O 1
ATOM 3192 N N . VAL B 1 166 ? 0.583 -19.266 6.473 1 97.56 166 VAL B N 1
ATOM 3193 C CA . VAL B 1 166 ? 0.163 -17.875 6.336 1 97.56 166 VAL B CA 1
ATOM 3194 C C . VAL B 1 166 ? -0.757 -17.734 5.125 1 97.56 166 VAL B C 1
ATOM 3196 O O . VAL B 1 166 ? -1.697 -16.938 5.145 1 97.56 166 VAL B O 1
ATOM 3199 N N . PHE B 1 167 ? -0.529 -18.531 4.09 1 98.38 167 PHE B N 1
ATOM 3200 C CA . PHE B 1 167 ? -1.211 -18.312 2.82 1 98.38 167 PHE B CA 1
ATOM 3201 C C . PHE B 1 167 ? -2.186 -19.438 2.516 1 98.38 167 PHE B C 1
ATOM 3203 O O . PHE B 1 167 ? -1.823 -20.609 2.59 1 98.38 167 PHE B O 1
ATOM 3210 N N . ASP B 1 168 ? -3.383 -19.047 2.127 1 98.31 168 ASP B N 1
ATOM 3211 C CA . ASP B 1 168 ? -4.449 -20.016 1.899 1 98.31 168 ASP B CA 1
ATOM 3212 C C . ASP B 1 168 ? -4.363 -20.609 0.494 1 98.31 168 ASP B C 1
ATOM 3214 O O . ASP B 1 168 ? -4.652 -21.797 0.294 1 98.31 168 ASP B O 1
ATOM 3218 N N . SER B 1 169 ? -4 -19.812 -0.446 1 98.69 169 SER B N 1
ATOM 3219 C CA . SER B 1 169 ? -3.895 -20.234 -1.835 1 98.69 169 SER B CA 1
ATOM 3220 C C . SER B 1 169 ? -2.785 -19.484 -2.564 1 98.69 169 SER B C 1
ATOM 3222 O O . SER B 1 169 ? -2.373 -18.406 -2.133 1 98.69 169 SER B O 1
ATOM 3224 N N . ALA B 1 170 ? -2.295 -20.109 -3.643 1 98.81 170 ALA B N 1
ATOM 3225 C CA . ALA B 1 170 ? -1.264 -19.5 -4.477 1 98.81 170 ALA B CA 1
ATOM 3226 C C . ALA B 1 170 ? -1.487 -19.812 -5.949 1 98.81 170 ALA B C 1
ATOM 3228 O O . ALA B 1 170 ? -1.609 -20.984 -6.328 1 98.81 170 ALA B O 1
ATOM 3229 N N . ILE B 1 171 ? -1.607 -18.766 -6.715 1 98.94 171 ILE B N 1
ATOM 3230 C CA . ILE B 1 171 ? -1.746 -18.875 -8.164 1 98.94 171 ILE B CA 1
ATOM 3231 C C . ILE B 1 171 ? -0.407 -18.578 -8.828 1 98.94 171 ILE B C 1
ATOM 3233 O O . ILE B 1 171 ? 0.053 -17.422 -8.828 1 98.94 171 ILE B O 1
ATOM 3237 N N . LEU B 1 172 ? 0.192 -19.547 -9.398 1 98.94 172 LEU B N 1
ATOM 3238 C CA . LEU B 1 172 ? 1.529 -19.469 -9.977 1 98.94 172 LEU B CA 1
ATOM 3239 C C . LEU B 1 172 ? 1.47 -19.547 -11.5 1 98.94 172 LEU B C 1
ATOM 3241 O O . LEU B 1 172 ? 1.188 -20.609 -12.055 1 98.94 172 LEU B O 1
ATOM 3245 N N . LEU B 1 173 ? 1.815 -18.438 -12.164 1 98.94 173 LEU B N 1
ATOM 3246 C CA . LEU B 1 173 ? 1.738 -18.359 -13.617 1 98.94 173 LEU B CA 1
ATOM 3247 C C . LEU B 1 173 ? 3.131 -18.391 -14.242 1 98.94 173 LEU B C 1
ATOM 3249 O O . LEU B 1 173 ? 3.898 -17.438 -14.102 1 98.94 173 LEU B O 1
ATOM 3253 N N . SER B 1 174 ? 3.494 -19.5 -14.828 1 98.81 174 SER B N 1
ATOM 3254 C CA . SER B 1 174 ? 4.715 -19.703 -15.602 1 98.81 174 SER B CA 1
ATOM 3255 C C . SER B 1 174 ? 5.957 -19.516 -14.734 1 98.81 174 SER B C 1
ATOM 3257 O O . SER B 1 174 ? 6.883 -18.797 -15.125 1 98.81 174 SER B O 1
ATOM 3259 N N . PRO B 1 175 ? 6.039 -20.141 -13.562 1 98.81 175 PRO B N 1
ATOM 3260 C CA . PRO B 1 175 ? 7.234 -20 -12.734 1 98.81 175 PRO B CA 1
ATOM 3261 C C . PRO B 1 175 ? 8.359 -20.938 -13.148 1 98.81 175 PRO B C 1
ATOM 3263 O O . PRO B 1 175 ? 8.094 -21.969 -13.781 1 98.81 175 PRO B O 1
ATOM 3266 N N . SER B 1 176 ? 9.562 -20.594 -12.844 1 98.75 176 SER B N 1
ATOM 3267 C CA . SER B 1 176 ? 10.711 -21.484 -12.938 1 98.75 176 SER B CA 1
ATOM 3268 C C . SER B 1 176 ? 11.078 -22.062 -11.57 1 98.75 176 SER B C 1
ATOM 3270 O O . SER B 1 176 ? 11.383 -21.312 -10.641 1 98.75 176 SER B O 1
ATOM 3272 N N . PHE B 1 177 ? 11.07 -23.406 -11.422 1 98.56 177 PHE B N 1
ATOM 3273 C CA . PHE B 1 177 ? 11.43 -24.047 -10.172 1 98.56 177 PHE B CA 1
ATOM 3274 C C . PHE B 1 177 ? 12.852 -24.609 -10.242 1 98.56 177 PHE B C 1
ATOM 3276 O O . PHE B 1 177 ? 13.133 -25.688 -9.719 1 98.56 177 PHE B O 1
ATOM 3283 N N . MET B 1 178 ? 13.703 -23.859 -10.867 1 97.81 178 MET B N 1
ATOM 3284 C CA . MET B 1 178 ? 15.117 -24.234 -10.883 1 97.81 178 MET B CA 1
ATOM 3285 C C . MET B 1 178 ? 15.641 -24.422 -9.461 1 97.81 178 MET B C 1
ATOM 3287 O O . MET B 1 178 ? 15.477 -23.547 -8.609 1 97.81 178 MET B O 1
ATOM 3291 N N . GLY B 1 179 ? 16.234 -25.625 -9.156 1 97.69 179 GLY B N 1
ATOM 3292 C CA . GLY B 1 179 ? 16.875 -25.844 -7.867 1 97.69 179 GLY B CA 1
ATOM 3293 C C . GLY B 1 179 ? 15.93 -26.375 -6.812 1 97.69 179 GLY B C 1
ATOM 3294 O O . GLY B 1 179 ? 16.297 -26.531 -5.648 1 97.69 179 GLY B O 1
ATOM 3295 N N . GLU B 1 180 ? 14.719 -26.703 -7.219 1 98.19 180 GLU B N 1
ATOM 3296 C CA . GLU B 1 180 ? 13.727 -27.141 -6.238 1 98.19 180 GLU B CA 1
ATOM 3297 C C . GLU B 1 180 ? 13.453 -28.641 -6.359 1 98.19 180 GLU B C 1
ATOM 3299 O O . GLU B 1 180 ? 12.461 -29.141 -5.828 1 98.19 180 GLU B O 1
ATOM 3304 N N . GLU B 1 181 ? 14.25 -29.391 -7.023 1 96.62 181 GLU B N 1
ATOM 3305 C CA . GLU B 1 181 ? 14 -30.781 -7.375 1 96.62 181 GLU B CA 1
ATOM 3306 C C . GLU B 1 181 ? 13.758 -31.625 -6.129 1 96.62 181 GLU B C 1
ATOM 3308 O O . GLU B 1 181 ? 12.977 -32.594 -6.164 1 96.62 181 GLU B O 1
ATOM 3313 N N . GLN B 1 182 ? 14.344 -31.281 -5.031 1 94.44 182 GLN B N 1
ATOM 3314 C CA . GLN B 1 182 ? 14.234 -32.094 -3.818 1 94.44 182 GLN B CA 1
ATOM 3315 C C . GLN B 1 182 ? 13.375 -31.375 -2.771 1 94.44 182 GLN B C 1
ATOM 3317 O O . GLN B 1 182 ? 13.359 -31.781 -1.604 1 94.44 182 GLN B O 1
ATOM 3322 N N . ALA B 1 183 ? 12.711 -30.438 -3.211 1 94.94 183 ALA B N 1
ATOM 3323 C CA . ALA B 1 183 ? 11.953 -29.625 -2.25 1 94.94 183 ALA B CA 1
ATOM 3324 C C . ALA B 1 183 ? 10.695 -30.359 -1.791 1 94.94 183 ALA B C 1
ATOM 3326 O O . ALA B 1 183 ? 10.102 -31.125 -2.555 1 94.94 183 ALA B O 1
ATOM 3327 N N . ALA B 1 184 ? 10.344 -30.141 -0.515 1 93.19 184 ALA B N 1
ATOM 3328 C CA . ALA B 1 184 ? 9.094 -30.594 0.07 1 93.19 184 ALA B CA 1
ATOM 3329 C C . ALA B 1 184 ? 8.289 -29.438 0.641 1 93.19 184 ALA B C 1
ATOM 3331 O O . ALA B 1 184 ? 8.867 -28.484 1.19 1 93.19 184 ALA B O 1
ATOM 3332 N N . LEU B 1 185 ? 7.078 -29.531 0.448 1 94.06 185 LEU B N 1
ATOM 3333 C CA . LEU B 1 185 ? 6.18 -28.484 0.936 1 94.06 185 LEU B CA 1
ATOM 3334 C C . LEU B 1 185 ? 5.164 -29.062 1.919 1 94.06 185 LEU B C 1
ATOM 3336 O O . LEU B 1 185 ? 4.379 -29.938 1.564 1 94.06 185 LEU B O 1
ATOM 3340 N N . ASP B 1 186 ? 5.246 -28.656 3.189 1 92.25 186 ASP B N 1
ATOM 3341 C CA . ASP B 1 186 ? 4.266 -29.016 4.211 1 92.25 186 ASP B CA 1
ATOM 3342 C C . ASP B 1 186 ? 3.309 -27.859 4.48 1 92.25 186 ASP B C 1
ATOM 3344 O O . ASP B 1 186 ? 3.506 -27.094 5.422 1 92.25 186 ASP B O 1
ATOM 3348 N N . SER B 1 187 ? 2.379 -27.703 3.629 1 95.88 187 SER B N 1
ATOM 3349 C CA . SER B 1 187 ? 1.421 -26.609 3.695 1 95.88 187 SER B CA 1
ATOM 3350 C C . SER B 1 187 ? 0.044 -27.047 3.207 1 95.88 187 SER B C 1
ATOM 3352 O O . SER B 1 187 ? -0.068 -27.938 2.367 1 95.88 187 SER B O 1
ATOM 3354 N N . LEU B 1 188 ? -0.999 -26.453 3.742 1 95.94 188 LEU B N 1
ATOM 3355 C CA . LEU B 1 188 ? -2.359 -26.703 3.279 1 95.94 188 LEU B CA 1
ATOM 3356 C C . LEU B 1 188 ? -2.76 -25.688 2.207 1 95.94 188 LEU B C 1
ATOM 3358 O O . LEU B 1 188 ? -3.93 -25.609 1.828 1 95.94 188 LEU B O 1
ATOM 3362 N N . THR B 1 189 ? -1.781 -24.969 1.724 1 98.06 189 THR B N 1
ATOM 3363 C CA . THR B 1 189 ? -2.041 -24 0.665 1 98.06 189 THR B CA 1
ATOM 3364 C C . THR B 1 189 ? -2.539 -24.688 -0.597 1 98.06 189 THR B C 1
ATOM 3366 O O . THR B 1 189 ? -1.983 -25.719 -1.009 1 98.06 189 THR B O 1
ATOM 3369 N N . ARG B 1 190 ? -3.631 -24.172 -1.195 1 98.44 190 ARG B N 1
ATOM 3370 C CA . ARG B 1 190 ? -4.109 -24.672 -2.482 1 98.44 190 ARG B CA 1
ATOM 3371 C C . ARG B 1 190 ? -3.398 -23.969 -3.635 1 98.44 190 ARG B C 1
ATOM 3373 O O . ARG B 1 190 ? -3.307 -22.734 -3.66 1 98.44 190 ARG B O 1
ATOM 3380 N N . PHE B 1 191 ? -2.93 -24.734 -4.594 1 98.69 191 PHE B N 1
ATOM 3381 C CA . PHE B 1 191 ? -2.119 -24.156 -5.66 1 98.69 191 PHE B CA 1
ATOM 3382 C C . PHE B 1 191 ? -2.848 -24.234 -6.996 1 98.69 191 PHE B C 1
ATOM 3384 O O . PHE B 1 191 ? -3.514 -25.219 -7.289 1 98.69 191 PHE B O 1
ATOM 3391 N N . PHE B 1 192 ? -2.766 -23.234 -7.754 1 98.88 192 PHE B N 1
ATOM 3392 C CA . PHE B 1 192 ? -3.006 -23.188 -9.195 1 98.88 192 PHE B CA 1
ATOM 3393 C C . PHE B 1 192 ? -1.703 -22.984 -9.953 1 98.88 192 PHE B C 1
ATOM 3395 O O . PHE B 1 192 ? -0.975 -22.016 -9.695 1 98.88 192 PHE B O 1
ATOM 3402 N N . LEU B 1 193 ? -1.388 -23.875 -10.797 1 98.88 193 LEU B N 1
ATOM 3403 C CA . LEU B 1 193 ? -0.182 -23.797 -11.609 1 98.88 193 LEU B CA 1
ATOM 3404 C C . LEU B 1 193 ? -0.525 -23.859 -13.094 1 98.88 193 LEU B C 1
ATOM 3406 O O . LEU B 1 193 ? -1.29 -24.734 -13.523 1 98.88 193 LEU B O 1
ATOM 3410 N N . ALA B 1 194 ? 0.052 -22.969 -13.883 1 98.88 194 ALA B N 1
ATOM 3411 C CA . ALA B 1 194 ? -0.28 -22.984 -15.305 1 98.88 194 ALA B CA 1
ATOM 3412 C C . ALA B 1 194 ? 0.929 -22.594 -16.156 1 98.88 194 ALA B C 1
ATOM 3414 O O . ALA B 1 194 ? 1.775 -21.812 -15.727 1 98.88 194 ALA B O 1
ATOM 3415 N N . TYR B 1 195 ? 0.949 -23.156 -17.328 1 98.81 195 TYR B N 1
ATOM 3416 C CA . TYR B 1 195 ? 1.956 -22.844 -18.328 1 98.81 195 TYR B CA 1
ATOM 3417 C C . TYR B 1 195 ? 1.336 -22.797 -19.719 1 98.81 195 TYR B C 1
ATOM 3419 O O . TYR B 1 195 ? 0.25 -23.344 -19.953 1 98.81 195 TYR B O 1
ATOM 3427 N N . GLY B 1 196 ? 2.041 -22.062 -20.609 1 98.62 196 GLY B N 1
ATOM 3428 C CA . GLY B 1 196 ? 1.806 -22.266 -22.031 1 98.62 196 GLY B CA 1
ATOM 3429 C C . GLY B 1 196 ? 2.584 -23.438 -22.609 1 98.62 196 GLY B C 1
ATOM 3430 O O . GLY B 1 196 ? 3.752 -23.641 -22.266 1 98.62 196 GLY B O 1
ATOM 3431 N N . ALA B 1 197 ? 1.935 -24.125 -23.531 1 97.88 197 ALA B N 1
ATOM 3432 C CA . ALA B 1 197 ? 2.594 -25.281 -24.141 1 97.88 197 ALA B CA 1
ATOM 3433 C C . ALA B 1 197 ? 3.805 -24.859 -24.969 1 97.88 197 ALA B C 1
ATOM 3435 O O . ALA B 1 197 ? 4.742 -25.625 -25.156 1 97.88 197 ALA B O 1
ATOM 3436 N N . TYR B 1 198 ? 3.791 -23.625 -25.391 1 97.44 198 TYR B N 1
ATOM 3437 C CA . TYR B 1 198 ? 4.879 -23.125 -26.219 1 97.44 198 TYR B CA 1
ATOM 3438 C C . TYR B 1 198 ? 5.797 -22.203 -25.422 1 97.44 198 TYR B C 1
ATOM 3440 O O . TYR B 1 198 ? 6.508 -21.375 -26 1 97.44 198 TYR B O 1
ATOM 3448 N N . ASP B 1 199 ? 5.672 -22.266 -24.094 1 98.31 199 ASP B N 1
ATOM 3449 C CA . ASP B 1 199 ? 6.582 -21.484 -23.281 1 98.31 199 ASP B CA 1
ATOM 3450 C C . ASP B 1 199 ? 8.016 -22 -23.391 1 98.31 199 ASP B C 1
ATOM 3452 O O . ASP B 1 199 ? 8.344 -23.047 -22.844 1 98.31 199 ASP B O 1
ATOM 3456 N N . ARG B 1 200 ? 8.875 -21.203 -24 1 96.81 200 ARG B N 1
ATOM 3457 C CA . ARG B 1 200 ? 10.281 -21.578 -24.172 1 96.81 200 ARG B CA 1
ATOM 3458 C C . ARG B 1 200 ? 11.18 -20.719 -23.281 1 96.81 200 ARG B C 1
ATOM 3460 O O . ARG B 1 200 ? 12.391 -20.938 -23.234 1 96.81 200 ARG B O 1
ATOM 3467 N N . THR B 1 201 ? 10.594 -19.859 -22.656 1 97.81 201 THR B N 1
ATOM 3468 C CA . THR B 1 201 ? 11.336 -19.016 -21.719 1 97.81 201 THR B CA 1
ATOM 3469 C C . THR B 1 201 ? 11.703 -19.797 -20.469 1 97.81 201 THR B C 1
ATOM 3471 O O . THR B 1 201 ? 12.797 -19.625 -19.922 1 97.81 201 THR B O 1
ATOM 3474 N N . ILE B 1 202 ? 10.797 -20.609 -19.969 1 98.5 202 ILE B N 1
ATOM 3475 C CA . ILE B 1 202 ? 11.047 -21.469 -18.812 1 98.5 202 ILE B CA 1
ATOM 3476 C C . ILE B 1 202 ? 11.477 -22.844 -19.297 1 98.5 202 ILE B C 1
ATOM 3478 O O . ILE B 1 202 ? 10.734 -23.531 -20.016 1 98.5 202 ILE B O 1
ATOM 3482 N N . PRO B 1 203 ? 12.656 -23.266 -18.859 1 97.94 203 PRO B N 1
ATOM 3483 C CA . PRO B 1 203 ? 13.102 -24.594 -19.281 1 97.94 203 PRO B CA 1
ATOM 3484 C C . PRO B 1 203 ? 12.125 -25.703 -18.859 1 97.94 203 PRO B C 1
ATOM 3486 O O . PRO B 1 203 ? 11.578 -25.656 -17.75 1 97.94 203 PRO B O 1
ATOM 3489 N N . ALA B 1 204 ? 11.977 -26.703 -19.688 1 97.88 204 ALA B N 1
ATOM 3490 C CA . ALA B 1 204 ? 11.031 -27.797 -19.469 1 97.88 204 ALA B CA 1
ATOM 3491 C C . ALA B 1 204 ? 11.312 -28.5 -18.141 1 97.88 204 ALA B C 1
ATOM 3493 O O . ALA B 1 204 ? 10.391 -28.797 -17.375 1 97.88 204 ALA B O 1
ATOM 3494 N N . PRO B 1 205 ? 12.578 -28.75 -17.781 1 98.19 205 PRO B N 1
ATOM 3495 C CA . PRO B 1 205 ? 12.836 -29.406 -16.5 1 98.19 205 PRO B CA 1
ATOM 3496 C C . PRO B 1 205 ? 12.328 -28.578 -15.312 1 98.19 205 PRO B C 1
ATOM 3498 O O . PRO B 1 205 ? 11.875 -29.156 -14.32 1 98.19 205 PRO B O 1
ATOM 3501 N N . ASP B 1 206 ? 12.438 -27.281 -15.43 1 98.56 206 ASP B N 1
ATOM 3502 C CA . ASP B 1 206 ? 11.961 -26.422 -14.352 1 98.56 206 ASP B CA 1
ATOM 3503 C C . ASP B 1 206 ? 10.445 -26.5 -14.211 1 98.56 206 ASP B C 1
ATOM 3505 O O . ASP B 1 206 ? 9.914 -26.484 -13.094 1 98.56 206 ASP B O 1
ATOM 3509 N N . GLN B 1 207 ? 9.734 -26.531 -15.344 1 98.69 207 GLN B N 1
ATOM 3510 C CA . GLN B 1 207 ? 8.281 -26.672 -15.344 1 98.69 207 GLN B CA 1
ATOM 3511 C C . GLN B 1 207 ? 7.859 -28 -14.727 1 98.69 207 GLN B C 1
ATOM 3513 O O . GLN B 1 207 ? 6.934 -28.047 -13.906 1 98.69 207 GLN B O 1
ATOM 3518 N N . GLN B 1 208 ? 8.578 -29.031 -15.102 1 98.12 208 GLN B N 1
ATOM 3519 C CA . GLN B 1 208 ? 8.289 -30.359 -14.57 1 98.12 208 GLN B CA 1
ATOM 3520 C C . GLN B 1 208 ? 8.523 -30.406 -13.062 1 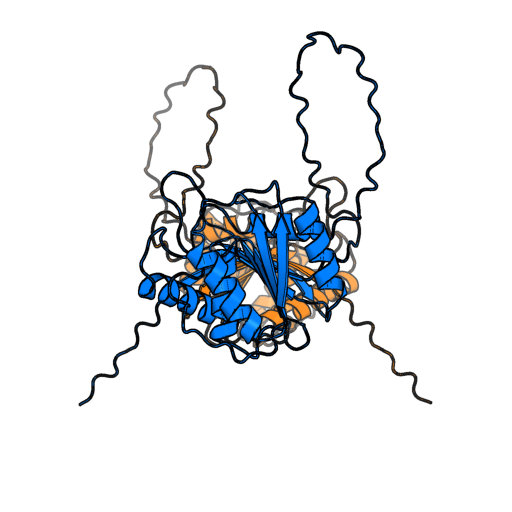98.12 208 GLN B C 1
ATOM 3522 O O . GLN B 1 208 ? 7.723 -31 -12.32 1 98.12 208 GLN B O 1
ATOM 3527 N N . THR B 1 209 ? 9.586 -29.812 -12.633 1 98.56 209 THR B N 1
ATOM 3528 C CA . THR B 1 209 ? 9.883 -29.75 -11.203 1 98.56 209 THR B CA 1
ATOM 3529 C C . THR B 1 209 ? 8.766 -29.047 -10.445 1 98.56 209 THR B C 1
ATOM 3531 O O . THR B 1 209 ? 8.336 -29.5 -9.383 1 98.56 209 THR B O 1
ATOM 3534 N N . ALA B 1 210 ? 8.25 -27.969 -10.992 1 98.62 210 ALA B N 1
ATOM 3535 C CA . ALA B 1 210 ? 7.148 -27.234 -10.367 1 98.62 210 ALA B CA 1
ATOM 3536 C C . ALA B 1 210 ? 5.93 -28.141 -10.188 1 98.62 210 ALA B C 1
ATOM 3538 O O . ALA B 1 210 ? 5.359 -28.219 -9.094 1 98.62 210 ALA B O 1
ATOM 3539 N N . HIS B 1 211 ? 5.605 -28.766 -11.281 1 98.25 211 HIS B N 1
ATOM 3540 C CA . HIS B 1 211 ? 4.461 -29.672 -11.25 1 98.25 211 HIS B CA 1
ATOM 3541 C C . HIS B 1 211 ? 4.648 -30.75 -10.195 1 98.25 211 HIS B C 1
ATOM 3543 O O . HIS B 1 211 ? 3.75 -31 -9.383 1 98.25 211 HIS B O 1
ATOM 3549 N N . GLN B 1 212 ? 5.781 -31.359 -10.109 1 97.62 212 GLN B N 1
ATOM 3550 C CA . GLN B 1 212 ? 6.055 -32.469 -9.219 1 97.62 212 GLN B CA 1
ATOM 3551 C C . GLN B 1 212 ? 6.035 -32.031 -7.758 1 97.62 212 GLN B C 1
ATOM 3553 O O . GLN B 1 212 ? 5.422 -32.688 -6.914 1 97.62 212 GLN B O 1
ATOM 3558 N N . VAL B 1 213 ? 6.695 -30.969 -7.484 1 97.94 213 VAL B N 1
ATOM 3559 C CA . VAL B 1 213 ? 6.777 -30.453 -6.121 1 97.94 213 VAL B CA 1
ATOM 3560 C C . VAL B 1 213 ? 5.379 -30.125 -5.605 1 97.94 213 VAL B C 1
ATOM 3562 O O . VAL B 1 213 ? 5.02 -30.5 -4.488 1 97.94 213 VAL B O 1
ATOM 3565 N N . LEU B 1 214 ? 4.562 -29.484 -6.426 1 98.19 214 LEU B N 1
ATOM 3566 C CA . LEU B 1 214 ? 3.244 -29.031 -5.996 1 98.19 214 LEU B CA 1
ATOM 3567 C C . LEU B 1 214 ? 2.254 -30.188 -5.965 1 98.19 214 LEU B C 1
ATOM 3569 O O . LEU B 1 214 ? 1.344 -30.219 -5.133 1 98.19 214 LEU B O 1
ATOM 3573 N N . GLU B 1 215 ? 2.434 -31.125 -6.91 1 96.5 215 GLU B N 1
ATOM 3574 C CA . GLU B 1 215 ? 1.602 -32.312 -6.887 1 96.5 215 GLU B CA 1
ATOM 3575 C C . GLU B 1 215 ? 1.805 -33.125 -5.59 1 96.5 215 GLU B C 1
ATOM 3577 O O . GLU B 1 215 ? 0.838 -33.594 -4.988 1 96.5 215 GLU B O 1
ATOM 3582 N N . ARG B 1 216 ? 2.992 -33.219 -5.152 1 94.69 216 ARG B N 1
ATOM 3583 C CA . ARG B 1 216 ? 3.312 -33.938 -3.926 1 94.69 216 ARG B CA 1
ATOM 3584 C C . ARG B 1 216 ? 2.715 -33.25 -2.707 1 94.69 216 ARG B C 1
ATOM 3586 O O . ARG B 1 216 ? 2.352 -33.906 -1.728 1 94.69 216 ARG B O 1
ATOM 3593 N N . ALA B 1 217 ? 2.615 -32 -2.77 1 90.69 217 ALA B N 1
ATOM 3594 C CA . ALA B 1 217 ? 2.051 -31.234 -1.659 1 90.69 217 ALA B CA 1
ATOM 3595 C C . ALA B 1 217 ? 0.554 -31.484 -1.522 1 90.69 217 ALA B C 1
ATOM 3597 O O . ALA B 1 217 ? -0.009 -31.359 -0.433 1 90.69 217 ALA B O 1
ATOM 3598 N N . GLY B 1 218 ? -0.159 -31.828 -2.717 1 85.44 218 GLY B N 1
ATOM 3599 C CA . GLY B 1 218 ? -1.464 -32.469 -2.654 1 85.44 218 GLY B CA 1
ATOM 3600 C C . GLY B 1 218 ? -2.598 -31.547 -3.066 1 85.44 218 GLY B C 1
ATOM 3601 O O . GLY B 1 218 ? -3.715 -32 -3.318 1 85.44 218 GLY B O 1
ATOM 3602 N N . LEU B 1 219 ? -2.611 -30.266 -2.986 1 93.88 219 LEU B N 1
ATOM 3603 C CA . LEU B 1 219 ? -3.732 -29.391 -3.328 1 93.88 219 LEU B CA 1
ATOM 3604 C C . LEU B 1 219 ? -3.4 -28.531 -4.539 1 93.88 219 LEU B C 1
ATOM 3606 O O . LEU B 1 219 ? -3.318 -27.312 -4.43 1 93.88 219 LEU B O 1
ATOM 3610 N N . LEU B 1 220 ? -3.305 -29.328 -5.75 1 98.06 220 LEU B N 1
ATOM 3611 C CA . LEU B 1 220 ? -2.852 -28.656 -6.961 1 98.06 220 LEU B CA 1
ATOM 3612 C C . LEU B 1 220 ? -3.926 -28.703 -8.047 1 98.06 220 LEU B C 1
ATOM 3614 O O . LEU B 1 220 ? -4.504 -29.766 -8.305 1 98.06 220 LEU B O 1
ATOM 3618 N N . THR B 1 221 ? -4.273 -27.625 -8.562 1 98.56 221 THR B N 1
ATOM 3619 C CA . THR B 1 221 ? -4.914 -27.5 -9.867 1 98.56 221 THR B CA 1
ATOM 3620 C C . THR B 1 221 ? -3.896 -27.109 -10.938 1 98.56 221 THR B C 1
ATOM 3622 O O . THR B 1 221 ? -3.258 -26.062 -10.844 1 98.56 221 THR B O 1
ATOM 3625 N N . TYR B 1 222 ? -3.73 -27.938 -11.93 1 98.56 222 TYR B N 1
ATOM 3626 C CA . TYR B 1 222 ? -2.74 -27.703 -12.977 1 98.56 222 TYR B CA 1
ATOM 3627 C C . TYR B 1 222 ? -3.414 -27.484 -14.328 1 98.56 222 TYR B C 1
ATOM 3629 O O . TYR B 1 222 ? -4.363 -28.203 -14.672 1 98.56 222 TYR B O 1
ATOM 3637 N N . ARG B 1 223 ? -2.916 -26.438 -15.055 1 98.56 223 ARG B N 1
ATOM 3638 C CA . ARG B 1 223 ? -3.418 -26.156 -16.391 1 98.56 223 ARG B CA 1
ATOM 3639 C C . ARG B 1 223 ? -2.271 -25.891 -17.375 1 98.56 223 ARG B C 1
ATOM 3641 O O . ARG B 1 223 ? -1.25 -25.312 -16.984 1 98.56 223 ARG B O 1
ATOM 3648 N N . GLU B 1 224 ? -2.502 -26.297 -18.594 1 98.44 224 GLU B N 1
ATOM 3649 C CA . GLU B 1 224 ? -1.628 -25.969 -19.719 1 98.44 224 GLU B CA 1
ATOM 3650 C C . GLU B 1 224 ? -2.428 -25.453 -20.906 1 98.44 224 GLU B C 1
ATOM 3652 O O . GLU B 1 224 ? -3.496 -25.969 -21.234 1 98.44 224 GLU B O 1
ATOM 3657 N N . TYR B 1 225 ? -1.881 -24.516 -21.609 1 98.38 225 TYR B N 1
ATOM 3658 C CA . TYR B 1 225 ? -2.592 -23.891 -22.719 1 98.38 225 TYR B CA 1
ATOM 3659 C C . TYR B 1 225 ? -1.856 -24.109 -24.031 1 98.38 225 TYR B C 1
ATOM 3661 O O . TYR B 1 225 ? -0.747 -23.609 -24.219 1 98.38 225 TYR B O 1
ATOM 3669 N N . PRO B 1 226 ? -2.486 -24.797 -24.984 1 97 226 PRO B N 1
ATOM 3670 C CA . PRO B 1 226 ? -1.797 -25.312 -26.172 1 97 226 PRO B CA 1
ATOM 3671 C C . PRO B 1 226 ? -1.246 -24.203 -27.062 1 97 226 PRO B C 1
ATOM 3673 O O . PRO B 1 226 ? -0.248 -24.406 -27.766 1 97 226 PRO B O 1
ATOM 3676 N N . ASP B 1 227 ? -1.784 -23.016 -27.125 1 95.69 227 ASP B N 1
ATOM 3677 C CA . ASP B 1 227 ? -1.357 -22 -28.062 1 95.69 227 ASP B CA 1
ATOM 3678 C C . ASP B 1 227 ? -0.734 -20.812 -27.344 1 95.69 227 ASP B C 1
ATOM 3680 O O . ASP B 1 227 ? -0.677 -19.703 -27.891 1 95.69 227 ASP B O 1
ATOM 3684 N N . MET B 1 228 ? -0.244 -21.094 -26.188 1 96.81 228 MET B N 1
ATOM 3685 C CA . MET B 1 228 ? 0.281 -19.984 -25.406 1 96.81 228 MET B CA 1
ATOM 3686 C C . MET B 1 228 ? 1.774 -20.156 -25.156 1 96.81 228 MET B C 1
ATOM 3688 O O . MET B 1 228 ? 2.232 -21.25 -24.828 1 96.81 228 MET B O 1
ATOM 3692 N N . ALA B 1 229 ? 2.5 -19.141 -25.406 1 97.81 229 ALA B N 1
ATOM 3693 C CA . ALA B 1 229 ? 3.914 -19.078 -25.031 1 97.81 229 ALA B CA 1
ATOM 3694 C C . ALA B 1 229 ? 4.094 -18.547 -23.625 1 97.81 229 ALA B C 1
ATOM 3696 O O . ALA B 1 229 ? 3.383 -18.953 -22.703 1 97.81 229 ALA B O 1
ATOM 3697 N N . HIS B 1 230 ? 5.133 -17.797 -23.328 1 98.06 230 HIS B N 1
ATOM 3698 C CA . HIS B 1 230 ? 5.352 -17.188 -22.016 1 98.06 230 HIS B CA 1
ATOM 3699 C C . HIS B 1 230 ? 4.5 -15.938 -21.844 1 98.06 230 HIS B C 1
ATOM 3701 O O . HIS B 1 230 ? 5.008 -14.812 -21.938 1 98.06 230 HIS B O 1
ATOM 3707 N N . ALA B 1 231 ? 3.246 -16.156 -21.656 1 97.31 231 ALA B N 1
ATOM 3708 C CA . ALA B 1 231 ? 2.229 -15.109 -21.641 1 97.31 231 ALA B CA 1
ATOM 3709 C C . ALA B 1 231 ? 1.028 -15.523 -20.781 1 97.31 231 ALA B C 1
ATOM 3711 O O . ALA B 1 231 ? 1.109 -16.469 -20 1 97.31 231 ALA B O 1
ATOM 3712 N N . ILE B 1 232 ? 0.028 -14.703 -20.797 1 97.56 232 ILE B N 1
ATOM 3713 C CA . ILE B 1 232 ? -1.27 -14.961 -20.188 1 97.56 232 ILE B CA 1
ATOM 3714 C C . ILE B 1 232 ? -2.369 -14.867 -21.234 1 97.56 232 ILE B C 1
ATOM 3716 O O . ILE B 1 232 ? -2.357 -13.969 -22.078 1 97.56 232 ILE B O 1
ATOM 3720 N N . CYS B 1 233 ? -3.271 -15.75 -21.203 1 96.69 233 CYS B N 1
ATOM 3721 C CA . CYS B 1 233 ? -4.34 -15.734 -22.188 1 96.69 233 CYS B CA 1
ATOM 3722 C C . CYS B 1 233 ? -5.707 -15.711 -21.531 1 96.69 233 CYS B C 1
ATOM 3724 O O . CYS B 1 233 ? -5.809 -15.859 -20.312 1 96.69 233 CYS B O 1
ATOM 3726 N N . ASP B 1 234 ? -6.766 -15.516 -22.312 1 95.88 234 ASP B N 1
ATOM 3727 C CA . ASP B 1 234 ? -8.133 -15.398 -21.812 1 95.88 234 ASP B CA 1
ATOM 3728 C C . ASP B 1 234 ? -8.578 -16.688 -21.125 1 95.88 234 ASP B C 1
ATOM 3730 O O . ASP B 1 234 ? -9.266 -16.641 -20.094 1 95.88 234 ASP B O 1
ATOM 3734 N N . GLU B 1 235 ? -8.18 -17.781 -21.703 1 97.56 235 GLU B N 1
ATOM 3735 C CA . GLU B 1 235 ? -8.555 -19.062 -21.109 1 97.56 235 GLU B CA 1
ATOM 3736 C C . GLU B 1 235 ? -7.961 -19.203 -19.703 1 97.56 235 GLU B C 1
ATOM 3738 O O . GLU B 1 235 ? -8.625 -19.703 -18.797 1 97.56 235 GLU B O 1
ATOM 3743 N N . GLU B 1 236 ? -6.762 -18.844 -19.562 1 98.25 236 GLU B N 1
ATOM 3744 C CA . GLU B 1 236 ? -6.105 -18.891 -18.266 1 98.25 236 GLU B CA 1
ATOM 3745 C C . GLU B 1 236 ? -6.832 -18 -17.25 1 98.25 236 GLU B C 1
ATOM 3747 O O . GLU B 1 236 ? -7.039 -18.406 -16.094 1 98.25 236 GLU B O 1
ATOM 3752 N N . ILE B 1 237 ? -7.238 -16.797 -17.625 1 97.94 237 ILE B N 1
ATOM 3753 C CA . ILE B 1 237 ? -7.984 -15.875 -16.781 1 97.94 237 ILE B CA 1
ATOM 3754 C C . ILE B 1 237 ? -9.289 -16.531 -16.344 1 97.94 237 ILE B C 1
ATOM 3756 O O . ILE B 1 237 ? -9.656 -16.453 -15.156 1 97.94 237 ILE B O 1
ATOM 3760 N N . ALA B 1 238 ? -9.953 -17.172 -17.219 1 97.06 238 ALA B N 1
ATOM 3761 C CA . ALA B 1 238 ? -11.203 -17.859 -16.906 1 97.06 238 ALA B CA 1
ATOM 3762 C C . ALA B 1 238 ? -10.969 -18.984 -15.898 1 97.06 238 ALA B C 1
ATOM 3764 O O . ALA B 1 238 ? -11.758 -19.156 -14.961 1 97.06 238 ALA B O 1
ATOM 3765 N N . ASP B 1 239 ? -9.93 -19.688 -16.078 1 98.31 239 ASP B N 1
ATOM 3766 C CA . ASP B 1 239 ? -9.625 -20.797 -15.188 1 98.31 239 ASP B CA 1
ATOM 3767 C C . ASP B 1 239 ? -9.258 -20.297 -13.797 1 98.31 239 ASP B C 1
ATOM 3769 O O . ASP B 1 239 ? -9.57 -20.938 -12.789 1 98.31 239 ASP B O 1
ATOM 3773 N N . ILE B 1 240 ? -8.539 -19.203 -13.75 1 98.38 240 ILE B N 1
ATOM 3774 C CA . ILE B 1 240 ? -8.227 -18.594 -12.461 1 98.38 240 ILE B CA 1
ATOM 3775 C C . ILE B 1 240 ? -9.516 -18.203 -11.742 1 98.38 240 ILE B C 1
ATOM 3777 O O . ILE B 1 240 ? -9.664 -18.438 -10.547 1 98.38 240 ILE B O 1
ATOM 3781 N N . ARG B 1 241 ? -10.461 -17.625 -12.469 1 9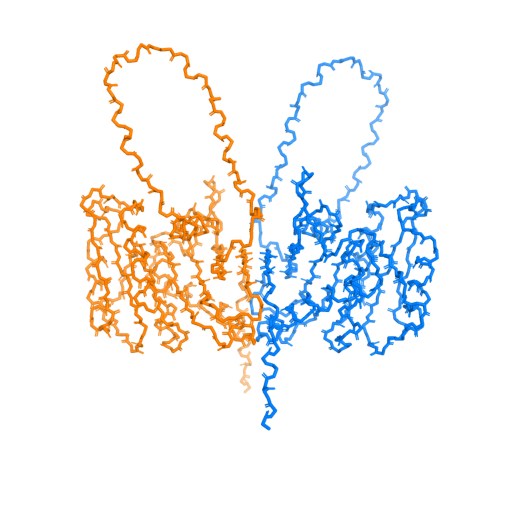6.81 241 ARG B N 1
ATOM 3782 C CA . ARG B 1 241 ? -11.758 -17.266 -11.906 1 96.81 241 ARG B CA 1
ATOM 3783 C C . ARG B 1 241 ? -12.445 -18.484 -11.305 1 96.81 241 ARG B C 1
ATOM 3785 O O . ARG B 1 241 ? -12.961 -18.422 -10.188 1 96.81 241 ARG B O 1
ATOM 3792 N N . ASP B 1 242 ? -12.406 -19.562 -12.055 1 96.94 242 ASP B N 1
ATOM 3793 C CA . ASP B 1 242 ? -13.031 -20.797 -11.594 1 96.94 242 ASP B CA 1
ATOM 3794 C C . ASP B 1 242 ? -12.336 -21.328 -10.336 1 96.94 242 ASP B C 1
ATOM 3796 O O . ASP B 1 242 ? -12.992 -21.781 -9.398 1 96.94 242 ASP B O 1
ATOM 3800 N N . PHE B 1 243 ? -11.078 -21.312 -10.352 1 98.06 243 PHE B N 1
ATOM 3801 C CA . PHE B 1 243 ? -10.297 -21.75 -9.203 1 98.06 243 PHE B CA 1
ATOM 3802 C C . PHE B 1 243 ? -10.672 -20.953 -7.957 1 98.06 243 PHE B C 1
ATOM 3804 O O . PHE B 1 243 ? -10.867 -21.516 -6.883 1 98.06 243 PHE B O 1
ATOM 3811 N N . LEU B 1 244 ? -10.797 -19.609 -8.086 1 96.88 244 LEU B N 1
ATOM 3812 C CA . LEU B 1 244 ? -11.086 -18.719 -6.973 1 96.88 244 LEU B CA 1
ATOM 3813 C C . LEU B 1 244 ? -12.5 -18.922 -6.457 1 96.88 244 LEU B C 1
ATOM 3815 O O . LEU B 1 244 ? -12.758 -18.781 -5.262 1 96.88 244 LEU B O 1
ATOM 3819 N N . ARG B 1 245 ? -13.391 -19.328 -7.297 1 93.88 245 ARG B N 1
ATOM 3820 C CA . ARG B 1 245 ? -14.766 -19.594 -6.898 1 93.88 245 ARG B CA 1
ATOM 3821 C C . ARG B 1 245 ? -14.852 -20.875 -6.07 1 93.88 245 ARG B C 1
ATOM 3823 O O . ARG B 1 245 ? -15.75 -21.016 -5.234 1 93.88 245 ARG B O 1
ATOM 3830 N N . ALA B 1 246 ? -13.93 -21.719 -6.332 1 92.62 246 ALA B N 1
ATOM 3831 C CA . ALA B 1 246 ? -13.961 -23.031 -5.695 1 92.62 246 ALA B CA 1
ATOM 3832 C C . ALA B 1 246 ? -13.336 -22.984 -4.305 1 92.62 246 ALA B C 1
ATOM 3834 O O . ALA B 1 246 ? -13.438 -23.953 -3.539 1 92.62 246 ALA B O 1
ATOM 3835 N N . ILE B 1 247 ? -12.711 -21.969 -3.967 1 85.12 247 ILE B N 1
ATOM 3836 C CA . ILE B 1 247 ? -12.023 -21.938 -2.682 1 85.12 247 ILE B CA 1
ATOM 3837 C C . ILE B 1 247 ? -12.734 -20.969 -1.743 1 85.12 247 ILE B C 1
ATOM 3839 O O . ILE B 1 247 ? -13.352 -20 -2.193 1 85.12 247 ILE B O 1
#

Sequence (494 aa):
MHVSSLSEVMTMRLQMTSRINAGGDDPIFLMFHGYGNDESEMVRILDAVYAPARFHTDLSVSSAPVGSSDFADSDYSVNHAESAHGETGPSYISFRATYPRPYMGGNYWYPDGCGVEERQRECAAVGEAVTSLLDASAFANRKKILIGFSQGGYLSYRLVKAYPTVFDSAILLSPSFMGEEQAALDSLTRFFLAYGAYDRTIPAPDQQTAHQVLERAGLLTYREYPDMAHAICDEEIADIRDFLRAIMHVSSLSEVMTMRLQMTSRINAGGDDPIFLMFHGYGNDESEMVRILDAVYAPARFHTDLSVSSAPVGSSDFADSDYSVNHAESAHGETGPSYISFRATYPRPYMGGNYWYPDGCGVEERQRECAAVGEAVTSLLDASAFANRKKILIGFSQGGYLSYRLVKAYPTVFDSAILLSPSFMGEEQAALDSLTRFFLAYGAYDRTIPAPDQQTAHQVLERAGLLTYREYPDMAHAICDEEIADIRDFLRAI